Protein AF-A0A7X8V5C2-F1 (afdb_monomer_lite)

Sequence (411 aa):
MEGQLLPYLPAAKMAMEISTGMLELLPQLLFFEPGDYTWEDVYYYWPFMPGEPPEPVEPHQTGRWTITLEDGSQPFDKYYEGVNVVWTYVLDCSTDGENYKIAFKITNDYDLTLTYEGLVSFPIILWGEEDDEIIEIPEITYNITISMEDSVLAPSTFQINTEQREAGEGSILPFPVMDGYIEADFQFKKSNDFLKLNGEISLHYNGETDDFFTGTLETTDLKLNGDLRISYVANPYTGIFPSEVSLAGEIRIDDEHADLLEGKFSMEVGNAATYNAMGDYSADNWPNGKLTFRGEIWGDKSNSMAVEFSVEETAFFEGNINIAFAMYEDGKPRQLSVLLDYKGETVVNAEINSTWGPARIEMELTFANGFDNRPTDVNGIVEICGVEVGTISLTQYGLTVEYIDGTYETF

pLDDT: mean 72.91, std 14.26, range [34.25, 95.31]

Foldseek 3Di:
DCVPCVVPVVVVVVVVQVVVLCVQQVVQQQQDDADEEEPCRRNVLPLPDPDHRPDRRHGNQWHKYKYKYWQVPPDRVPDDVPDIKIKIKIWGWDDDPQKIKIWIWIAIPPARQWIKTWIKIWGPDPQDDDPDDDRADDWIWIWIWIFTDGQWWDGWIKIKTWIWHDQDPQQLDNGTWIWIWIWIWTATPVDRKIWIWTWIWTDRNGQPDKTKTFTWIDMPFKIKGWMWIWHWHQAPQRRIFTFKIKIWIWMDGHPVAPWIKGKMKMKGQPPRRYADPPDDQDQRHHRQIKIKMWIKTDHPPQWIKIWIWMWTDPGRQWIKIKIKIWIHHRNDTKIWMWIWTTDHFFWIWIWIAIPVFRKIKTKIFGAPGGDVGDGPWIWTFIAGVNHTQFIWTQDPQGIKTQGPVRDIDHD

Structure (mmCIF, N/CA/C/O backbone):
data_AF-A0A7X8V5C2-F1
#
_entry.id   AF-A0A7X8V5C2-F1
#
loop_
_atom_site.group_PDB
_atom_site.id
_atom_site.type_symbol
_atom_site.label_atom_id
_atom_site.label_alt_id
_atom_site.label_comp_id
_atom_site.label_asym_id
_atom_site.label_entity_id
_atom_site.label_seq_id
_atom_site.pdbx_PDB_ins_code
_atom_site.Cartn_x
_atom_site.Cartn_y
_atom_site.Cartn_z
_atom_site.occupancy
_atom_site.B_iso_or_equiv
_atom_site.auth_seq_id
_atom_site.auth_comp_id
_atom_site.auth_asym_id
_atom_site.auth_atom_id
_atom_site.pdbx_PDB_model_num
ATOM 1 N N . MET A 1 1 ? -16.136 -10.072 -2.142 1.00 42.38 1 MET A N 1
ATOM 2 C CA . MET A 1 1 ? -14.960 -9.206 -2.344 1.00 42.38 1 MET A CA 1
ATOM 3 C C . MET A 1 1 ? -13.755 -10.027 -2.785 1.00 42.38 1 MET A C 1
ATOM 5 O O . MET A 1 1 ? -13.432 -9.959 -3.961 1.00 42.38 1 MET A O 1
ATOM 9 N N . GLU A 1 2 ? -13.192 -10.899 -1.935 1.00 34.25 2 GLU A N 1
ATOM 10 C CA . GLU A 1 2 ? -12.115 -11.823 -2.343 1.00 34.25 2 GLU A CA 1
ATOM 11 C C . GLU A 1 2 ? -12.478 -12.628 -3.610 1.00 34.25 2 GLU A C 1
ATOM 13 O O . GLU A 1 2 ? -11.775 -12.569 -4.609 1.00 34.25 2 GLU A O 1
ATOM 18 N N . GLY A 1 3 ? -13.641 -13.283 -3.642 1.00 38.38 3 GLY A N 1
ATOM 19 C CA . GLY A 1 3 ? -14.012 -14.177 -4.750 1.00 38.38 3 GLY A CA 1
ATOM 20 C C . GLY A 1 3 ? -14.234 -13.554 -6.142 1.00 38.38 3 GLY A C 1
ATOM 21 O O . GLY A 1 3 ? -14.354 -14.318 -7.094 1.00 38.38 3 GLY A O 1
ATOM 22 N N . GLN A 1 4 ? -14.310 -12.223 -6.285 1.00 45.38 4 GLN A N 1
ATOM 23 C CA . GLN A 1 4 ? -14.553 -11.560 -7.584 1.00 45.38 4 GLN A CA 1
ATOM 24 C C . GLN A 1 4 ? -13.276 -10.976 -8.205 1.00 45.38 4 GLN A C 1
ATOM 26 O O . GLN A 1 4 ? -13.106 -11.065 -9.417 1.00 45.38 4 GLN A O 1
ATOM 31 N N . LEU A 1 5 ? -12.357 -10.446 -7.388 1.00 45.31 5 LEU A N 1
ATOM 32 C CA . LEU A 1 5 ? -11.094 -9.861 -7.858 1.00 45.31 5 LEU A CA 1
ATOM 33 C C . LEU A 1 5 ? -9.908 -10.836 -7.774 1.00 45.31 5 LEU A C 1
ATOM 35 O O . LEU A 1 5 ? -9.028 -10.771 -8.632 1.00 45.31 5 LEU A O 1
ATOM 39 N N . LEU A 1 6 ? -9.885 -11.779 -6.812 1.00 52.81 6 LEU A N 1
ATOM 40 C CA . LEU A 1 6 ? -8.778 -12.748 -6.677 1.00 52.81 6 LEU A CA 1
ATOM 41 C C . LEU A 1 6 ? -8.404 -13.478 -7.971 1.00 52.81 6 LEU A C 1
ATOM 43 O O . LEU A 1 6 ? -7.210 -13.683 -8.176 1.00 52.81 6 LEU A O 1
ATOM 47 N N . PRO A 1 7 ? -9.351 -13.890 -8.837 1.00 55.12 7 PRO A N 1
ATOM 48 C CA . PRO A 1 7 ? -8.991 -14.609 -10.055 1.00 55.12 7 PRO A CA 1
ATOM 49 C C . PRO A 1 7 ? -8.159 -13.779 -11.042 1.00 55.12 7 PRO A C 1
ATOM 51 O O . PRO A 1 7 ? -7.497 -14.354 -11.901 1.00 55.12 7 PRO A O 1
ATOM 54 N N . TYR A 1 8 ? -8.200 -12.448 -10.932 1.00 55.97 8 TYR A N 1
ATOM 55 C CA . TYR A 1 8 ? -7.653 -11.519 -11.921 1.00 55.97 8 TYR A CA 1
ATOM 56 C C . TYR A 1 8 ? -6.500 -10.652 -11.395 1.00 55.97 8 TYR A C 1
ATOM 58 O O . TYR A 1 8 ? -5.658 -10.211 -12.179 1.00 55.97 8 TYR A O 1
ATOM 66 N N . LEU A 1 9 ? -6.416 -10.454 -10.074 1.00 60.56 9 LEU A N 1
ATOM 67 C CA . LEU A 1 9 ? -5.318 -9.740 -9.408 1.00 60.56 9 LEU A CA 1
ATOM 68 C C . LEU A 1 9 ? -3.913 -10.256 -9.779 1.00 60.56 9 LEU A C 1
ATOM 70 O O . LEU A 1 9 ? -3.032 -9.417 -9.955 1.00 60.56 9 LEU A O 1
ATOM 74 N N . PRO A 1 10 ? -3.669 -11.571 -9.962 1.00 61.62 10 PRO A N 1
ATOM 75 C CA . PRO A 1 10 ? -2.356 -12.058 -10.381 1.00 61.62 10 PRO A CA 1
ATOM 76 C C . PRO A 1 10 ? -1.893 -11.495 -11.732 1.00 61.62 10 PRO A C 1
ATOM 78 O O . PRO A 1 10 ? -0.727 -11.145 -11.872 1.00 61.62 10 PRO A O 1
ATOM 81 N N . ALA A 1 11 ? -2.799 -11.344 -12.706 1.00 60.34 11 ALA A N 1
ATOM 82 C CA . ALA A 1 11 ? -2.457 -10.817 -14.028 1.00 60.34 11 ALA A CA 1
ATOM 83 C C . ALA A 1 11 ? -2.163 -9.306 -13.989 1.00 60.34 11 ALA A C 1
ATOM 85 O O . ALA A 1 11 ? -1.195 -8.851 -14.596 1.00 60.34 11 ALA A O 1
ATOM 86 N N . ALA A 1 12 ? -2.950 -8.535 -13.226 1.00 61.12 12 ALA A N 1
ATOM 87 C CA . ALA A 1 12 ? -2.701 -7.106 -13.013 1.00 61.12 12 ALA A CA 1
ATOM 88 C C . ALA A 1 12 ? -1.409 -6.854 -12.214 1.00 61.12 12 ALA A C 1
ATOM 90 O O . ALA A 1 12 ? -0.645 -5.948 -12.536 1.00 61.12 12 ALA A O 1
ATOM 91 N N . LYS A 1 13 ? -1.116 -7.694 -11.215 1.00 68.25 13 LYS A N 1
ATOM 92 C CA . LYS A 1 13 ? 0.145 -7.642 -10.466 1.00 68.25 13 LYS A CA 1
ATOM 93 C C . LYS A 1 13 ? 1.340 -7.941 -11.367 1.00 68.25 13 LYS A C 1
ATOM 95 O O . LYS A 1 13 ? 2.308 -7.193 -11.337 1.00 68.25 13 LYS A O 1
ATOM 100 N N . MET A 1 14 ? 1.244 -8.962 -12.218 1.00 65.62 14 MET A N 1
ATOM 101 C CA . MET A 1 14 ? 2.317 -9.297 -13.153 1.00 65.62 14 MET A CA 1
ATOM 102 C C . MET A 1 14 ? 2.569 -8.181 -14.169 1.00 65.62 14 MET A C 1
ATOM 104 O O . MET A 1 14 ? 3.717 -7.871 -14.467 1.00 65.62 14 MET A O 1
ATOM 108 N N . ALA A 1 15 ? 1.513 -7.522 -14.650 1.00 61.47 15 ALA A N 1
ATOM 109 C CA . ALA A 1 15 ? 1.641 -6.326 -15.474 1.00 61.47 15 ALA A CA 1
ATOM 110 C C . ALA A 1 15 ? 2.425 -5.210 -14.768 1.00 61.47 15 ALA A C 1
ATOM 112 O O . ALA A 1 15 ? 3.342 -4.644 -15.355 1.00 61.47 15 ALA A O 1
ATOM 113 N N . MET A 1 16 ? 2.096 -4.918 -13.506 1.00 64.69 16 MET A N 1
ATOM 114 C CA . MET A 1 16 ? 2.813 -3.917 -12.710 1.00 64.69 16 MET A CA 1
ATOM 115 C C . MET A 1 16 ? 4.272 -4.319 -12.464 1.00 64.69 16 MET A C 1
ATOM 117 O O . MET A 1 16 ? 5.156 -3.487 -12.614 1.00 64.69 16 MET A O 1
ATOM 121 N N . GLU A 1 17 ? 4.544 -5.586 -12.153 1.00 67.62 17 GLU A N 1
ATOM 122 C CA . GLU A 1 17 ? 5.906 -6.098 -11.939 1.00 67.62 17 GLU A CA 1
ATOM 123 C C . GLU A 1 17 ? 6.751 -6.051 -13.218 1.00 67.62 17 GLU A C 1
ATOM 125 O O . GLU A 1 17 ? 7.924 -5.693 -13.165 1.00 67.62 17 GLU A O 1
ATOM 130 N N . ILE A 1 18 ? 6.155 -6.332 -14.379 1.00 64.19 18 ILE A N 1
ATOM 131 C CA . ILE A 1 18 ? 6.808 -6.163 -15.681 1.00 64.19 18 ILE A CA 1
ATOM 132 C C . ILE A 1 18 ? 7.125 -4.685 -15.944 1.00 64.19 18 ILE A C 1
ATOM 134 O O . ILE A 1 18 ? 8.230 -4.377 -16.392 1.00 64.19 18 ILE A O 1
ATOM 138 N N . SER A 1 19 ? 6.201 -3.767 -15.640 1.00 61.56 19 SER A N 1
ATOM 139 C CA . SER A 1 19 ? 6.447 -2.322 -15.737 1.00 61.56 19 SER A CA 1
ATOM 140 C C . SER A 1 19 ? 7.600 -1.875 -14.839 1.00 61.56 19 SER A C 1
ATOM 142 O O . SER A 1 19 ? 8.457 -1.115 -15.285 1.00 61.56 19 SER A O 1
ATOM 144 N N . THR A 1 20 ? 7.646 -2.358 -13.596 1.00 63.06 20 THR A N 1
ATOM 145 C CA . THR A 1 20 ? 8.733 -2.066 -12.652 1.00 63.06 20 THR A CA 1
ATOM 146 C C . THR A 1 20 ? 10.059 -2.642 -13.136 1.00 63.06 20 THR A C 1
ATOM 148 O O . THR A 1 20 ? 11.056 -1.931 -13.152 1.00 63.06 20 THR A O 1
ATOM 151 N N . GLY A 1 21 ? 10.070 -3.879 -13.637 1.00 65.38 21 GLY A N 1
ATOM 152 C CA . GLY A 1 21 ? 11.269 -4.471 -14.230 1.00 65.38 21 GLY A CA 1
ATOM 153 C C . GLY A 1 21 ? 11.783 -3.671 -15.430 1.00 65.38 21 GLY A C 1
ATOM 154 O O . GLY A 1 21 ? 12.984 -3.480 -15.583 1.00 65.38 21 GLY A O 1
ATOM 155 N N . MET A 1 22 ? 10.884 -3.124 -16.254 1.00 68.38 22 MET A N 1
ATOM 156 C CA . MET A 1 22 ? 11.273 -2.193 -17.312 1.00 68.38 22 MET A CA 1
ATOM 157 C C . MET A 1 22 ? 11.898 -0.916 -16.733 1.00 68.38 22 MET A C 1
ATOM 159 O O . MET A 1 22 ? 12.963 -0.526 -17.201 1.00 68.38 22 MET A O 1
ATOM 163 N N . LEU A 1 23 ? 11.302 -0.299 -15.705 1.00 64.12 23 LEU A N 1
ATOM 164 C CA . LEU A 1 23 ? 11.875 0.877 -15.025 1.00 64.12 23 LEU A CA 1
ATOM 165 C C . LEU A 1 23 ? 13.290 0.617 -14.492 1.00 64.12 23 LEU A C 1
ATOM 167 O O . LEU A 1 23 ? 14.145 1.490 -14.602 1.00 64.12 23 LEU A O 1
ATOM 171 N N . GLU A 1 24 ? 13.549 -0.575 -13.960 1.00 63.97 24 GLU A N 1
ATOM 172 C CA . GLU A 1 24 ? 14.868 -0.960 -13.445 1.00 63.97 24 GLU A CA 1
ATOM 173 C C . GLU A 1 24 ? 15.897 -1.197 -14.562 1.00 63.97 24 GLU A C 1
ATOM 175 O O . GLU A 1 24 ? 17.054 -0.794 -14.437 1.00 63.97 24 GLU A O 1
ATOM 180 N N . LEU A 1 25 ? 15.484 -1.814 -15.675 1.00 67.44 25 LEU A N 1
ATOM 181 C CA . LEU A 1 25 ? 16.372 -2.152 -16.791 1.00 67.44 25 LEU A CA 1
ATOM 182 C C . LEU A 1 25 ? 16.748 -0.955 -17.672 1.00 67.44 25 LEU A C 1
ATOM 184 O O . LEU A 1 25 ? 17.867 -0.889 -18.184 1.00 67.44 25 LEU A O 1
ATOM 188 N N . LEU A 1 26 ? 15.812 -0.035 -17.919 1.00 66.88 26 LEU A N 1
ATOM 189 C CA . LEU A 1 26 ? 15.966 1.013 -18.939 1.00 66.88 26 LEU A CA 1
ATOM 190 C C . LEU A 1 26 ? 17.190 1.921 -18.723 1.00 66.88 26 LEU A C 1
ATOM 192 O O . LEU A 1 26 ? 17.891 2.168 -19.709 1.00 66.88 26 LEU A O 1
ATOM 196 N N . PRO A 1 27 ? 17.509 2.375 -17.494 1.00 59.59 27 PRO A N 1
ATOM 197 C CA . PRO A 1 27 ? 18.712 3.169 -17.251 1.00 59.59 27 PRO A CA 1
ATOM 198 C C . PRO A 1 27 ? 20.006 2.385 -17.509 1.00 59.59 27 PRO A C 1
ATOM 200 O O . PRO A 1 27 ? 20.995 2.966 -17.944 1.00 59.59 27 PRO A O 1
ATOM 203 N N . GLN A 1 28 ? 20.003 1.069 -17.271 1.00 65.94 28 GLN A N 1
ATOM 204 C CA . GLN A 1 28 ? 21.189 0.213 -17.380 1.00 65.94 28 GLN A CA 1
ATOM 205 C C . GLN A 1 28 ? 21.508 -0.133 -18.839 1.00 65.94 28 GLN A C 1
ATOM 207 O O . GLN A 1 28 ? 22.665 -0.120 -19.252 1.00 65.94 28 GLN A O 1
ATOM 212 N N . LEU A 1 29 ? 20.476 -0.393 -19.646 1.00 66.81 29 LEU A N 1
ATOM 213 C CA . LEU A 1 29 ? 20.620 -0.849 -21.032 1.00 66.81 29 LEU A CA 1
ATOM 214 C C . LEU A 1 29 ? 21.335 0.142 -21.947 1.00 66.81 29 LEU A C 1
ATOM 216 O O . LEU A 1 29 ? 21.992 -0.272 -22.900 1.00 66.81 29 LEU A O 1
ATOM 220 N N . LEU A 1 30 ? 21.245 1.437 -21.645 1.00 64.38 30 LEU A N 1
ATOM 221 C CA . LEU A 1 30 ? 21.934 2.481 -22.400 1.00 64.38 30 LEU A CA 1
ATOM 222 C C . LEU A 1 30 ? 23.457 2.358 -22.342 1.00 64.38 30 LEU A C 1
ATOM 224 O O . LEU A 1 30 ? 24.122 2.960 -23.173 1.00 64.38 30 LEU A O 1
ATOM 228 N N . PHE A 1 31 ? 24.017 1.589 -21.411 1.00 66.44 31 PHE A N 1
ATOM 229 C CA . PHE A 1 31 ? 25.464 1.419 -21.264 1.00 66.44 31 PHE A CA 1
ATOM 230 C C . PHE A 1 31 ? 25.989 0.107 -21.860 1.00 66.44 31 PHE A C 1
ATOM 232 O O . PHE A 1 31 ? 27.189 -0.150 -21.818 1.00 66.44 31 PHE A O 1
ATOM 239 N N . PHE A 1 32 ? 25.119 -0.701 -22.469 1.00 70.25 32 PHE A N 1
ATOM 240 C CA . PHE A 1 32 ? 25.499 -1.947 -23.130 1.00 70.25 32 PHE A CA 1
ATOM 241 C C . PHE A 1 32 ? 25.465 -1.833 -24.644 1.00 70.25 32 PHE A C 1
ATOM 243 O O . PHE A 1 32 ? 24.536 -1.260 -25.215 1.00 70.25 32 PHE A O 1
ATOM 250 N N . GLU A 1 33 ? 26.429 -2.467 -25.313 1.00 77.44 33 GLU A N 1
ATOM 251 C CA . GLU A 1 33 ? 26.333 -2.674 -26.755 1.00 77.44 33 GLU A CA 1
ATOM 252 C C . GLU A 1 33 ? 25.029 -3.423 -27.100 1.00 77.44 33 GLU A C 1
ATOM 254 O O . GLU A 1 33 ? 24.592 -4.296 -26.353 1.00 77.44 33 GLU A O 1
ATOM 259 N N . PRO A 1 34 ? 24.375 -3.118 -28.231 1.00 86.00 34 PRO A N 1
ATOM 260 C CA . PRO A 1 34 ? 23.237 -3.901 -28.698 1.00 86.00 34 PRO A CA 1
ATOM 261 C C . PRO A 1 34 ? 23.603 -5.382 -28.867 1.00 86.00 34 PRO A C 1
ATOM 263 O O . PRO A 1 34 ? 24.547 -5.714 -29.589 1.00 86.00 34 PRO A O 1
ATOM 266 N N . GLY A 1 35 ? 22.842 -6.280 -28.242 1.00 86.56 35 GLY A N 1
ATOM 267 C CA . GLY A 1 35 ? 23.181 -7.700 -28.206 1.00 86.56 35 GLY A CA 1
ATOM 268 C C . GLY A 1 35 ? 22.202 -8.559 -27.413 1.00 86.56 35 GLY A C 1
ATOM 269 O O . GLY A 1 35 ? 21.108 -8.123 -27.053 1.00 86.56 35 GLY A O 1
ATOM 270 N N . ASP A 1 36 ? 22.616 -9.799 -27.165 1.00 89.94 36 ASP A N 1
ATOM 271 C CA . ASP A 1 36 ? 21.854 -10.777 -26.395 1.00 89.94 36 ASP A CA 1
ATOM 272 C C . ASP A 1 36 ? 22.478 -10.918 -24.999 1.00 89.94 36 ASP A C 1
ATOM 274 O O . ASP A 1 36 ? 23.674 -11.193 -24.880 1.00 89.94 36 ASP A O 1
ATOM 278 N N . TYR A 1 37 ? 21.660 -10.739 -23.964 1.00 84.81 37 TYR A N 1
ATOM 279 C CA . TYR A 1 37 ? 22.061 -10.704 -22.560 1.00 84.81 37 TYR A CA 1
ATOM 280 C C . TYR A 1 37 ? 21.117 -11.545 -21.701 1.00 84.81 37 TYR A C 1
ATOM 282 O O . TYR A 1 37 ? 19.963 -11.795 -22.055 1.00 84.81 37 TYR A O 1
ATOM 290 N N . THR A 1 38 ? 21.588 -11.965 -20.537 1.00 83.88 38 THR A N 1
ATOM 291 C CA . THR A 1 38 ? 20.726 -12.441 -19.454 1.00 83.88 38 THR A CA 1
ATOM 292 C C . THR A 1 38 ? 20.341 -11.281 -18.538 1.00 83.88 38 THR A C 1
ATOM 294 O O . THR A 1 38 ? 20.990 -10.236 -18.537 1.00 83.88 38 THR A O 1
ATOM 297 N N . TRP A 1 39 ? 19.280 -11.443 -17.747 1.00 77.69 39 TRP A N 1
ATOM 298 C CA . TRP A 1 39 ? 18.903 -10.437 -16.752 1.00 77.69 39 TRP A CA 1
ATOM 299 C C . TRP A 1 39 ? 20.035 -10.154 -15.763 1.00 77.69 39 TRP A C 1
ATOM 301 O O . TRP A 1 39 ? 20.280 -8.999 -15.437 1.00 77.69 39 TRP A O 1
ATOM 311 N N . GLU A 1 40 ? 20.758 -11.189 -15.328 1.00 74.94 40 GLU A N 1
ATOM 312 C CA . GLU A 1 40 ? 21.910 -11.047 -14.433 1.00 74.94 40 GLU A CA 1
ATOM 313 C C . GLU A 1 40 ? 23.031 -10.215 -15.067 1.00 74.94 40 GLU A C 1
ATOM 315 O O . GLU A 1 40 ? 23.615 -9.376 -14.381 1.00 74.94 40 GLU A O 1
ATOM 320 N N . ASP A 1 41 ? 23.293 -10.390 -16.369 1.00 74.44 41 ASP A N 1
ATOM 321 C CA . ASP A 1 41 ? 24.310 -9.601 -17.077 1.00 74.44 41 ASP A CA 1
ATOM 322 C C . ASP A 1 41 ? 24.016 -8.099 -16.991 1.00 74.44 41 ASP A C 1
ATOM 324 O O . ASP A 1 41 ? 24.946 -7.310 -16.853 1.00 74.44 41 ASP A O 1
ATOM 328 N N . VAL A 1 42 ? 22.736 -7.714 -17.055 1.00 70.25 42 VAL A N 1
ATOM 329 C CA . VAL A 1 42 ? 22.291 -6.313 -17.032 1.00 70.25 42 VAL A CA 1
ATOM 330 C C . VAL A 1 42 ? 22.166 -5.805 -15.594 1.00 70.25 42 VAL A C 1
ATOM 332 O O . VAL A 1 42 ? 22.808 -4.819 -15.242 1.00 70.25 42 VAL A O 1
ATOM 335 N N . TYR A 1 43 ? 21.436 -6.526 -14.735 1.00 64.81 43 TYR A N 1
ATOM 336 C CA . TYR A 1 43 ? 21.130 -6.134 -13.354 1.00 64.81 43 TYR A CA 1
ATOM 337 C C . TYR A 1 43 ? 22.381 -5.921 -12.491 1.00 64.81 43 TYR A C 1
ATOM 339 O O . TYR A 1 43 ? 22.439 -4.987 -11.692 1.00 64.81 43 TYR A O 1
ATOM 347 N N . TYR A 1 44 ? 23.408 -6.763 -12.656 1.00 60.34 44 TYR A N 1
ATOM 348 C CA . TYR A 1 44 ? 24.663 -6.643 -11.904 1.00 60.34 44 TYR A CA 1
ATOM 349 C C . TYR A 1 44 ? 25.656 -5.637 -12.498 1.00 60.34 44 TYR A C 1
ATOM 351 O O . TYR A 1 44 ? 26.704 -5.397 -11.900 1.00 60.34 44 TYR A O 1
ATOM 359 N N . TYR A 1 45 ? 25.342 -5.009 -13.631 1.00 55.44 45 TYR A N 1
ATOM 360 C CA . TYR A 1 45 ? 26.195 -3.998 -14.264 1.00 55.44 45 TYR A CA 1
ATOM 361 C C . TYR A 1 45 ? 25.967 -2.585 -13.719 1.00 55.44 45 TYR A C 1
ATOM 363 O O . TYR A 1 45 ? 26.363 -1.588 -14.315 1.00 55.44 45 TYR A O 1
ATOM 371 N N . TRP A 1 46 ? 25.349 -2.469 -12.549 1.00 50.41 46 TRP A N 1
ATOM 372 C CA . TRP A 1 46 ? 25.162 -1.178 -11.911 1.00 50.41 46 TRP A CA 1
ATOM 373 C C . TRP A 1 46 ? 26.522 -0.500 -11.642 1.00 50.41 46 TRP A C 1
ATOM 375 O O . TRP A 1 46 ? 27.345 -1.076 -10.923 1.00 50.41 46 TRP A O 1
ATOM 385 N N . PRO A 1 47 ? 26.764 0.740 -12.114 1.00 46.47 47 PRO A N 1
ATOM 386 C CA . PRO A 1 47 ? 28.000 1.468 -11.815 1.00 46.47 47 PRO A CA 1
ATOM 387 C C . PRO A 1 47 ? 28.181 1.824 -10.325 1.00 46.47 47 PRO A C 1
ATOM 389 O O . PRO A 1 47 ? 29.183 2.435 -9.967 1.00 46.47 47 PRO A O 1
ATOM 392 N N . PHE A 1 48 ? 27.255 1.419 -9.441 1.00 49.50 48 PHE A N 1
ATOM 393 C CA . PHE A 1 48 ? 27.279 1.730 -8.007 1.00 49.50 48 PHE A CA 1
ATOM 394 C C . PHE A 1 48 ? 27.251 0.501 -7.076 1.00 49.50 48 PHE A C 1
ATOM 396 O O . PHE A 1 48 ? 26.913 0.629 -5.897 1.00 49.50 48 PHE A O 1
ATOM 403 N N . MET A 1 49 ? 27.606 -0.703 -7.547 1.00 44.28 49 MET A N 1
ATOM 404 C CA . MET A 1 49 ? 28.014 -1.752 -6.598 1.00 44.28 49 MET A CA 1
ATOM 405 C C . MET A 1 49 ? 29.333 -1.340 -5.915 1.00 44.28 49 MET A C 1
ATOM 407 O O . MET A 1 49 ? 30.193 -0.758 -6.572 1.00 44.28 49 MET A O 1
ATOM 411 N N . PRO A 1 50 ? 29.553 -1.652 -4.622 1.00 36.91 50 PRO A N 1
ATOM 412 C CA . PRO A 1 50 ? 30.841 -1.418 -3.975 1.00 36.91 50 PRO A CA 1
ATOM 413 C C . PRO A 1 50 ? 31.915 -2.313 -4.619 1.00 36.91 50 PRO A C 1
ATOM 415 O O . PRO A 1 50 ? 32.081 -3.482 -4.272 1.00 36.91 50 PRO A O 1
ATOM 418 N N . GLY A 1 51 ? 32.624 -1.743 -5.584 1.00 45.22 51 GLY A N 1
ATOM 419 C CA . GLY A 1 51 ? 33.630 -2.344 -6.454 1.00 45.22 51 GLY A CA 1
ATOM 420 C C . GLY A 1 51 ? 34.139 -1.268 -7.416 1.00 45.22 51 GLY A C 1
ATOM 421 O O . GLY A 1 51 ? 33.537 -0.202 -7.493 1.00 45.22 51 GLY A O 1
ATOM 422 N N . GLU A 1 52 ? 35.284 -1.487 -8.070 1.00 39.16 52 GLU A N 1
ATOM 423 C CA . GLU A 1 52 ? 35.856 -0.490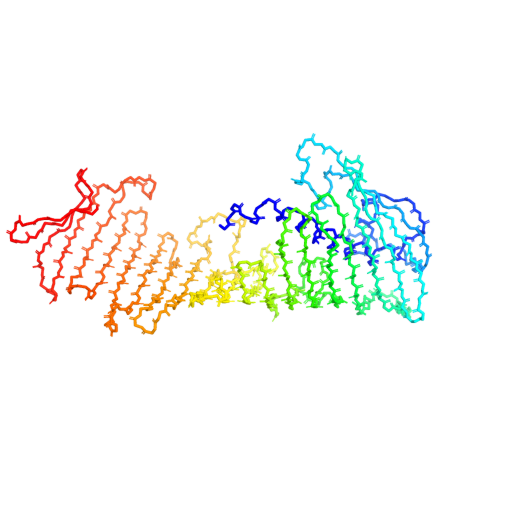 -8.991 1.00 39.16 52 GLU A CA 1
ATOM 424 C C . GLU A 1 52 ? 34.786 -0.004 -9.989 1.00 39.16 52 GLU A C 1
ATOM 426 O O . GLU A 1 52 ? 34.104 -0.853 -10.572 1.00 39.16 52 GLU A O 1
ATOM 431 N N . PRO A 1 53 ? 34.606 1.322 -10.161 1.00 43.00 53 PRO A N 1
ATOM 432 C CA . PRO A 1 53 ? 33.619 1.847 -11.092 1.00 43.00 53 PRO A CA 1
ATOM 433 C C . PRO A 1 53 ? 33.931 1.287 -12.484 1.00 43.00 53 PRO A C 1
ATOM 435 O O . PRO A 1 53 ? 35.104 1.297 -12.882 1.00 43.00 53 PRO A O 1
ATOM 438 N N . PRO A 1 54 ? 32.935 0.758 -13.216 1.00 47.88 54 PRO A N 1
ATOM 439 C CA . PRO A 1 54 ? 33.163 0.345 -14.592 1.00 47.88 54 PRO A CA 1
ATOM 440 C C . PRO A 1 54 ? 33.720 1.539 -15.376 1.00 47.88 54 PRO A C 1
ATOM 442 O O . PRO A 1 54 ? 33.323 2.681 -15.135 1.00 47.88 54 PRO A O 1
ATOM 445 N N . GLU A 1 55 ? 34.675 1.290 -16.282 1.00 49.03 55 GLU A N 1
ATOM 446 C CA . GLU A 1 55 ? 35.170 2.353 -17.162 1.00 49.03 55 GLU A CA 1
ATOM 447 C C . GLU A 1 55 ? 33.967 3.012 -17.858 1.00 49.03 55 GLU A C 1
ATOM 449 O O . GLU A 1 55 ? 33.085 2.284 -18.323 1.00 49.03 55 GLU A O 1
ATOM 454 N N . PRO A 1 56 ? 33.892 4.354 -17.915 1.00 47.41 56 PRO A N 1
ATOM 455 C CA . PRO A 1 56 ? 32.776 5.042 -18.544 1.00 47.41 56 PRO A CA 1
ATOM 456 C C . PRO A 1 56 ? 32.689 4.618 -20.012 1.00 47.41 56 PRO A C 1
ATOM 458 O O . PRO A 1 56 ? 33.535 4.970 -20.835 1.00 47.41 56 PRO A O 1
ATOM 461 N N . VAL A 1 57 ? 31.676 3.818 -20.333 1.00 53.28 57 VAL A N 1
ATOM 462 C CA . VAL A 1 57 ? 31.336 3.465 -21.711 1.00 53.28 57 VAL A CA 1
ATOM 463 C C . VAL A 1 57 ? 30.449 4.582 -22.250 1.00 53.28 57 VAL A C 1
ATOM 465 O O . VAL A 1 57 ? 29.502 4.995 -21.579 1.00 53.28 57 VAL A O 1
ATOM 468 N N . GLU A 1 58 ? 30.747 5.093 -23.451 1.00 57.75 58 GLU A N 1
ATOM 469 C CA . GLU A 1 58 ? 29.821 6.005 -24.130 1.00 57.75 58 GLU A CA 1
ATOM 470 C C . GLU A 1 58 ? 28.451 5.317 -24.242 1.00 57.75 58 GLU A C 1
ATOM 472 O O . GLU A 1 58 ? 28.387 4.195 -24.752 1.00 57.75 58 GLU A O 1
ATOM 477 N N . PRO A 1 59 ? 27.351 5.950 -23.796 1.00 60.56 59 PRO A N 1
ATOM 478 C CA . PRO A 1 59 ? 26.049 5.308 -23.831 1.00 60.56 59 PRO A CA 1
ATOM 479 C C . PRO A 1 59 ? 25.702 4.911 -25.270 1.00 60.56 59 PRO A C 1
ATOM 481 O O . PRO A 1 59 ? 25.747 5.729 -26.192 1.00 60.56 59 PRO A O 1
ATOM 484 N N . HIS A 1 60 ? 25.344 3.649 -25.478 1.00 61.44 60 HIS A N 1
ATOM 485 C CA . HIS A 1 60 ? 24.896 3.113 -26.751 1.00 61.44 60 HIS A CA 1
ATOM 486 C C . HIS A 1 60 ? 23.462 3.573 -27.019 1.00 61.44 60 HIS A C 1
ATOM 488 O O . HIS A 1 60 ? 22.469 3.007 -26.573 1.00 61.44 60 HIS A O 1
ATOM 494 N N . GLN A 1 61 ? 23.376 4.655 -27.782 1.00 66.25 61 GLN A N 1
ATOM 495 C CA . GLN A 1 61 ? 22.175 5.476 -27.920 1.00 66.25 61 GLN A CA 1
ATOM 496 C C . GLN A 1 61 ? 21.045 4.820 -28.736 1.00 66.25 61 GLN A C 1
ATOM 498 O O . GLN A 1 61 ? 19.888 5.212 -28.627 1.00 66.25 61 GLN A O 1
ATOM 503 N N . THR A 1 62 ? 21.346 3.829 -29.580 1.00 80.31 62 THR A N 1
ATOM 504 C CA . THR A 1 62 ? 20.351 3.167 -30.445 1.00 80.31 62 THR A CA 1
ATOM 505 C C . THR A 1 62 ? 20.755 1.732 -30.743 1.00 80.31 62 THR A C 1
ATOM 507 O O . THR A 1 62 ? 21.942 1.456 -30.919 1.00 80.31 62 THR A O 1
ATOM 510 N N . GLY A 1 63 ? 19.784 0.837 -30.904 1.00 86.00 63 GLY A N 1
ATOM 511 C CA . GLY A 1 63 ? 20.060 -0.563 -31.205 1.00 86.00 63 GLY A CA 1
ATOM 512 C C . GLY A 1 63 ? 18.947 -1.498 -30.762 1.00 86.00 63 GLY A C 1
ATOM 513 O O . GLY A 1 63 ? 17.840 -1.060 -30.460 1.00 86.00 63 GLY A O 1
ATOM 514 N N . ARG A 1 64 ? 19.251 -2.795 -30.754 1.00 89.75 64 ARG A N 1
ATOM 515 C CA . ARG A 1 64 ? 18.347 -3.852 -30.310 1.00 89.75 64 ARG A CA 1
ATOM 516 C C . ARG A 1 64 ? 19.012 -4.693 -29.228 1.00 89.75 64 ARG A C 1
ATOM 518 O O . ARG A 1 64 ? 20.124 -5.167 -29.448 1.00 89.75 64 ARG A O 1
ATOM 525 N N . TRP A 1 65 ? 18.299 -4.925 -28.133 1.00 89.69 65 TRP A N 1
ATOM 526 C CA . TRP A 1 65 ? 18.707 -5.825 -27.058 1.00 89.69 65 TRP A CA 1
ATOM 527 C C . TRP A 1 65 ? 17.691 -6.952 -26.912 1.00 89.69 65 TRP A C 1
ATOM 529 O O . TRP A 1 65 ? 16.480 -6.727 -26.998 1.00 89.69 65 TRP A O 1
ATOM 539 N N . THR A 1 66 ? 18.192 -8.158 -26.676 1.00 90.56 66 THR A N 1
ATOM 540 C CA . THR A 1 66 ? 17.387 -9.300 -26.243 1.00 90.56 66 THR A CA 1
ATOM 541 C C . THR A 1 66 ? 17.844 -9.682 -24.843 1.00 90.56 66 THR A C 1
ATOM 543 O O . THR A 1 66 ? 19.007 -10.031 -24.672 1.00 90.56 66 THR A O 1
ATOM 546 N N . ILE A 1 67 ? 16.959 -9.626 -23.850 1.00 86.19 67 ILE A N 1
ATOM 547 C CA . ILE A 1 67 ? 17.269 -10.010 -22.467 1.00 86.19 67 ILE A CA 1
ATOM 548 C C . ILE A 1 67 ? 16.433 -11.224 -22.094 1.00 86.19 67 ILE A C 1
ATOM 550 O O . ILE A 1 67 ? 15.211 -11.205 -22.250 1.00 86.19 67 ILE A O 1
ATOM 554 N N . THR A 1 68 ? 17.073 -12.272 -21.591 1.00 86.88 68 THR A N 1
ATOM 555 C CA . THR A 1 68 ? 16.379 -13.454 -21.068 1.00 86.88 68 THR A CA 1
ATOM 556 C C . THR A 1 68 ? 16.445 -13.510 -19.549 1.00 86.88 68 THR A C 1
ATOM 558 O O . THR A 1 68 ? 17.515 -13.339 -18.966 1.00 86.88 68 THR A O 1
ATOM 561 N N . LEU A 1 69 ? 15.311 -13.799 -18.922 1.00 80.25 69 LEU A N 1
ATOM 562 C CA . LEU A 1 69 ? 15.141 -13.922 -17.480 1.00 80.25 69 LEU A CA 1
ATOM 563 C C . LEU A 1 69 ? 14.518 -15.288 -17.170 1.00 80.25 69 LEU A C 1
ATOM 565 O O . LEU A 1 69 ? 13.403 -15.564 -17.609 1.00 80.25 69 LEU A O 1
ATOM 569 N N . GLU A 1 70 ? 15.239 -16.145 -16.450 1.00 75.81 70 GLU A N 1
ATOM 570 C CA . GLU A 1 70 ? 14.723 -17.447 -16.004 1.00 75.81 70 GLU A CA 1
ATOM 571 C C . GLU A 1 70 ? 13.966 -17.291 -14.670 1.00 75.81 70 GLU A C 1
ATOM 573 O O . GLU A 1 70 ? 14.459 -16.649 -13.739 1.00 75.81 70 GLU A O 1
ATOM 578 N N . ASP A 1 71 ? 12.769 -17.875 -14.569 1.00 64.00 71 ASP A N 1
ATOM 579 C CA . ASP A 1 71 ? 11.943 -17.905 -13.354 1.00 64.00 71 ASP A CA 1
ATOM 580 C C . ASP A 1 71 ? 12.723 -18.599 -12.220 1.00 64.00 71 ASP A C 1
ATOM 582 O O . ASP A 1 71 ? 13.208 -19.725 -12.375 1.00 64.00 71 ASP A O 1
ATOM 586 N N . GLY A 1 72 ? 12.923 -17.902 -11.099 1.00 54.88 72 GLY A N 1
ATOM 587 C CA . GLY A 1 72 ? 13.944 -18.212 -10.086 1.00 54.88 72 GLY A CA 1
ATOM 588 C C . GLY A 1 72 ? 14.942 -17.070 -9.846 1.00 54.88 72 GLY A C 1
ATOM 589 O O . GLY A 1 72 ? 15.646 -17.064 -8.832 1.00 54.88 72 GLY A O 1
ATOM 590 N N . SER A 1 73 ? 15.012 -16.110 -10.770 1.00 53.22 73 SER A N 1
ATOM 591 C CA . SER A 1 73 ? 15.670 -14.818 -10.581 1.00 53.22 73 SER A CA 1
ATOM 592 C C . SER A 1 73 ? 14.587 -13.742 -10.434 1.00 53.22 73 SER A C 1
ATOM 594 O O . SER A 1 73 ? 13.665 -13.649 -11.243 1.00 53.22 73 SER A O 1
ATOM 596 N N . GLN A 1 74 ? 14.631 -12.985 -9.331 1.00 50.69 74 GLN A N 1
ATOM 597 C CA . GLN A 1 74 ? 13.641 -11.948 -8.999 1.00 50.69 74 GLN A CA 1
ATOM 598 C C . GLN A 1 74 ? 13.377 -11.028 -10.211 1.00 50.69 74 GLN A C 1
ATOM 600 O O . GLN A 1 74 ? 14.344 -10.698 -10.900 1.00 50.69 74 GLN A O 1
ATOM 605 N N . PRO A 1 75 ? 12.126 -10.583 -10.480 1.00 49.38 75 PRO A N 1
ATOM 606 C CA . PRO A 1 75 ? 10.989 -10.495 -9.549 1.00 49.38 75 PRO A CA 1
ATOM 607 C C . PRO A 1 75 ? 9.816 -11.494 -9.748 1.00 49.38 75 PRO A C 1
ATOM 609 O O . PRO A 1 75 ? 8.799 -11.349 -9.068 1.00 49.38 75 PRO A O 1
ATOM 612 N N . PHE A 1 76 ? 9.899 -12.507 -10.626 1.00 53.03 76 PHE A N 1
ATOM 613 C CA . PHE A 1 76 ? 8.708 -13.281 -11.065 1.00 53.03 76 PHE A CA 1
ATOM 614 C C . PHE A 1 76 ? 8.419 -14.621 -10.352 1.00 53.03 76 PHE A C 1
ATOM 616 O O . PHE A 1 76 ? 7.389 -15.228 -10.652 1.00 53.03 76 PHE A O 1
ATOM 623 N N . ASP A 1 77 ? 9.225 -15.004 -9.351 1.00 49.50 77 ASP A N 1
ATOM 624 C CA . ASP A 1 77 ? 9.307 -16.320 -8.663 1.00 49.50 77 ASP A CA 1
ATOM 625 C C . ASP A 1 77 ? 8.004 -17.027 -8.211 1.00 49.50 77 ASP A C 1
ATOM 627 O O . ASP A 1 77 ? 8.053 -18.144 -7.690 1.00 49.50 77 ASP A O 1
ATOM 631 N N . LYS A 1 78 ? 6.825 -16.404 -8.301 1.00 51.94 78 LYS A N 1
ATOM 632 C CA . LYS A 1 78 ? 5.596 -16.886 -7.642 1.00 51.94 78 LYS A CA 1
ATOM 633 C C . LYS A 1 78 ? 4.453 -17.309 -8.558 1.00 51.94 78 LYS A C 1
ATOM 635 O O . LYS A 1 78 ? 3.479 -17.854 -8.043 1.00 51.94 78 LYS A O 1
ATOM 640 N N . TYR A 1 79 ? 4.506 -17.068 -9.868 1.00 55.75 79 TYR A N 1
ATOM 641 C CA . TYR A 1 79 ? 3.317 -17.290 -10.710 1.00 55.75 79 TYR A CA 1
ATOM 642 C C . TYR A 1 79 ? 3.215 -18.694 -11.297 1.00 55.75 79 TYR A C 1
ATOM 644 O O . TYR A 1 79 ? 2.102 -19.189 -11.486 1.00 55.75 79 TYR A O 1
ATOM 652 N N . TYR A 1 80 ? 4.346 -19.360 -11.526 1.00 58.25 80 TYR A N 1
ATOM 653 C CA . TYR A 1 80 ? 4.394 -20.696 -12.109 1.00 58.25 80 TYR A CA 1
ATOM 654 C C . TYR A 1 80 ? 5.074 -21.685 -11.157 1.00 58.25 80 TYR A C 1
ATOM 656 O O . TYR A 1 80 ? 6.120 -22.255 -11.454 1.00 58.25 80 TYR A O 1
ATOM 664 N N . GLU A 1 81 ? 4.466 -21.916 -9.986 1.00 58.62 81 GLU A N 1
ATOM 665 C CA . GLU A 1 81 ? 4.998 -22.871 -9.004 1.00 58.62 81 GLU A CA 1
ATOM 666 C C . GLU A 1 81 ? 5.313 -24.238 -9.645 1.00 58.62 81 GLU A C 1
ATOM 668 O O . GLU A 1 81 ? 4.434 -24.951 -10.135 1.00 58.62 81 GLU A O 1
ATOM 673 N N . GLY A 1 82 ? 6.592 -24.623 -9.610 1.00 62.56 82 GLY A N 1
ATOM 674 C CA . GLY A 1 82 ? 7.068 -25.914 -10.110 1.00 62.56 82 GLY A CA 1
ATOM 675 C C . GLY A 1 82 ? 7.328 -25.984 -11.619 1.00 62.56 82 GLY A C 1
ATOM 676 O O . GLY A 1 82 ? 7.601 -27.080 -12.117 1.00 62.56 82 GLY A O 1
ATOM 677 N N . VAL A 1 83 ? 7.282 -24.860 -12.339 1.00 65.50 83 VAL A N 1
ATOM 678 C CA . VAL A 1 83 ? 7.655 -24.757 -13.756 1.00 65.50 83 VAL A CA 1
ATOM 679 C C . VAL A 1 83 ? 8.722 -23.674 -13.905 1.00 65.50 83 VAL A C 1
ATOM 681 O O . VAL A 1 83 ? 8.541 -22.572 -13.416 1.00 65.50 83 VAL A O 1
ATOM 684 N N . ASN A 1 84 ? 9.834 -23.990 -14.572 1.00 70.50 84 ASN A N 1
ATOM 685 C CA . ASN A 1 84 ? 10.820 -22.972 -14.936 1.00 70.50 84 ASN A CA 1
ATOM 686 C C . ASN A 1 84 ? 10.328 -22.273 -16.211 1.00 70.50 84 ASN A C 1
ATOM 688 O O . ASN A 1 84 ? 10.160 -22.945 -17.232 1.00 70.50 84 ASN A O 1
ATOM 692 N N . VAL A 1 85 ? 10.040 -20.977 -16.116 1.00 75.06 85 VAL A N 1
ATOM 693 C CA . VAL A 1 85 ? 9.541 -20.142 -17.212 1.00 75.06 85 VAL A CA 1
ATOM 694 C C . VAL A 1 85 ? 10.634 -19.168 -17.627 1.00 75.06 85 VAL A C 1
ATOM 696 O O . VAL A 1 85 ? 11.208 -18.479 -16.796 1.00 75.06 85 VAL A O 1
ATOM 699 N N . VAL A 1 86 ? 10.922 -19.069 -18.919 1.00 83.00 86 VAL A N 1
ATOM 700 C CA . VAL A 1 86 ? 11.902 -18.108 -19.430 1.00 83.00 86 VAL A CA 1
ATOM 701 C C . VAL A 1 86 ? 11.175 -16.939 -20.069 1.00 83.00 86 VAL A C 1
ATOM 703 O O . VAL A 1 86 ? 10.512 -17.077 -21.099 1.00 83.00 86 VAL A O 1
ATOM 706 N N . TRP A 1 87 ? 11.333 -15.766 -19.471 1.00 82.56 87 TRP A N 1
ATOM 707 C CA . TRP A 1 87 ? 10.879 -14.495 -20.013 1.00 82.56 87 TRP A CA 1
ATOM 708 C C . TRP A 1 87 ? 11.916 -13.938 -20.984 1.00 82.56 87 TRP A C 1
ATOM 710 O O . TRP A 1 87 ? 13.111 -13.924 -20.709 1.00 82.56 87 TRP A O 1
ATOM 720 N N . THR A 1 88 ? 11.461 -13.470 -22.141 1.00 87.88 88 THR A N 1
ATOM 721 C CA . THR A 1 88 ? 12.294 -12.830 -23.163 1.00 87.88 88 THR A CA 1
ATOM 722 C C . THR A 1 88 ? 11.803 -11.412 -23.399 1.00 87.88 88 THR A C 1
ATOM 724 O O . THR A 1 88 ? 10.667 -11.220 -23.838 1.00 87.88 88 THR A O 1
ATOM 727 N N . TYR A 1 89 ? 12.680 -10.443 -23.159 1.00 87.00 89 TYR A N 1
ATOM 728 C CA . TYR A 1 89 ? 12.500 -9.021 -23.412 1.00 87.00 89 TYR A CA 1
ATOM 729 C C . TYR A 1 89 ? 13.225 -8.669 -24.705 1.00 87.00 89 TYR A C 1
ATOM 731 O O . TYR A 1 89 ? 14.432 -8.854 -24.824 1.00 87.00 89 TYR A O 1
ATOM 739 N N . VAL A 1 90 ? 12.497 -8.154 -25.682 1.00 89.62 90 VAL A N 1
ATOM 740 C CA . VAL A 1 90 ? 13.050 -7.618 -26.924 1.00 89.62 90 VAL A CA 1
ATOM 741 C C . VAL A 1 90 ? 12.861 -6.115 -26.893 1.00 89.62 90 VAL A C 1
ATOM 743 O O . VAL A 1 90 ? 11.726 -5.650 -26.825 1.00 89.62 90 VAL A O 1
ATOM 746 N N . LEU A 1 91 ? 13.958 -5.370 -26.951 1.00 87.81 91 LEU A N 1
ATOM 747 C CA . LEU A 1 91 ? 13.990 -3.919 -26.806 1.00 87.81 91 LEU A CA 1
ATOM 748 C C . LEU A 1 91 ? 14.614 -3.316 -28.060 1.00 87.81 91 LEU A C 1
ATOM 750 O O . LEU A 1 91 ? 15.756 -3.623 -28.387 1.00 87.81 91 LEU A O 1
ATOM 754 N N . ASP A 1 92 ? 13.885 -2.456 -28.759 1.00 89.56 92 ASP A N 1
ATOM 755 C CA . ASP A 1 92 ? 14.349 -1.734 -29.940 1.00 89.56 92 ASP A CA 1
ATOM 756 C C . ASP A 1 92 ? 14.416 -0.229 -29.594 1.00 89.56 92 ASP A C 1
ATOM 758 O O . ASP A 1 92 ? 13.385 0.444 -29.494 1.00 89.56 92 ASP A O 1
ATOM 762 N N . CYS A 1 93 ? 15.628 0.305 -29.392 1.00 86.19 93 CYS A N 1
ATOM 763 C CA . CYS A 1 93 ? 15.869 1.724 -29.112 1.00 86.19 93 CYS A CA 1
ATOM 764 C C . CYS A 1 93 ? 16.120 2.517 -30.396 1.00 86.19 93 CYS A C 1
ATOM 766 O O . CYS A 1 93 ? 16.957 2.168 -31.235 1.00 86.19 93 CYS A O 1
ATOM 768 N N . SER A 1 94 ? 15.427 3.642 -30.503 1.00 87.19 94 SER A N 1
ATOM 769 C CA . SER A 1 94 ? 15.538 4.623 -31.573 1.00 87.19 94 SER A CA 1
ATOM 770 C C . SER A 1 94 ? 15.475 6.038 -31.001 1.00 87.19 94 SER A C 1
ATOM 772 O O . SER A 1 94 ? 15.152 6.231 -29.832 1.00 87.19 94 SER A O 1
ATOM 774 N N . THR A 1 95 ? 15.762 7.039 -31.826 1.00 84.00 95 THR A N 1
ATOM 775 C CA . THR A 1 95 ? 15.578 8.450 -31.474 1.00 84.00 95 THR A CA 1
ATOM 776 C C . THR A 1 95 ? 14.405 9.047 -32.246 1.00 84.00 95 THR A C 1
ATOM 778 O O . THR A 1 95 ? 14.187 8.740 -33.420 1.00 84.00 95 THR A O 1
ATOM 781 N N . ASP A 1 96 ? 13.643 9.921 -31.591 1.00 80.06 96 ASP A N 1
ATOM 782 C CA . ASP A 1 96 ? 12.605 10.742 -32.212 1.00 80.06 96 ASP A CA 1
ATOM 783 C C . ASP A 1 96 ? 12.699 12.179 -31.691 1.00 80.06 96 ASP A C 1
ATOM 785 O O . ASP A 1 96 ? 12.294 12.497 -30.569 1.00 80.06 96 ASP A O 1
ATOM 789 N N . GLY A 1 97 ? 13.280 13.051 -32.517 1.00 82.62 97 GLY A N 1
ATOM 790 C CA . GLY A 1 97 ? 13.600 14.419 -32.129 1.00 82.62 97 GLY A CA 1
ATOM 791 C C . GLY A 1 97 ? 14.622 14.452 -30.993 1.00 82.62 97 GLY A C 1
ATOM 792 O O . GLY A 1 97 ? 15.737 13.963 -31.150 1.00 82.62 97 GLY A O 1
ATOM 793 N N . GLU A 1 98 ? 14.229 15.043 -29.867 1.00 78.94 98 GLU A N 1
ATOM 794 C CA . GLU A 1 98 ? 15.055 15.207 -28.663 1.00 78.94 98 GLU A CA 1
ATOM 795 C C . GLU A 1 98 ? 14.840 14.083 -27.635 1.00 78.94 98 GLU A C 1
ATOM 797 O O . GLU A 1 98 ? 15.265 14.225 -26.496 1.00 78.94 98 GLU A O 1
ATOM 802 N N . ASN A 1 99 ? 14.179 12.977 -28.002 1.00 77.31 99 ASN A N 1
ATOM 803 C CA . ASN A 1 99 ? 13.902 11.861 -27.092 1.00 77.31 99 ASN A CA 1
ATOM 804 C C . ASN A 1 99 ? 14.428 10.528 -27.634 1.00 77.31 99 ASN A C 1
ATOM 806 O O . ASN A 1 99 ? 14.344 10.252 -28.835 1.00 77.31 99 ASN A O 1
ATOM 810 N N . TYR A 1 100 ? 14.892 9.671 -26.729 1.00 79.12 100 TYR A N 1
ATOM 811 C CA . TYR A 1 100 ? 14.974 8.238 -26.962 1.00 79.12 100 TYR A CA 1
ATOM 812 C C . TYR A 1 100 ? 13.589 7.608 -26.900 1.00 79.12 100 TYR A C 1
ATOM 814 O O . TYR A 1 100 ? 12.708 8.039 -26.152 1.00 79.12 100 TYR A O 1
ATOM 822 N N . LYS A 1 101 ? 13.412 6.567 -27.706 1.00 83.94 101 LYS A N 1
ATOM 823 C CA . LYS A 1 101 ? 12.214 5.743 -27.788 1.00 83.94 101 LYS A CA 1
ATOM 824 C C . LYS A 1 101 ? 12.611 4.282 -27.790 1.00 83.94 101 LYS A C 1
ATOM 826 O O . LYS A 1 101 ? 13.204 3.813 -28.761 1.00 83.94 101 LYS A O 1
ATOM 831 N N . ILE A 1 102 ? 12.238 3.572 -26.734 1.00 83.56 102 ILE A N 1
ATOM 832 C CA . ILE A 1 102 ? 12.450 2.134 -26.604 1.00 83.56 102 ILE A CA 1
ATOM 833 C C . ILE A 1 102 ? 11.102 1.450 -26.780 1.00 83.56 102 ILE A C 1
ATOM 835 O O . ILE A 1 102 ? 10.250 1.489 -25.893 1.00 83.56 102 ILE A O 1
ATOM 839 N N . ALA A 1 103 ? 10.897 0.852 -27.950 1.00 88.06 103 ALA A N 1
ATOM 840 C CA . ALA A 1 103 ? 9.791 -0.068 -28.153 1.00 88.06 103 ALA A CA 1
ATOM 841 C C . ALA A 1 103 ? 10.191 -1.419 -27.563 1.00 88.06 103 ALA A C 1
ATOM 843 O O . ALA A 1 103 ? 11.283 -1.910 -27.847 1.00 88.06 103 ALA A O 1
ATOM 844 N N . PHE A 1 104 ? 9.331 -2.021 -26.750 1.00 85.38 104 PHE A N 1
ATOM 845 C CA . PHE A 1 104 ? 9.624 -3.312 -26.144 1.00 85.38 104 PHE A CA 1
ATOM 846 C C . PHE A 1 104 ? 8.523 -4.328 -26.409 1.00 85.38 104 PHE A C 1
ATOM 848 O O . PHE A 1 104 ? 7.350 -3.984 -26.568 1.00 85.38 104 PHE A O 1
ATOM 855 N N . LYS A 1 105 ? 8.926 -5.595 -26.436 1.00 87.44 105 LYS A N 1
ATOM 856 C CA . LYS A 1 105 ? 8.054 -6.759 -26.506 1.00 87.44 105 LYS A CA 1
ATOM 857 C C . LYS A 1 105 ? 8.554 -7.814 -25.532 1.00 87.44 105 LYS A C 1
ATOM 859 O O . LYS A 1 105 ? 9.710 -8.218 -25.611 1.00 87.44 105 LYS A O 1
ATOM 864 N N . ILE A 1 106 ? 7.678 -8.287 -24.658 1.00 83.50 106 ILE A N 1
ATOM 865 C CA . ILE A 1 106 ? 7.992 -9.285 -23.640 1.00 83.50 106 ILE A CA 1
ATOM 866 C C . ILE A 1 106 ? 7.100 -10.497 -23.861 1.00 83.50 106 ILE A C 1
ATOM 868 O O . ILE A 1 106 ? 5.888 -10.379 -24.052 1.00 83.50 106 ILE A O 1
ATOM 872 N N . THR A 1 107 ? 7.719 -11.668 -23.862 1.00 84.75 107 THR A N 1
ATOM 873 C CA . THR A 1 107 ? 7.069 -12.968 -24.069 1.00 84.75 107 THR A CA 1
ATOM 874 C C . THR A 1 107 ? 7.647 -13.979 -23.091 1.00 84.75 107 THR A C 1
ATOM 876 O O . THR A 1 107 ? 8.716 -13.736 -22.537 1.00 84.75 107 THR A O 1
ATOM 879 N N . ASN A 1 108 ? 6.982 -15.112 -22.895 1.00 81.62 108 ASN A N 1
ATOM 880 C CA . ASN A 1 108 ? 7.568 -16.243 -22.181 1.00 81.62 108 ASN A CA 1
ATOM 881 C C . ASN A 1 108 ? 7.389 -17.546 -22.964 1.00 81.62 108 ASN A C 1
ATOM 883 O O . ASN A 1 108 ? 6.598 -17.610 -23.906 1.00 81.62 108 ASN A O 1
ATOM 887 N N . ASP A 1 109 ? 8.144 -18.574 -22.590 1.00 83.19 109 ASP A N 1
ATOM 888 C CA . ASP A 1 109 ? 8.162 -19.879 -23.255 1.00 83.19 109 ASP A CA 1
ATOM 889 C C . ASP A 1 109 ? 7.067 -20.856 -22.783 1.00 83.19 109 ASP A C 1
ATOM 891 O O . ASP A 1 109 ? 6.891 -21.918 -23.390 1.00 83.19 109 ASP A O 1
ATOM 895 N N . TYR A 1 110 ? 6.300 -20.494 -21.751 1.00 76.94 110 TYR A N 1
ATOM 896 C CA . TYR A 1 110 ? 5.247 -21.322 -21.163 1.00 76.94 110 TYR A CA 1
ATOM 897 C C . TYR A 1 110 ? 3.854 -21.021 -21.743 1.00 76.94 110 TYR A C 1
ATOM 899 O O . TYR A 1 110 ? 3.187 -21.912 -22.274 1.00 76.94 110 TYR A O 1
ATOM 907 N N . ASP A 1 111 ? 3.423 -19.761 -21.694 1.00 72.00 111 ASP A N 1
ATOM 908 C CA . ASP A 1 111 ? 2.220 -19.238 -22.334 1.00 72.00 111 ASP A CA 1
ATOM 909 C C . ASP A 1 111 ? 2.595 -18.330 -23.510 1.00 72.00 111 ASP A C 1
ATOM 911 O O . ASP A 1 111 ? 2.706 -17.110 -23.399 1.00 72.00 111 ASP A O 1
ATOM 915 N N . LEU A 1 112 ? 2.725 -18.944 -24.686 1.00 72.38 112 LEU A N 1
ATOM 916 C CA . LEU A 1 112 ? 3.043 -18.247 -25.937 1.00 72.38 112 LEU A CA 1
ATOM 917 C C . LEU A 1 112 ? 1.941 -17.279 -26.405 1.00 72.38 112 LEU A C 1
ATOM 919 O O . LEU A 1 112 ? 2.136 -16.567 -27.391 1.00 72.38 112 LEU A O 1
ATOM 923 N N . THR A 1 113 ? 0.763 -17.291 -25.773 1.00 68.94 113 THR A N 1
ATOM 924 C CA . THR A 1 113 ? -0.313 -16.332 -26.066 1.00 68.94 113 THR A CA 1
ATOM 925 C C . THR A 1 113 ? -0.201 -15.060 -25.243 1.00 68.94 113 THR A C 1
ATOM 927 O O . THR A 1 113 ? -0.868 -14.076 -25.558 1.00 68.94 113 THR A O 1
ATOM 930 N N . LEU A 1 114 ? 0.660 -15.069 -24.228 1.00 71.12 114 LEU A N 1
ATOM 931 C CA . LEU A 1 114 ? 0.927 -13.936 -23.375 1.00 71.12 114 LEU A CA 1
ATOM 932 C C . LEU A 1 114 ? 2.023 -13.069 -23.988 1.00 71.12 114 LEU A C 1
ATOM 934 O O . LEU A 1 114 ? 3.167 -13.491 -24.163 1.00 71.12 114 LEU A O 1
ATOM 938 N N . THR A 1 115 ? 1.664 -11.849 -24.366 1.00 75.94 115 THR A N 1
ATOM 939 C CA . THR A 1 115 ? 2.600 -10.888 -24.944 1.00 75.94 115 THR A CA 1
ATOM 940 C C . THR A 1 115 ? 2.333 -9.506 -24.364 1.00 75.94 115 THR A C 1
ATOM 942 O O . THR A 1 115 ? 1.200 -9.029 -24.378 1.00 75.94 115 THR A O 1
ATOM 945 N N . TYR A 1 116 ? 3.393 -8.855 -23.894 1.00 77.38 116 TYR A N 1
ATOM 946 C CA . TYR A 1 116 ? 3.370 -7.464 -23.454 1.00 77.38 116 TYR A CA 1
ATOM 947 C C . TYR A 1 116 ? 4.119 -6.629 -24.475 1.00 77.38 116 TYR A C 1
ATOM 949 O O . TYR A 1 116 ? 5.238 -6.977 -24.845 1.00 77.38 116 TYR A O 1
ATOM 957 N N . GLU A 1 117 ? 3.526 -5.537 -24.936 1.00 82.44 117 GLU A N 1
ATOM 958 C CA . GLU A 1 117 ? 4.183 -4.614 -25.857 1.00 82.44 117 GLU A CA 1
ATOM 959 C C . GLU A 1 117 ? 4.025 -3.198 -25.335 1.00 82.44 117 GLU A C 1
ATOM 961 O O . GLU A 1 117 ? 3.008 -2.841 -24.742 1.00 82.44 117 GLU A O 1
ATOM 966 N N . GLY A 1 118 ? 5.027 -2.365 -25.555 1.00 79.56 118 GLY A N 1
ATOM 967 C CA . GLY A 1 118 ? 4.940 -0.997 -25.096 1.00 79.56 118 GLY A CA 1
ATOM 968 C C . GLY A 1 118 ? 6.015 -0.103 -25.657 1.00 79.56 118 GLY A C 1
ATOM 969 O O . GLY A 1 118 ? 6.857 -0.500 -26.466 1.00 79.56 118 GLY A O 1
ATOM 970 N N . LEU A 1 119 ? 5.936 1.143 -25.223 1.00 80.62 119 LEU A N 1
ATOM 971 C CA . LEU A 1 119 ? 6.860 2.195 -25.583 1.00 80.62 119 LEU A CA 1
ATOM 972 C C . LEU A 1 119 ? 7.306 2.896 -24.311 1.00 80.62 119 LEU A C 1
ATOM 974 O O . LEU A 1 119 ? 6.479 3.317 -23.503 1.00 80.62 119 LEU A O 1
ATOM 978 N N . VAL A 1 120 ? 8.612 3.069 -24.188 1.00 78.44 120 VAL A N 1
ATOM 979 C CA . VAL A 1 120 ? 9.223 3.989 -23.236 1.00 78.44 120 VAL A CA 1
ATOM 980 C C . VAL A 1 120 ? 9.772 5.165 -24.023 1.00 78.44 120 VAL A C 1
ATOM 982 O O . VAL A 1 120 ? 10.397 4.978 -25.068 1.00 78.44 120 VAL A O 1
ATOM 985 N N . SER A 1 121 ? 9.537 6.382 -23.546 1.00 75.69 121 SER A N 1
ATOM 986 C CA . SER A 1 121 ? 10.185 7.585 -24.072 1.00 75.69 121 SER A CA 1
ATOM 987 C C . SER A 1 121 ? 10.815 8.398 -22.948 1.00 75.69 121 SER A C 1
ATOM 989 O O . SER A 1 121 ? 10.200 8.554 -21.895 1.00 75.69 121 SER A O 1
ATOM 991 N N . PHE A 1 122 ? 12.016 8.918 -23.190 1.00 73.38 122 PHE A N 1
ATOM 992 C CA . PHE A 1 122 ? 12.752 9.795 -22.276 1.00 73.38 122 PHE A CA 1
ATOM 993 C C . PHE A 1 122 ? 13.661 10.741 -23.069 1.00 73.38 122 PHE A C 1
ATOM 995 O O . PHE A 1 122 ? 14.034 10.405 -24.199 1.00 73.38 122 PHE A O 1
ATOM 1002 N N . PRO A 1 123 ? 14.003 11.926 -22.536 1.00 70.50 123 PRO A N 1
ATOM 1003 C CA . PRO A 1 123 ? 14.838 12.891 -23.246 1.00 70.50 123 PRO A CA 1
ATOM 1004 C C . PRO A 1 123 ? 16.206 12.305 -23.604 1.00 70.50 123 PRO A C 1
ATOM 1006 O O . PRO A 1 123 ? 16.740 11.448 -22.905 1.00 70.50 123 PRO A O 1
ATOM 1009 N N . ILE A 1 124 ? 16.789 12.772 -24.709 1.00 67.81 124 ILE A N 1
ATOM 1010 C CA . ILE A 1 124 ? 18.183 12.490 -25.043 1.00 67.81 124 ILE A CA 1
ATOM 1011 C C . ILE A 1 124 ? 19.031 13.243 -24.036 1.00 67.81 124 ILE A C 1
ATOM 1013 O O . ILE A 1 124 ? 19.203 14.460 -24.104 1.00 67.81 124 ILE A O 1
ATOM 1017 N N . ILE A 1 125 ? 19.543 12.486 -23.085 1.00 62.25 125 ILE A N 1
ATOM 1018 C CA . ILE A 1 125 ? 20.410 13.011 -22.057 1.00 62.25 125 ILE A CA 1
ATOM 1019 C C . ILE A 1 125 ? 21.821 13.131 -22.623 1.00 62.25 125 ILE A C 1
ATOM 1021 O O . ILE A 1 125 ? 22.422 12.146 -23.058 1.00 62.25 125 ILE A O 1
ATOM 1025 N N . LEU A 1 126 ? 22.355 14.349 -22.580 1.00 52.78 126 LEU A N 1
ATOM 1026 C CA . LEU A 1 126 ? 23.793 14.577 -22.606 1.00 52.78 126 LEU A CA 1
ATOM 1027 C C . LEU A 1 126 ? 24.316 14.236 -21.205 1.00 52.78 126 LEU A C 1
ATOM 1029 O O . LEU A 1 126 ? 24.281 15.082 -20.316 1.00 52.78 126 LEU A O 1
ATOM 1033 N N . TRP A 1 127 ? 24.708 12.981 -20.986 1.00 52.22 127 TRP A N 1
ATOM 1034 C CA . TRP A 1 127 ? 25.465 12.603 -19.789 1.00 52.22 127 TRP A CA 1
ATOM 1035 C C . TRP A 1 127 ? 26.731 13.481 -19.756 1.00 52.22 127 TRP A C 1
ATOM 1037 O O . TRP A 1 127 ? 27.387 13.626 -20.790 1.00 52.22 127 TRP A O 1
ATOM 1047 N N . GLY A 1 128 ? 26.940 14.182 -18.636 1.00 43.31 128 GLY A N 1
ATOM 1048 C CA . GLY A 1 128 ? 27.646 15.468 -18.549 1.00 43.31 128 GLY A CA 1
ATOM 1049 C C . GLY A 1 128 ? 29.096 15.516 -19.043 1.00 43.31 128 GLY A C 1
ATOM 1050 O O . GLY A 1 128 ? 29.763 14.499 -19.207 1.00 43.31 128 GLY A O 1
ATOM 1051 N N . GLU A 1 129 ? 29.569 16.746 -19.275 1.00 40.00 129 GLU A N 1
ATOM 1052 C CA . GLU A 1 129 ? 30.988 17.052 -19.481 1.00 40.00 129 GLU A CA 1
ATOM 1053 C C . GLU A 1 129 ? 31.831 16.494 -18.322 1.00 40.00 129 GLU A C 1
ATOM 1055 O O . GLU A 1 129 ? 31.443 16.595 -17.160 1.00 40.00 129 GLU A O 1
ATOM 1060 N N . GLU A 1 130 ? 32.976 15.908 -18.679 1.00 44.47 130 GLU A N 1
ATOM 1061 C CA . GLU A 1 130 ? 33.994 15.358 -17.782 1.00 44.47 130 GLU A CA 1
ATOM 1062 C C . GLU A 1 130 ? 34.410 16.381 -16.706 1.00 44.47 130 GLU A C 1
ATOM 1064 O O . GLU A 1 130 ? 35.212 17.274 -16.977 1.00 44.47 130 GLU A O 1
ATOM 1069 N N . ASP A 1 131 ? 33.918 16.226 -15.477 1.00 42.69 131 ASP A N 1
ATOM 1070 C CA . ASP A 1 131 ? 34.668 16.615 -14.282 1.00 42.69 131 ASP A CA 1
ATOM 1071 C C . ASP A 1 131 ? 34.956 15.328 -13.485 1.00 42.69 131 ASP A C 1
ATOM 1073 O O . ASP A 1 131 ? 34.059 14.598 -13.063 1.00 42.69 131 ASP A O 1
ATOM 1077 N N . ASP A 1 132 ? 36.251 15.034 -13.363 1.00 45.97 132 ASP A N 1
ATOM 1078 C CA . ASP A 1 132 ? 36.910 13.728 -13.191 1.00 45.97 132 ASP A CA 1
ATOM 1079 C C . ASP A 1 132 ? 36.529 12.825 -11.990 1.00 45.97 132 ASP A C 1
ATOM 1081 O O . ASP A 1 132 ? 37.256 11.865 -11.732 1.00 45.97 132 ASP A O 1
ATOM 1085 N N . GLU A 1 133 ? 35.456 13.045 -11.222 1.00 47.34 133 GLU A N 1
ATOM 1086 C CA . GLU A 1 133 ? 35.232 12.227 -10.009 1.00 47.34 133 GLU A CA 1
ATOM 1087 C C . GLU A 1 133 ? 33.803 11.726 -9.740 1.00 47.34 133 GLU A C 1
ATOM 1089 O O . GLU A 1 133 ? 33.669 10.809 -8.928 1.00 47.34 133 GLU A O 1
ATOM 1094 N N . ILE A 1 134 ? 32.744 12.216 -10.402 1.00 44.41 134 ILE A N 1
ATOM 1095 C CA . ILE A 1 134 ? 31.367 11.733 -10.155 1.00 44.41 134 ILE A CA 1
ATOM 1096 C C . ILE A 1 134 ? 30.530 11.789 -11.445 1.00 44.41 134 ILE A C 1
ATOM 1098 O O . ILE A 1 134 ? 30.382 12.848 -12.046 1.00 44.41 134 ILE A O 1
ATOM 1102 N N . ILE A 1 135 ? 29.952 10.654 -11.861 1.00 46.19 135 ILE A N 1
ATOM 1103 C CA . ILE A 1 135 ? 28.905 10.623 -12.895 1.00 46.19 135 ILE A CA 1
ATOM 1104 C C . ILE A 1 135 ? 27.605 11.089 -12.229 1.00 46.19 135 ILE A C 1
ATOM 1106 O O . ILE A 1 135 ? 26.966 10.306 -11.529 1.00 46.19 135 ILE A O 1
ATOM 1110 N N . GLU A 1 136 ? 27.222 12.353 -12.419 1.00 44.69 136 GLU A N 1
ATOM 1111 C CA . GLU A 1 136 ? 25.899 12.830 -11.996 1.00 44.69 136 GLU A CA 1
ATOM 1112 C C . GLU A 1 136 ? 24.820 12.105 -12.812 1.00 44.69 136 GLU A C 1
ATOM 1114 O O . GLU A 1 136 ? 24.836 12.153 -14.048 1.00 44.69 136 GLU A O 1
ATOM 1119 N N . ILE A 1 137 ? 23.884 11.423 -12.135 1.00 50.91 137 ILE A N 1
ATOM 1120 C CA . ILE A 1 137 ? 22.698 10.876 -12.800 1.00 50.91 137 ILE A CA 1
ATOM 1121 C C . ILE A 1 137 ? 21.787 12.068 -13.125 1.00 50.91 137 ILE A C 1
ATOM 1123 O O . ILE A 1 137 ? 21.273 12.716 -12.211 1.00 50.91 137 ILE A O 1
ATOM 1127 N N . PRO A 1 138 ? 21.568 12.373 -14.407 1.00 51.97 138 PRO A N 1
ATOM 1128 C CA . PRO A 1 138 ? 20.679 13.441 -14.810 1.00 51.97 138 PRO A CA 1
ATOM 1129 C C . PRO A 1 138 ? 19.252 13.101 -14.407 1.00 51.97 138 PRO A C 1
ATOM 1131 O O . PRO A 1 138 ? 18.852 11.942 -14.396 1.00 51.97 138 PRO A O 1
ATOM 1134 N N . GLU A 1 139 ? 18.469 14.130 -14.122 1.00 58.56 139 GLU A N 1
ATOM 1135 C CA . GLU A 1 139 ? 17.029 14.012 -13.938 1.00 58.56 139 GLU A CA 1
ATOM 1136 C C . GLU A 1 139 ? 16.384 13.428 -15.203 1.00 58.56 139 GLU A C 1
ATOM 1138 O O . GLU A 1 139 ? 16.494 14.012 -16.287 1.00 58.56 139 GLU A O 1
ATOM 1143 N N . ILE A 1 140 ? 15.726 12.269 -15.083 1.00 60.44 140 ILE A N 1
ATOM 1144 C CA . ILE A 1 140 ? 15.124 11.587 -16.234 1.00 60.44 140 ILE A CA 1
ATOM 1145 C C . ILE A 1 140 ? 13.621 11.466 -16.047 1.00 60.44 140 ILE A C 1
ATOM 1147 O O . ILE A 1 140 ? 13.136 10.738 -15.182 1.00 60.44 140 ILE A O 1
ATOM 1151 N N . THR A 1 141 ? 12.871 12.160 -16.902 1.00 64.94 141 THR A N 1
ATOM 1152 C CA . THR A 1 141 ? 11.429 11.956 -17.031 1.00 64.94 141 THR A CA 1
ATOM 1153 C C . THR A 1 141 ? 11.158 10.840 -18.034 1.00 64.94 141 THR A C 1
ATOM 1155 O O . THR A 1 141 ? 11.483 10.970 -19.217 1.00 64.94 141 THR A O 1
ATOM 1158 N N . TYR A 1 142 ? 10.510 9.772 -17.582 1.00 67.50 142 TYR A N 1
ATOM 1159 C CA . TYR A 1 142 ? 10.074 8.665 -18.424 1.00 67.50 142 TYR A CA 1
ATOM 1160 C C . TYR A 1 142 ? 8.559 8.653 -18.549 1.00 67.50 142 TYR A C 1
ATOM 1162 O O . TYR A 1 142 ? 7.833 8.867 -17.579 1.00 67.50 142 TYR A O 1
ATOM 1170 N N . ASN A 1 143 ? 8.088 8.320 -19.746 1.00 68.75 143 ASN A N 1
ATOM 1171 C CA . ASN A 1 143 ? 6.733 7.838 -19.964 1.00 68.75 143 ASN A CA 1
ATOM 1172 C C . ASN A 1 143 ? 6.824 6.391 -20.434 1.00 68.75 143 ASN A C 1
ATOM 1174 O O . ASN A 1 143 ? 7.411 6.125 -21.486 1.00 68.75 143 ASN A O 1
ATOM 1178 N N . ILE A 1 144 ? 6.244 5.478 -19.661 1.00 68.69 144 ILE A N 1
ATOM 1179 C CA . ILE A 1 144 ? 6.054 4.090 -20.071 1.00 68.69 144 ILE A CA 1
ATOM 1180 C C . ILE A 1 144 ? 4.587 3.915 -20.386 1.00 68.69 144 ILE A C 1
ATOM 1182 O O . ILE A 1 144 ? 3.755 4.144 -19.520 1.00 68.69 144 ILE A O 1
ATOM 1186 N N . THR A 1 145 ? 4.281 3.472 -21.599 1.00 70.50 145 THR A N 1
ATOM 1187 C CA . THR A 1 145 ? 2.945 3.018 -21.980 1.00 70.50 145 THR A CA 1
ATOM 1188 C C . THR A 1 145 ? 3.023 1.549 -22.358 1.00 70.50 145 THR A C 1
ATOM 1190 O O . THR A 1 145 ? 3.732 1.187 -23.298 1.00 70.50 145 THR A O 1
ATOM 1193 N N . ILE A 1 146 ? 2.276 0.707 -21.650 1.00 70.50 146 ILE A N 1
ATOM 1194 C CA . ILE A 1 146 ? 2.198 -0.731 -21.908 1.00 70.50 146 ILE A CA 1
ATOM 1195 C C . ILE A 1 146 ? 0.805 -1.061 -22.413 1.00 70.50 146 ILE A C 1
ATOM 1197 O O . ILE A 1 146 ? -0.184 -0.708 -21.776 1.00 70.50 146 ILE A O 1
ATOM 1201 N N . SER A 1 147 ? 0.739 -1.746 -23.548 1.00 70.88 147 SER A N 1
ATOM 1202 C CA . SER A 1 147 ? -0.466 -2.387 -24.060 1.00 70.88 147 SER A CA 1
ATOM 1203 C C . SER A 1 147 ? -0.383 -3.886 -23.816 1.00 70.88 147 SER A C 1
ATOM 1205 O O . SER A 1 147 ? 0.623 -4.533 -24.112 1.00 70.88 147 SER A O 1
ATOM 1207 N N . MET A 1 148 ? -1.455 -4.438 -23.260 1.00 71.69 148 MET A N 1
ATOM 1208 C CA . MET A 1 148 ? -1.503 -5.840 -22.858 1.00 71.69 148 MET A CA 1
ATOM 1209 C C . MET A 1 148 ? -2.715 -6.511 -23.474 1.00 71.69 148 MET A C 1
ATOM 1211 O O . MET A 1 148 ? -3.833 -6.001 -23.379 1.00 71.69 148 MET A O 1
ATOM 1215 N N . GLU A 1 149 ? -2.481 -7.658 -24.101 1.00 66.50 149 GLU A N 1
ATOM 1216 C CA . GLU A 1 149 ? -3.534 -8.537 -24.582 1.00 66.50 149 GLU A CA 1
ATOM 1217 C C . GLU A 1 149 ? -3.086 -9.990 -24.420 1.00 66.50 149 GLU A C 1
ATOM 1219 O O . GLU A 1 149 ? -2.046 -10.394 -24.935 1.00 66.50 149 GLU A O 1
ATOM 1224 N N . ASP A 1 150 ? -3.901 -10.791 -23.740 1.00 66.69 150 ASP A N 1
ATOM 1225 C CA . ASP A 1 150 ? -3.685 -12.231 -23.619 1.00 66.69 150 ASP A CA 1
ATOM 1226 C C . ASP A 1 150 ? -5.028 -12.986 -23.661 1.00 66.69 150 ASP A C 1
ATOM 1228 O O . ASP A 1 150 ? -6.018 -12.521 -24.243 1.00 66.69 150 ASP A O 1
ATOM 1232 N N . SER A 1 151 ? -5.081 -14.197 -23.103 1.00 64.56 151 SER A N 1
ATOM 1233 C CA . SER A 1 151 ? -6.314 -14.990 -23.023 1.00 64.56 151 SER A CA 1
ATOM 1234 C C . SER A 1 151 ? -7.305 -14.531 -21.931 1.00 64.56 151 SER A C 1
ATOM 1236 O O . SER A 1 151 ? -8.456 -14.994 -21.912 1.00 64.56 151 SER A O 1
ATOM 1238 N N . VAL A 1 152 ? -6.887 -13.621 -21.049 1.00 65.75 152 VAL A N 1
ATOM 1239 C CA . VAL A 1 152 ? -7.571 -13.138 -19.840 1.00 65.75 152 VAL A CA 1
ATOM 1240 C C . VAL A 1 152 ? -7.924 -11.648 -19.945 1.00 65.75 152 VAL A C 1
ATOM 1242 O O . VAL A 1 152 ? -9.081 -11.288 -19.715 1.00 65.75 152 VAL A O 1
ATOM 1245 N N . LEU A 1 153 ? -6.976 -10.799 -20.332 1.00 70.19 153 LEU A N 1
ATOM 1246 C CA . LEU A 1 153 ? -7.088 -9.354 -20.501 1.00 70.19 153 LEU A CA 1
ATOM 1247 C C . LEU A 1 153 ? -7.499 -8.986 -21.933 1.00 70.19 153 LEU A C 1
ATOM 1249 O O . LEU A 1 153 ? -6.976 -9.501 -22.926 1.00 70.19 153 LEU A O 1
ATOM 1253 N N . ALA A 1 154 ? -8.473 -8.083 -22.035 1.00 73.00 154 ALA A N 1
ATOM 1254 C CA . ALA A 1 154 ? -8.762 -7.327 -23.250 1.00 73.00 154 ALA A CA 1
ATOM 1255 C C . ALA A 1 154 ? -7.697 -6.224 -23.404 1.00 73.00 154 ALA A C 1
ATOM 1257 O O . ALA A 1 154 ? -6.913 -6.043 -22.469 1.00 73.00 154 ALA A O 1
ATOM 1258 N N . PRO A 1 155 ? -7.638 -5.495 -24.538 1.00 75.06 155 PRO A N 1
ATOM 1259 C CA . PRO A 1 155 ? -6.688 -4.397 -24.696 1.00 75.06 155 PRO A CA 1
ATOM 1260 C C . PRO A 1 155 ? -6.711 -3.469 -23.476 1.00 75.06 155 PRO A C 1
ATOM 1262 O O . PRO A 1 155 ? -7.705 -2.790 -23.227 1.00 75.06 155 PRO A O 1
ATOM 1265 N N . SER A 1 156 ? -5.631 -3.517 -22.702 1.00 74.62 156 SER A N 1
ATOM 1266 C CA . SER A 1 156 ? -5.474 -2.833 -21.416 1.00 74.62 156 SER A CA 1
ATOM 1267 C C . SER A 1 156 ? -4.250 -1.938 -21.466 1.00 74.62 156 SER A C 1
ATOM 1269 O O . SER A 1 156 ? -3.296 -2.242 -22.189 1.00 74.62 156 SER A O 1
A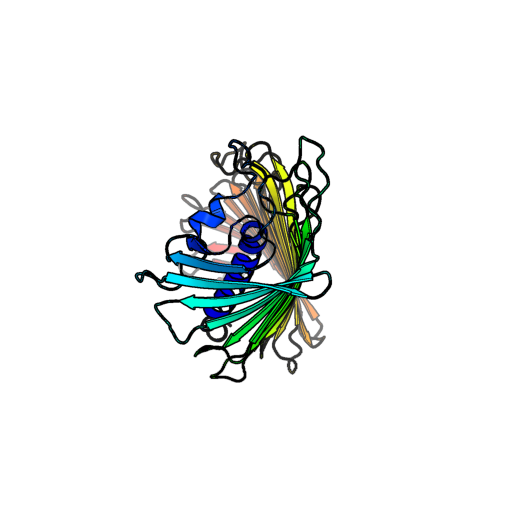TOM 1271 N N . THR A 1 157 ? -4.264 -0.856 -20.694 1.00 75.56 157 THR A N 1
ATOM 1272 C CA . THR A 1 157 ? -3.185 0.132 -20.681 1.00 75.56 157 THR A CA 1
ATOM 1273 C C . THR A 1 157 ? -2.640 0.343 -19.283 1.00 75.56 157 THR A C 1
ATOM 1275 O O . THR A 1 157 ? -3.399 0.489 -18.330 1.00 75.56 157 THR A O 1
ATOM 1278 N N . PHE A 1 158 ? -1.320 0.420 -19.173 1.00 76.25 158 PHE A N 1
ATOM 1279 C CA . PHE A 1 158 ? -0.636 0.934 -17.993 1.00 76.25 158 PHE A CA 1
ATOM 1280 C C . PHE A 1 158 ? 0.275 2.068 -18.433 1.00 76.25 158 PHE A C 1
ATOM 1282 O O . PHE A 1 158 ? 1.088 1.888 -19.343 1.00 76.25 158 PHE A O 1
ATOM 1289 N N . GLN A 1 159 ? 0.122 3.218 -17.796 1.00 76.00 159 GLN A N 1
ATOM 1290 C CA . GLN A 1 159 ? 0.956 4.379 -17.988 1.00 76.00 159 GLN A CA 1
ATOM 1291 C C . GLN A 1 159 ? 1.563 4.810 -16.660 1.00 76.00 159 GLN A C 1
ATOM 1293 O O . GLN A 1 159 ? 0.861 5.002 -15.669 1.00 76.00 159 GLN A O 1
ATOM 1298 N N . ILE A 1 160 ? 2.874 5.014 -16.664 1.00 75.62 160 ILE A N 1
ATOM 1299 C CA . ILE A 1 160 ? 3.561 5.718 -15.588 1.00 75.62 160 ILE A CA 1
ATOM 1300 C C . ILE A 1 160 ? 4.365 6.858 -16.196 1.00 75.62 160 ILE A C 1
ATOM 1302 O O . ILE A 1 160 ? 5.151 6.661 -17.126 1.00 75.62 160 ILE A O 1
ATOM 1306 N N . ASN A 1 161 ? 4.114 8.062 -15.691 1.00 74.06 161 ASN A N 1
ATOM 1307 C CA . ASN A 1 161 ? 4.947 9.225 -15.942 1.00 74.06 161 ASN A CA 1
ATOM 1308 C C . ASN A 1 161 ? 5.726 9.465 -14.667 1.00 74.06 161 ASN A C 1
ATOM 1310 O O . ASN A 1 161 ? 5.128 9.835 -13.660 1.00 74.06 161 ASN A O 1
ATOM 1314 N N . THR A 1 162 ? 7.022 9.216 -14.702 1.00 70.81 162 THR A N 1
ATOM 1315 C CA . THR A 1 162 ? 7.848 9.335 -13.511 1.00 70.81 162 THR A CA 1
ATOM 1316 C C . THR A 1 162 ? 9.093 10.124 -13.805 1.00 70.81 162 THR A C 1
ATOM 1318 O O . THR A 1 162 ? 9.628 10.111 -14.912 1.00 70.81 162 THR A O 1
ATOM 1321 N N . GLU A 1 163 ? 9.550 10.790 -12.771 1.00 69.62 163 GLU A N 1
ATOM 1322 C CA . GLU A 1 163 ? 10.819 11.454 -12.695 1.00 69.62 163 GLU A CA 1
ATOM 1323 C C . GLU A 1 163 ? 11.743 10.632 -11.803 1.00 69.62 163 GLU A C 1
ATOM 1325 O O . GLU A 1 163 ? 11.351 10.225 -10.708 1.00 69.62 163 GLU A O 1
ATOM 1330 N N . GLN A 1 164 ? 12.941 10.353 -12.304 1.00 67.19 164 GLN A N 1
ATOM 1331 C CA . GLN A 1 164 ? 13.985 9.656 -11.574 1.00 67.19 164 GLN A CA 1
ATOM 1332 C C . GLN A 1 164 ? 15.125 10.634 -11.293 1.00 67.19 164 GLN A C 1
ATOM 1334 O O . GLN A 1 164 ? 15.627 11.278 -12.219 1.00 67.19 164 GLN A O 1
ATOM 1339 N N . ARG A 1 165 ? 15.547 10.722 -10.031 1.00 63.53 165 ARG A N 1
ATOM 1340 C CA . ARG A 1 165 ? 16.664 11.571 -9.589 1.00 63.53 165 ARG A CA 1
ATOM 1341 C C . ARG A 1 165 ? 17.654 10.776 -8.745 1.00 63.53 165 ARG A C 1
ATOM 1343 O O . ARG A 1 165 ? 17.316 9.714 -8.211 1.00 63.53 165 ARG A O 1
ATOM 1350 N N . GLU A 1 166 ? 18.876 11.296 -8.627 1.00 59.69 166 GLU A N 1
ATOM 1351 C CA . GLU A 1 166 ? 19.859 10.764 -7.685 1.00 59.69 166 GLU A CA 1
ATOM 1352 C C . GLU A 1 166 ? 19.274 10.770 -6.268 1.00 59.69 166 GLU A C 1
ATOM 1354 O O . GLU A 1 166 ? 18.607 11.719 -5.844 1.00 59.69 166 GLU A O 1
ATOM 1359 N N . ALA A 1 167 ? 19.509 9.684 -5.539 1.00 59.34 167 ALA A N 1
ATOM 1360 C CA . ALA A 1 167 ? 19.139 9.623 -4.142 1.00 59.34 167 ALA A CA 1
ATOM 1361 C C . ALA A 1 167 ? 20.042 10.579 -3.346 1.00 59.34 167 ALA A C 1
ATOM 1363 O O . ALA A 1 167 ? 21.263 10.454 -3.389 1.00 59.34 167 ALA A O 1
ATOM 1364 N N . GLY A 1 168 ? 19.454 11.547 -2.639 1.00 54.94 168 GLY A N 1
ATOM 1365 C CA . GLY A 1 168 ? 20.221 12.511 -1.841 1.00 54.94 168 GLY A CA 1
ATOM 1366 C C . GLY A 1 168 ? 21.074 11.851 -0.744 1.00 54.94 168 GLY A C 1
ATOM 1367 O O . GLY A 1 168 ? 20.850 10.694 -0.373 1.00 54.94 168 GLY A O 1
ATOM 1368 N N . GLU A 1 169 ? 22.040 12.602 -0.190 1.00 50.00 169 GLU A N 1
ATOM 1369 C CA . GLU A 1 169 ? 22.834 12.163 0.971 1.00 50.00 169 GLU A CA 1
ATOM 1370 C C . GLU A 1 169 ? 21.907 11.635 2.084 1.00 50.00 169 GLU A C 1
ATOM 1372 O O . GLU A 1 169 ? 21.096 12.377 2.632 1.00 50.00 169 GLU A O 1
ATOM 1377 N N . GLY A 1 170 ? 22.030 10.348 2.432 1.00 49.22 170 GLY A N 1
ATOM 1378 C CA . GLY A 1 170 ? 21.235 9.716 3.494 1.00 49.22 170 GLY A CA 1
ATOM 1379 C C . GLY A 1 170 ? 20.188 8.696 3.035 1.00 49.22 170 GLY A C 1
ATOM 1380 O O . GLY A 1 170 ? 19.602 8.038 3.897 1.00 49.22 170 GLY A O 1
ATOM 1381 N N . SER A 1 171 ? 19.986 8.495 1.728 1.00 51.47 171 SER A N 1
ATOM 1382 C CA . SER A 1 171 ? 19.266 7.308 1.244 1.00 51.47 171 SER A CA 1
ATOM 1383 C C . SER A 1 171 ? 20.053 6.036 1.575 1.00 51.47 171 SER A C 1
ATOM 1385 O O . SER A 1 171 ? 21.257 5.947 1.331 1.00 51.47 171 SER A O 1
ATOM 1387 N N . ILE A 1 172 ? 19.379 5.046 2.161 1.00 50.16 172 ILE A N 1
ATOM 1388 C CA . ILE A 1 172 ? 19.987 3.751 2.517 1.00 50.16 172 ILE A CA 1
ATOM 1389 C C . ILE A 1 172 ? 19.770 2.678 1.451 1.00 50.16 172 ILE A C 1
ATOM 1391 O O . ILE A 1 172 ? 20.373 1.606 1.525 1.00 50.16 172 ILE A O 1
ATOM 1395 N N . LEU A 1 173 ? 18.867 2.932 0.503 1.00 50.78 173 LEU A N 1
ATOM 1396 C CA . LEU A 1 173 ? 18.564 2.009 -0.571 1.00 50.78 173 LEU A CA 1
ATOM 1397 C C . LEU A 1 173 ? 19.253 2.508 -1.843 1.00 50.78 173 LEU A C 1
ATOM 1399 O O . LEU A 1 173 ? 19.184 3.699 -2.140 1.00 50.78 173 LEU A O 1
ATOM 1403 N N . PRO A 1 174 ? 19.866 1.617 -2.640 1.00 51.53 174 PRO A N 1
ATOM 1404 C CA . PRO A 1 174 ? 20.465 1.980 -3.924 1.00 51.53 174 PRO A CA 1
ATOM 1405 C C . PRO A 1 174 ? 19.406 2.319 -4.989 1.00 51.53 174 PRO A C 1
ATOM 1407 O O . PRO A 1 174 ? 19.724 2.378 -6.175 1.00 51.53 174 PRO A O 1
ATOM 1410 N N . PHE A 1 175 ? 18.143 2.488 -4.585 1.00 53.03 175 PHE A N 1
ATOM 1411 C CA . PHE A 1 175 ? 17.052 2.812 -5.481 1.00 53.03 175 PHE A CA 1
ATOM 1412 C C . PHE A 1 175 ? 16.994 4.324 -5.704 1.00 53.03 175 PHE A C 1
ATOM 1414 O O . PHE A 1 175 ? 17.181 5.100 -4.764 1.00 53.03 175 PHE A O 1
ATOM 1421 N N . PRO A 1 176 ? 16.731 4.753 -6.943 1.00 58.53 176 PRO A N 1
ATOM 1422 C CA . PRO A 1 176 ? 16.509 6.155 -7.238 1.00 58.53 176 PRO A CA 1
ATOM 1423 C C . PRO A 1 176 ? 15.243 6.675 -6.550 1.00 58.53 176 PRO A C 1
ATOM 1425 O O . PRO A 1 176 ? 14.287 5.925 -6.335 1.00 58.53 176 PRO A O 1
ATOM 1428 N N . VAL A 1 177 ? 15.220 7.979 -6.275 1.00 70.69 177 VAL A N 1
ATOM 1429 C CA . VAL A 1 177 ? 13.991 8.674 -5.876 1.00 70.69 177 VAL A CA 1
ATOM 1430 C C . VAL A 1 177 ? 13.035 8.679 -7.065 1.00 70.69 177 VAL A C 1
ATOM 1432 O O . VAL A 1 177 ? 13.461 8.910 -8.202 1.00 70.69 177 VAL A O 1
ATOM 1435 N N . MET A 1 178 ? 11.760 8.409 -6.801 1.00 73.44 178 MET A N 1
ATOM 1436 C CA . MET A 1 178 ? 10.718 8.308 -7.813 1.00 73.44 178 MET A CA 1
ATOM 1437 C C . MET A 1 178 ? 9.546 9.214 -7.452 1.00 73.44 178 MET A C 1
ATOM 1439 O O . MET A 1 178 ? 8.870 8.972 -6.458 1.00 73.44 178 MET A O 1
ATOM 1443 N N . ASP A 1 179 ? 9.265 10.203 -8.292 1.00 81.44 179 ASP A N 1
ATOM 1444 C CA . ASP A 1 179 ? 8.045 11.007 -8.219 1.00 81.44 179 ASP A CA 1
ATOM 1445 C C . ASP A 1 179 ? 7.267 10.834 -9.515 1.00 81.44 179 ASP A C 1
ATOM 1447 O O . ASP A 1 179 ? 7.822 10.976 -10.607 1.00 81.44 179 ASP A O 1
ATOM 1451 N N . GLY A 1 180 ? 5.979 10.526 -9.436 1.00 82.94 180 GLY A N 1
ATOM 1452 C CA . GLY A 1 180 ? 5.241 10.242 -10.649 1.00 82.94 180 GLY A CA 1
ATOM 1453 C C . GLY A 1 180 ? 3.741 10.142 -10.513 1.00 82.94 180 GLY A C 1
ATOM 1454 O O . GLY A 1 180 ? 3.144 10.251 -9.447 1.00 82.94 180 GLY A O 1
ATOM 1455 N N . TYR A 1 181 ? 3.131 9.909 -11.664 1.00 85.75 181 TYR A N 1
ATOM 1456 C CA . TYR A 1 181 ? 1.710 9.683 -11.813 1.00 85.75 181 TYR A CA 1
ATOM 1457 C C . TYR A 1 181 ? 1.474 8.371 -12.546 1.00 85.75 181 TYR A C 1
ATOM 1459 O O . TYR A 1 181 ? 2.045 8.127 -13.615 1.00 85.75 181 TYR A O 1
ATOM 1467 N N . ILE A 1 182 ? 0.614 7.544 -11.965 1.00 83.75 182 ILE A N 1
ATOM 1468 C CA . ILE A 1 182 ? 0.231 6.234 -12.469 1.00 83.75 182 ILE A CA 1
ATOM 1469 C C . ILE A 1 182 ? -1.208 6.313 -12.966 1.00 83.75 182 ILE A C 1
ATOM 1471 O O . ILE A 1 182 ? -2.110 6.740 -12.246 1.00 83.75 182 ILE A O 1
ATOM 1475 N N . GLU A 1 183 ? -1.427 5.833 -14.183 1.00 87.44 183 GLU A N 1
ATOM 1476 C CA . GLU A 1 183 ? -2.744 5.603 -14.759 1.00 87.44 183 GLU A CA 1
ATOM 1477 C C . GLU A 1 183 ? -2.786 4.193 -15.344 1.00 87.44 183 GLU A C 1
ATOM 1479 O O . GLU A 1 183 ? -2.012 3.848 -16.231 1.00 87.44 183 GLU A O 1
ATOM 1484 N N . ALA A 1 184 ? -3.692 3.357 -14.858 1.00 82.75 184 ALA A N 1
ATOM 1485 C CA . ALA A 1 184 ? -3.890 2.011 -15.364 1.00 82.75 184 ALA A CA 1
ATOM 1486 C C . ALA A 1 184 ? -5.374 1.754 -15.624 1.00 82.75 184 ALA A C 1
ATOM 1488 O O . ALA A 1 184 ? -6.218 2.110 -14.803 1.00 82.75 184 ALA A O 1
ATOM 1489 N N . ASP A 1 185 ? -5.674 1.104 -16.744 1.00 86.50 185 ASP A N 1
ATOM 1490 C CA . ASP A 1 185 ? -7.002 0.619 -17.120 1.00 86.50 185 ASP A CA 1
ATOM 1491 C C . ASP A 1 185 ? -6.864 -0.826 -17.610 1.00 86.50 185 ASP A C 1
ATOM 1493 O O . ASP A 1 185 ? -6.366 -1.095 -18.709 1.00 86.50 185 ASP A O 1
ATOM 1497 N N . PHE A 1 186 ? -7.263 -1.759 -16.751 1.00 82.00 186 PHE A N 1
ATOM 1498 C CA . PHE A 1 186 ? -7.277 -3.187 -17.022 1.00 82.00 186 PHE A CA 1
ATOM 1499 C C . PHE A 1 186 ? -8.701 -3.645 -17.321 1.00 82.00 186 PHE A C 1
ATOM 1501 O O . PHE A 1 186 ? -9.596 -3.515 -16.484 1.00 82.00 186 PHE A O 1
ATOM 1508 N N . GLN A 1 187 ? -8.895 -4.243 -18.494 1.00 81.44 187 GLN A N 1
ATOM 1509 C CA . GLN A 1 187 ? -10.173 -4.785 -18.951 1.00 81.44 187 GLN A CA 1
ATOM 1510 C C . GLN A 1 187 ? -10.076 -6.298 -19.134 1.00 81.44 187 GLN A C 1
ATOM 1512 O O . GLN A 1 187 ? -9.064 -6.810 -19.611 1.00 81.44 187 GLN A O 1
ATOM 1517 N N . PHE A 1 188 ? -11.141 -7.036 -18.818 1.00 77.94 188 PHE A N 1
ATOM 1518 C CA . PHE A 1 188 ? -11.137 -8.503 -18.877 1.00 77.94 188 PHE A CA 1
ATOM 1519 C C . PHE A 1 188 ? -11.910 -9.035 -20.097 1.00 77.94 188 PHE A C 1
ATOM 1521 O O . PHE A 1 188 ? -13.005 -8.583 -20.401 1.00 77.94 188 PHE A O 1
ATOM 1528 N N . LYS A 1 189 ? -11.382 -10.038 -20.819 1.00 75.06 189 LYS A N 1
ATOM 1529 C CA . LYS A 1 189 ? -12.016 -10.580 -22.049 1.00 75.06 189 LYS A CA 1
ATOM 1530 C C . LYS A 1 189 ? -13.311 -11.350 -21.805 1.00 75.06 189 LYS A C 1
ATOM 1532 O O . LYS A 1 189 ? -14.144 -11.458 -22.704 1.00 75.06 189 LYS A O 1
ATOM 1537 N N . LYS A 1 190 ? -13.435 -11.990 -20.640 1.00 74.31 190 LYS A N 1
ATOM 1538 C CA . LYS A 1 190 ? -14.529 -12.931 -20.328 1.00 74.31 190 LYS A CA 1
ATOM 1539 C C . LYS A 1 190 ? -15.644 -12.311 -19.482 1.00 74.31 190 LYS A C 1
ATOM 1541 O O . LYS A 1 190 ? -16.618 -13.007 -19.193 1.00 74.31 190 LYS A O 1
ATOM 1546 N N . SER A 1 191 ? -15.528 -11.037 -19.119 1.00 74.50 191 SER A N 1
ATOM 1547 C CA . SER A 1 191 ? -16.541 -10.283 -18.380 1.00 74.50 191 SER A CA 1
ATOM 1548 C C . SER A 1 191 ? -16.550 -8.817 -18.821 1.00 74.50 191 SER A C 1
ATOM 1550 O O . SER A 1 191 ? -15.716 -8.403 -19.615 1.00 74.50 191 SER A O 1
ATOM 1552 N N . ASN A 1 192 ? -17.516 -8.036 -18.338 1.00 75.44 192 ASN A N 1
ATOM 1553 C CA . ASN A 1 192 ? -17.502 -6.577 -18.501 1.00 75.44 192 ASN A CA 1
ATOM 1554 C C . ASN A 1 192 ? -16.746 -5.896 -17.347 1.00 75.44 192 ASN A C 1
ATOM 1556 O O . ASN A 1 192 ? -16.949 -4.706 -17.110 1.00 75.44 192 ASN A O 1
ATOM 1560 N N . ASP A 1 193 ? -15.945 -6.656 -16.596 1.00 79.56 193 ASP A N 1
ATOM 1561 C CA . ASP A 1 193 ? -15.271 -6.134 -15.417 1.00 79.56 193 ASP A CA 1
ATOM 1562 C C . ASP A 1 193 ? -14.048 -5.307 -15.801 1.00 79.56 193 ASP A C 1
ATOM 1564 O O . ASP A 1 193 ? -13.444 -5.507 -16.863 1.00 79.56 193 ASP A O 1
ATOM 1568 N N . PHE A 1 194 ? -13.661 -4.410 -14.899 1.00 83.56 194 PHE A N 1
ATOM 1569 C CA . PHE A 1 194 ? -12.443 -3.626 -15.032 1.00 83.56 194 PHE A CA 1
ATOM 1570 C C . PHE A 1 194 ? -11.758 -3.390 -13.683 1.00 83.56 194 PHE A C 1
ATOM 1572 O O . PHE A 1 194 ? -12.374 -3.500 -12.620 1.00 83.56 194 PHE A O 1
ATOM 1579 N N . LEU A 1 195 ? -10.478 -3.032 -13.754 1.00 83.94 195 LEU A N 1
ATOM 1580 C CA . LEU A 1 195 ? -9.695 -2.462 -12.664 1.00 83.94 195 LEU A CA 1
ATOM 1581 C C . LEU A 1 195 ? -8.988 -1.213 -13.191 1.00 83.94 195 LEU A C 1
ATOM 1583 O O . LEU A 1 195 ? -8.214 -1.292 -14.140 1.00 83.94 195 LEU A O 1
ATOM 1587 N N . LYS A 1 196 ? -9.228 -0.073 -12.554 1.00 87.25 196 LYS A N 1
ATOM 1588 C CA . LYS A 1 196 ? -8.567 1.194 -12.846 1.00 87.25 196 LYS A CA 1
ATOM 1589 C C . LYS A 1 196 ? -7.787 1.666 -11.635 1.00 87.25 196 LYS A C 1
ATOM 1591 O O . LYS A 1 196 ? -8.298 1.634 -10.518 1.00 87.25 196 LYS A O 1
ATOM 1596 N N . LEU A 1 197 ? -6.571 2.128 -11.874 1.00 87.00 197 LEU A N 1
ATOM 1597 C CA . LEU A 1 197 ? -5.726 2.779 -10.882 1.00 87.00 197 LEU A CA 1
ATOM 1598 C C . LEU A 1 197 ? -5.365 4.157 -11.415 1.00 87.00 197 LEU A C 1
ATOM 1600 O O . LEU A 1 197 ? -4.972 4.292 -12.569 1.00 87.00 197 LEU A O 1
ATOM 1604 N N . ASN A 1 198 ? -5.506 5.177 -10.588 1.00 91.12 198 ASN A N 1
ATOM 1605 C CA . ASN A 1 198 ? -5.168 6.535 -10.966 1.00 91.12 198 ASN A CA 1
ATOM 1606 C C . ASN A 1 198 ? -4.624 7.258 -9.741 1.00 91.12 198 ASN A C 1
ATOM 1608 O O . ASN A 1 198 ? -5.351 7.389 -8.761 1.00 91.12 198 ASN A O 1
ATOM 1612 N N . GLY A 1 199 ? -3.373 7.699 -9.757 1.00 92.00 199 GLY A N 1
ATOM 1613 C CA . GLY A 1 199 ? -2.813 8.337 -8.574 1.00 92.00 199 GLY A CA 1
ATOM 1614 C C . GLY A 1 199 ? -1.407 8.872 -8.739 1.00 92.00 199 GLY A C 1
ATOM 1615 O O . GLY A 1 199 ? -0.694 8.541 -9.683 1.00 92.00 199 GLY A O 1
ATOM 1616 N N . GLU A 1 200 ? -1.030 9.707 -7.786 1.00 91.62 200 GLU A N 1
ATOM 1617 C CA . GLU A 1 200 ? 0.318 10.215 -7.596 1.00 91.62 200 GLU A CA 1
ATOM 1618 C C . GLU A 1 200 ? 1.088 9.277 -6.666 1.00 91.62 200 GLU A C 1
ATOM 1620 O O . GLU A 1 200 ? 0.536 8.760 -5.692 1.00 91.62 200 GLU A O 1
ATOM 1625 N N . ILE A 1 201 ? 2.356 9.049 -6.985 1.00 87.56 201 ILE A N 1
ATOM 1626 C CA . ILE A 1 201 ? 3.284 8.252 -6.195 1.00 87.56 201 ILE A CA 1
ATOM 1627 C C . ILE A 1 201 ? 4.560 9.055 -5.959 1.00 87.56 201 ILE A C 1
ATOM 1629 O O . ILE A 1 201 ? 5.051 9.727 -6.864 1.00 87.56 201 ILE A O 1
ATOM 1633 N N . SER A 1 202 ? 5.096 8.962 -4.751 1.00 87.19 202 SER A N 1
ATOM 1634 C CA . SER A 1 202 ? 6.363 9.568 -4.364 1.00 87.19 202 SER A CA 1
ATOM 1635 C C . SER A 1 202 ? 7.102 8.599 -3.450 1.00 87.19 202 SER A C 1
ATOM 1637 O O . SER A 1 202 ? 6.565 8.184 -2.422 1.00 87.19 202 SER A O 1
ATOM 1639 N N . LEU A 1 203 ? 8.296 8.179 -3.857 1.00 83.50 203 LEU A N 1
ATOM 1640 C CA . LEU A 1 203 ? 9.140 7.207 -3.166 1.00 83.50 203 LEU A CA 1
ATOM 1641 C C . LEU A 1 203 ? 10.550 7.784 -3.060 1.00 83.50 203 LEU A C 1
ATOM 1643 O O . LEU A 1 203 ? 11.318 7.779 -4.021 1.00 83.50 203 LEU A O 1
ATOM 1647 N N . HIS A 1 204 ? 10.868 8.324 -1.895 1.00 77.06 204 HIS A N 1
ATOM 1648 C CA . HIS A 1 204 ? 12.114 9.017 -1.598 1.00 77.06 204 HIS A CA 1
ATOM 1649 C C . HIS A 1 204 ? 13.033 8.184 -0.713 1.00 77.06 204 HIS A C 1
ATOM 1651 O O . HIS A 1 204 ? 14.250 8.354 -0.785 1.00 77.06 204 HIS A O 1
ATOM 1657 N N . TYR A 1 205 ? 12.471 7.291 0.110 1.00 75.25 205 TYR A N 1
ATOM 1658 C CA . TYR A 1 205 ? 13.213 6.421 1.029 1.00 75.25 205 TYR A CA 1
ATOM 1659 C C . TYR A 1 205 ? 14.263 7.177 1.854 1.00 75.25 205 TYR A C 1
ATOM 1661 O O . TYR A 1 205 ? 15.343 6.660 2.150 1.00 75.25 205 TYR A O 1
ATOM 1669 N N . ASN A 1 206 ? 13.966 8.425 2.202 1.00 68.44 206 ASN A N 1
ATOM 1670 C CA . ASN A 1 206 ? 14.836 9.274 2.991 1.00 68.44 206 ASN A CA 1
ATOM 1671 C C . ASN A 1 206 ? 14.112 9.616 4.304 1.00 68.44 206 ASN A C 1
ATOM 1673 O O . ASN A 1 206 ? 12.888 9.611 4.394 1.00 68.44 206 ASN A O 1
ATOM 1677 N N . GLY A 1 207 ? 14.860 9.865 5.375 1.00 68.56 207 GLY A N 1
ATOM 1678 C CA . GLY A 1 207 ? 14.272 10.234 6.670 1.00 68.56 207 GLY A CA 1
ATOM 1679 C C . GLY A 1 207 ? 13.704 11.658 6.719 1.00 68.56 207 GLY A C 1
ATOM 1680 O O . GLY A 1 207 ? 13.480 12.166 7.817 1.00 68.56 207 GLY A O 1
ATOM 1681 N N . GLU A 1 208 ? 13.566 12.334 5.575 1.00 74.75 208 GLU A N 1
ATOM 1682 C CA . GLU A 1 208 ? 13.258 13.766 5.472 1.00 74.75 208 GLU A CA 1
ATOM 1683 C C . GLU A 1 208 ? 11.884 14.033 4.848 1.00 74.75 208 GLU A C 1
ATOM 1685 O O . GLU A 1 208 ? 11.178 14.955 5.264 1.00 74.75 208 GLU A O 1
ATOM 1690 N N . THR A 1 209 ? 11.503 13.220 3.869 1.00 81.56 209 THR A N 1
ATOM 1691 C CA . THR A 1 209 ? 10.242 13.271 3.136 1.00 81.56 209 THR A CA 1
ATOM 1692 C C . THR A 1 209 ? 9.569 11.916 3.197 1.00 81.56 209 THR A C 1
ATOM 1694 O O . THR A 1 209 ? 10.218 10.879 3.102 1.00 81.56 209 THR A O 1
ATOM 1697 N N . ASP A 1 210 ? 8.254 11.943 3.353 1.00 85.81 210 ASP A N 1
ATOM 1698 C CA . ASP A 1 210 ? 7.480 10.721 3.465 1.00 85.81 210 ASP A CA 1
ATOM 1699 C C . ASP A 1 210 ? 7.180 10.151 2.089 1.00 85.81 210 ASP A C 1
ATOM 1701 O O . ASP A 1 210 ? 6.816 10.889 1.173 1.00 85.81 210 ASP A O 1
ATOM 1705 N N . ASP A 1 211 ? 7.261 8.830 1.988 1.00 88.25 211 ASP A N 1
ATOM 1706 C CA . ASP A 1 211 ? 6.796 8.123 0.808 1.00 88.25 211 ASP A CA 1
ATOM 1707 C C . ASP A 1 211 ? 5.271 8.122 0.823 1.00 88.25 211 ASP A C 1
ATOM 1709 O O . ASP A 1 211 ? 4.647 7.899 1.869 1.00 88.25 211 ASP A O 1
ATOM 1713 N N . PHE A 1 212 ? 4.643 8.343 -0.324 1.00 91.12 212 PHE A N 1
ATOM 1714 C CA . PHE A 1 212 ? 3.193 8.325 -0.405 1.00 91.12 212 PHE A CA 1
ATOM 1715 C C . PHE A 1 212 ? 2.660 7.798 -1.732 1.00 91.12 212 PHE A C 1
ATOM 1717 O O . PHE A 1 212 ? 3.311 7.823 -2.775 1.00 91.12 212 PHE A O 1
ATOM 1724 N N . PHE A 1 213 ? 1.415 7.342 -1.666 1.00 89.62 213 PHE A N 1
ATOM 1725 C CA . PHE A 1 213 ? 0.550 7.131 -2.810 1.00 89.62 213 PHE A CA 1
ATOM 1726 C C . PHE A 1 213 ? -0.796 7.793 -2.522 1.00 89.62 213 PHE A C 1
ATOM 1728 O O . PHE A 1 213 ? -1.445 7.456 -1.534 1.00 89.62 213 PHE A O 1
ATOM 1735 N N . THR A 1 214 ? -1.232 8.690 -3.397 1.00 93.62 214 THR A N 1
ATOM 1736 C CA . THR A 1 214 ? -2.544 9.340 -3.317 1.00 93.62 214 THR A CA 1
ATOM 1737 C C . THR A 1 214 ? -3.305 9.066 -4.594 1.00 93.62 214 THR A C 1
ATOM 1739 O O . THR A 1 214 ? -2.855 9.423 -5.682 1.00 93.62 214 THR A O 1
ATOM 1742 N N . GLY A 1 215 ? -4.486 8.466 -4.492 1.00 92.69 215 GLY A N 1
ATOM 1743 C CA . GLY A 1 215 ? -5.238 8.173 -5.697 1.00 92.69 215 GLY A CA 1
ATOM 1744 C C . GLY A 1 215 ? -6.547 7.441 -5.506 1.00 92.69 215 GLY A C 1
ATOM 1745 O O . GLY A 1 215 ? -7.129 7.362 -4.424 1.00 92.69 215 GLY A O 1
ATOM 1746 N N . THR A 1 216 ? -7.000 6.902 -6.625 1.00 90.19 216 THR A N 1
ATOM 1747 C CA . THR A 1 216 ? -8.238 6.170 -6.795 1.00 90.19 216 THR A CA 1
ATOM 1748 C C . THR A 1 216 ? -7.933 4.774 -7.318 1.00 90.19 216 THR A C 1
ATOM 1750 O O . THR A 1 216 ? -7.213 4.609 -8.305 1.00 90.19 216 THR A O 1
ATOM 1753 N N . LEU A 1 217 ? -8.552 3.772 -6.701 1.00 85.62 217 LEU A N 1
ATOM 1754 C CA . LEU A 1 217 ? -8.710 2.442 -7.272 1.00 85.62 217 LEU A CA 1
ATOM 1755 C C . LEU A 1 217 ? -10.193 2.225 -7.552 1.00 85.62 217 LEU A C 1
ATOM 1757 O O . LEU A 1 217 ? -11.026 2.325 -6.655 1.00 85.62 217 LEU A O 1
ATOM 1761 N N . GLU A 1 218 ? -10.533 1.926 -8.796 1.00 86.19 218 GLU A N 1
ATOM 1762 C CA . GLU A 1 218 ? -11.911 1.730 -9.230 1.00 86.19 218 GLU A CA 1
ATOM 1763 C C . GLU A 1 218 ? -12.067 0.366 -9.896 1.00 86.19 218 GLU A C 1
ATOM 1765 O O . GLU A 1 218 ? -11.236 -0.069 -10.687 1.00 86.19 218 GLU A O 1
ATOM 1770 N N . THR A 1 219 ? -13.155 -0.314 -9.578 1.00 81.50 219 THR A N 1
ATOM 1771 C CA . THR A 1 219 ? -13.598 -1.547 -10.231 1.00 81.50 219 THR A CA 1
ATOM 1772 C C . THR A 1 219 ? -15.068 -1.395 -10.598 1.00 81.50 219 THR A C 1
ATOM 1774 O O . THR A 1 219 ? -15.688 -0.391 -10.248 1.00 81.50 219 THR A O 1
ATOM 1777 N N . THR A 1 220 ? -15.655 -2.403 -11.243 1.00 79.94 220 THR A N 1
ATOM 1778 C CA . THR A 1 220 ? -17.086 -2.408 -11.591 1.00 79.94 220 THR A CA 1
ATOM 1779 C C . THR A 1 220 ? -18.011 -2.089 -10.413 1.00 79.94 220 THR A C 1
ATOM 1781 O O . THR A 1 220 ? -19.005 -1.397 -10.599 1.00 79.94 220 THR A O 1
ATOM 1784 N N . ASP A 1 221 ? -17.679 -2.576 -9.214 1.00 74.38 221 ASP A N 1
ATOM 1785 C CA . ASP A 1 221 ? -18.581 -2.558 -8.053 1.00 74.38 221 ASP A CA 1
ATOM 1786 C C . ASP A 1 221 ? -18.087 -1.648 -6.911 1.00 74.38 221 ASP A C 1
ATOM 1788 O O . ASP A 1 221 ? -18.757 -1.496 -5.887 1.00 74.38 221 ASP A O 1
ATOM 1792 N N . LEU A 1 222 ? -16.881 -1.088 -7.035 1.00 76.25 222 LEU A N 1
ATOM 1793 C CA . LEU A 1 222 ? -16.163 -0.476 -5.918 1.00 76.25 222 LEU A CA 1
ATOM 1794 C C . LEU A 1 222 ? -15.315 0.696 -6.385 1.00 76.25 222 LEU A C 1
ATOM 1796 O O . LEU A 1 222 ? -14.518 0.550 -7.312 1.00 76.25 222 LEU A O 1
ATOM 1800 N N . LYS A 1 223 ? -15.397 1.806 -5.653 1.00 83.12 223 LYS A N 1
ATOM 1801 C CA . LYS A 1 223 ? -14.460 2.920 -5.770 1.00 83.12 223 LYS A CA 1
ATOM 1802 C C . LYS A 1 223 ? -13.801 3.192 -4.426 1.00 83.12 223 LYS A C 1
ATOM 1804 O O . LYS A 1 223 ? -14.477 3.472 -3.438 1.00 83.12 223 LYS A O 1
ATOM 1809 N N . LEU A 1 224 ? -12.480 3.103 -4.411 1.00 82.88 224 LEU A N 1
ATOM 1810 C CA . LEU A 1 224 ? -11.617 3.468 -3.299 1.00 82.88 224 LEU A CA 1
ATOM 1811 C C . LEU A 1 224 ? -10.920 4.774 -3.656 1.00 82.88 224 LEU A C 1
ATOM 1813 O O . LEU A 1 224 ? -10.330 4.861 -4.729 1.00 82.88 224 LEU A O 1
ATOM 1817 N N . ASN A 1 225 ? -10.946 5.758 -2.767 1.00 88.19 225 ASN A N 1
ATOM 1818 C CA . ASN A 1 225 ? -10.086 6.936 -2.862 1.00 88.19 225 ASN A CA 1
ATOM 1819 C C . ASN A 1 225 ? -9.288 7.043 -1.575 1.00 88.19 225 ASN A C 1
ATOM 1821 O O . ASN A 1 225 ? -9.858 6.852 -0.503 1.00 88.19 225 ASN A O 1
ATOM 1825 N N . GLY A 1 226 ? -8.004 7.361 -1.649 1.00 90.06 226 GLY A N 1
ATOM 1826 C CA . GLY A 1 226 ? -7.235 7.518 -0.429 1.00 90.06 226 GLY A CA 1
ATOM 1827 C C . GLY A 1 226 ? -5.774 7.864 -0.614 1.00 90.06 226 GLY A C 1
ATOM 1828 O O . GLY A 1 226 ? -5.250 7.915 -1.725 1.00 90.06 226 GLY A O 1
ATOM 1829 N N . ASP A 1 227 ? -5.155 8.055 0.541 1.00 92.69 227 ASP A N 1
ATOM 1830 C CA . ASP A 1 227 ? -3.768 8.405 0.754 1.00 92.69 227 ASP A CA 1
ATOM 1831 C C . ASP A 1 227 ? -3.124 7.306 1.596 1.00 92.69 227 ASP A C 1
ATOM 1833 O O . ASP A 1 227 ? -3.549 7.039 2.722 1.00 92.69 227 ASP A O 1
ATOM 1837 N N . LEU A 1 228 ? -2.092 6.676 1.055 1.00 90.50 228 LEU A N 1
ATOM 1838 C CA . LEU A 1 228 ? -1.130 5.874 1.792 1.00 90.50 228 LEU A CA 1
ATOM 1839 C C . LEU A 1 228 ? 0.112 6.731 2.007 1.00 90.50 228 LEU A C 1
ATOM 1841 O O . LEU A 1 228 ? 0.621 7.317 1.059 1.00 90.50 228 LEU A O 1
ATOM 1845 N N . ARG A 1 229 ? 0.622 6.776 3.232 1.00 93.31 229 ARG A N 1
ATOM 1846 C CA . ARG A 1 229 ? 1.834 7.515 3.584 1.00 93.31 229 ARG A CA 1
ATOM 1847 C C . ARG A 1 229 ? 2.697 6.697 4.530 1.00 93.31 229 ARG A C 1
ATOM 1849 O O . ARG A 1 229 ? 2.168 6.095 5.465 1.00 93.31 229 ARG A O 1
ATOM 1856 N N . ILE A 1 230 ? 4.004 6.711 4.305 1.00 91.00 230 ILE A N 1
ATOM 1857 C CA . ILE A 1 230 ? 5.013 6.050 5.127 1.00 91.00 230 ILE A CA 1
ATOM 1858 C C . ILE A 1 230 ? 6.053 7.090 5.534 1.00 91.00 230 ILE A C 1
ATOM 1860 O O . ILE A 1 230 ? 6.657 7.740 4.685 1.00 91.00 230 ILE A O 1
ATOM 1864 N N . SER A 1 231 ? 6.262 7.228 6.837 1.00 91.50 231 SER A N 1
ATOM 1865 C CA . SER A 1 231 ? 7.280 8.102 7.412 1.00 91.50 231 SER A CA 1
ATOM 1866 C C . SER A 1 231 ? 8.459 7.288 7.924 1.00 91.50 231 SER A C 1
ATOM 1868 O O . SER A 1 231 ? 8.293 6.163 8.405 1.00 91.50 231 SER A O 1
ATOM 1870 N N . TYR A 1 232 ? 9.651 7.881 7.880 1.00 89.81 232 TYR A N 1
ATOM 1871 C CA . TYR A 1 232 ? 10.890 7.246 8.321 1.00 89.81 232 TYR A CA 1
ATOM 1872 C C . TYR A 1 232 ? 11.628 8.102 9.347 1.00 89.81 232 TYR A C 1
ATOM 1874 O O . TYR A 1 232 ? 11.474 9.319 9.415 1.00 89.81 232 TYR A O 1
ATOM 1882 N N . VAL A 1 233 ? 12.473 7.458 10.147 1.00 90.06 233 VAL A N 1
ATOM 1883 C CA . VAL A 1 233 ? 13.411 8.124 11.058 1.00 90.06 233 VAL A CA 1
ATOM 1884 C C . VAL A 1 233 ? 14.789 7.490 10.957 1.00 90.06 233 VAL A C 1
ATOM 1886 O O . VAL A 1 233 ? 14.910 6.305 10.656 1.00 90.06 233 VAL A O 1
ATOM 1889 N N . ALA A 1 234 ? 15.836 8.257 11.257 1.00 87.81 234 ALA A N 1
ATOM 1890 C CA . ALA A 1 234 ? 17.184 7.710 11.364 1.00 87.81 234 ALA A CA 1
ATOM 1891 C C . ALA A 1 234 ? 17.256 6.642 12.471 1.00 87.81 234 ALA A C 1
ATOM 1893 O O . ALA A 1 234 ? 16.764 6.851 13.582 1.00 87.81 234 ALA A O 1
ATOM 1894 N N . ASN A 1 235 ? 17.901 5.516 12.173 1.00 88.62 235 ASN A N 1
ATOM 1895 C CA . ASN A 1 235 ? 18.049 4.382 13.079 1.00 88.62 235 ASN A CA 1
ATOM 1896 C C . ASN A 1 235 ? 19.478 3.810 12.985 1.00 88.62 235 ASN A C 1
ATOM 1898 O O . ASN A 1 235 ? 19.964 3.551 11.887 1.00 88.62 235 ASN A O 1
ATOM 1902 N N . PRO A 1 236 ? 20.177 3.570 14.107 1.00 88.00 236 PRO A N 1
ATOM 1903 C CA . PRO A 1 236 ? 21.577 3.138 14.089 1.00 88.00 236 PRO A CA 1
ATOM 1904 C C . PRO A 1 236 ? 21.805 1.702 13.583 1.00 88.00 236 PRO A C 1
ATOM 1906 O O . PRO A 1 236 ? 22.946 1.347 13.294 1.00 88.00 236 PRO A O 1
ATOM 1909 N N . TYR A 1 237 ? 20.764 0.870 13.499 1.00 84.69 237 TYR A N 1
ATOM 1910 C CA . TYR A 1 237 ? 20.853 -0.530 13.074 1.00 84.69 237 TYR A CA 1
ATOM 1911 C C . TYR A 1 237 ? 20.558 -0.720 11.584 1.00 84.69 237 TYR A C 1
ATOM 1913 O O . TYR A 1 237 ? 21.141 -1.607 10.964 1.00 84.69 237 TYR A O 1
ATOM 1921 N N . THR A 1 238 ? 19.674 0.103 11.012 1.00 79.94 238 THR A N 1
ATOM 1922 C CA . THR A 1 238 ? 19.234 0.007 9.606 1.00 79.94 238 THR A CA 1
ATOM 1923 C C . THR A 1 238 ? 19.564 1.246 8.769 1.00 79.94 238 THR A C 1
ATOM 1925 O O . THR A 1 238 ? 19.360 1.233 7.562 1.00 79.94 238 THR A O 1
ATOM 1928 N N . GLY A 1 239 ? 20.075 2.318 9.380 1.00 81.50 239 GLY A N 1
ATOM 1929 C CA . GLY A 1 239 ? 20.273 3.633 8.763 1.00 81.50 239 GLY A CA 1
ATOM 1930 C C . GLY A 1 239 ? 19.009 4.496 8.846 1.00 81.50 239 GLY A C 1
ATOM 1931 O O . GLY A 1 239 ? 19.019 5.522 9.525 1.00 81.50 239 GLY A O 1
ATOM 1932 N N . ILE A 1 240 ? 17.900 4.034 8.263 1.00 83.00 240 ILE A N 1
ATOM 1933 C CA . ILE A 1 240 ? 16.548 4.580 8.481 1.00 83.00 240 ILE A CA 1
ATOM 1934 C C . ILE A 1 240 ? 15.572 3.450 8.816 1.00 83.00 240 ILE A C 1
ATOM 1936 O O . ILE A 1 240 ? 15.802 2.291 8.464 1.00 83.00 240 ILE A O 1
ATOM 1940 N N . PHE A 1 241 ? 14.488 3.774 9.509 1.00 86.00 241 PHE A N 1
ATOM 1941 C CA . PHE A 1 241 ? 13.472 2.818 9.930 1.00 86.00 241 PHE A CA 1
ATOM 1942 C C . PHE A 1 241 ? 12.067 3.424 9.784 1.00 86.00 241 PHE A C 1
ATOM 1944 O O . PHE A 1 241 ? 11.895 4.588 10.161 1.00 86.00 241 PHE A O 1
ATOM 1951 N N . PRO A 1 242 ? 11.067 2.679 9.267 1.00 88.88 242 PRO A N 1
ATOM 1952 C CA . PRO A 1 242 ? 9.687 3.155 9.198 1.00 88.88 242 PRO A CA 1
ATOM 1953 C C . PRO A 1 242 ? 9.147 3.478 10.595 1.00 88.88 242 PRO A C 1
ATOM 1955 O O . PRO A 1 242 ? 9.173 2.632 11.490 1.00 88.88 242 PRO A O 1
ATOM 1958 N N . SER A 1 243 ? 8.669 4.701 10.792 1.00 92.00 243 SER A N 1
ATOM 1959 C CA . SER A 1 243 ? 8.128 5.177 12.068 1.00 92.00 243 SER A CA 1
ATOM 1960 C C . SER A 1 243 ? 6.607 5.211 12.089 1.00 92.00 243 SER A C 1
ATOM 1962 O O . SER A 1 243 ? 6.017 4.946 13.134 1.00 92.00 243 SER A O 1
ATOM 1964 N N . GLU A 1 244 ? 5.971 5.494 10.954 1.00 94.06 244 GLU A N 1
ATOM 1965 C CA . GLU A 1 244 ? 4.516 5.510 10.815 1.00 94.06 244 GLU A CA 1
ATOM 1966 C C . GLU A 1 244 ? 4.111 5.033 9.417 1.00 94.06 244 GLU A C 1
ATOM 1968 O O . GLU A 1 244 ? 4.732 5.393 8.420 1.00 94.06 244 GLU A O 1
ATOM 1973 N N . VAL A 1 245 ? 3.045 4.240 9.343 1.00 91.75 245 VAL A N 1
ATOM 1974 C CA . VAL A 1 245 ? 2.297 3.954 8.117 1.00 91.75 245 VAL A CA 1
ATOM 1975 C C . VAL A 1 245 ? 0.871 4.419 8.347 1.00 91.75 245 VAL A C 1
ATOM 1977 O O . VAL A 1 245 ? 0.204 3.929 9.256 1.00 91.75 245 VAL A O 1
ATOM 1980 N N . SER A 1 246 ? 0.375 5.324 7.514 1.00 91.88 246 SER A N 1
ATOM 1981 C CA . SER A 1 246 ? -1.004 5.795 7.584 1.00 91.88 246 SER A CA 1
ATOM 1982 C C . SER A 1 246 ? -1.723 5.577 6.261 1.00 91.88 246 SER A C 1
ATOM 1984 O O . SER A 1 246 ? -1.165 5.788 5.191 1.00 91.88 246 SER A O 1
ATOM 1986 N N . LEU A 1 247 ? -2.969 5.126 6.351 1.00 88.56 247 LEU A N 1
ATOM 1987 C CA . LEU A 1 247 ? -3.888 4.961 5.237 1.00 88.56 247 LEU A CA 1
ATOM 1988 C C . LEU A 1 247 ? -5.151 5.745 5.576 1.00 88.56 247 LEU A C 1
ATOM 1990 O O . LEU A 1 247 ? -5.815 5.448 6.565 1.00 88.56 247 LEU A O 1
ATOM 1994 N N . ALA A 1 248 ? -5.506 6.738 4.780 1.00 89.19 248 ALA A N 1
ATOM 1995 C CA . ALA A 1 248 ? -6.761 7.462 4.916 1.00 89.19 248 ALA A CA 1
ATOM 1996 C C . ALA A 1 248 ? -7.537 7.355 3.613 1.00 89.19 248 ALA A C 1
ATOM 1998 O O . ALA A 1 248 ? -6.946 7.431 2.545 1.00 89.19 248 ALA A O 1
ATOM 1999 N N . GLY A 1 249 ? -8.849 7.178 3.676 1.00 86.25 249 GLY A N 1
ATOM 2000 C CA . GLY A 1 249 ? -9.620 7.076 2.452 1.00 86.25 249 GLY A CA 1
ATOM 2001 C C . GLY A 1 249 ? -11.106 6.864 2.646 1.00 86.25 249 GLY A C 1
ATOM 2002 O O . GLY A 1 249 ? -11.619 6.763 3.759 1.00 86.25 249 GLY A O 1
ATOM 2003 N N . GLU A 1 250 ? -11.783 6.784 1.514 1.00 85.00 250 GLU A N 1
ATOM 2004 C CA . GLU A 1 250 ? -13.190 6.452 1.397 1.00 85.00 250 GLU A CA 1
ATOM 2005 C C . GLU A 1 250 ? -13.379 5.218 0.516 1.00 85.00 250 GLU A C 1
ATOM 2007 O O . GLU A 1 250 ? -12.693 5.016 -0.489 1.00 85.00 250 GLU A O 1
ATOM 2012 N N . ILE A 1 251 ? -14.347 4.399 0.905 1.00 79.00 251 ILE A N 1
ATOM 2013 C CA . ILE A 1 251 ? -14.815 3.220 0.197 1.00 79.00 251 ILE A CA 1
ATOM 2014 C C . ILE A 1 251 ? -16.272 3.475 -0.169 1.00 79.00 251 ILE A C 1
ATOM 2016 O O . ILE A 1 251 ? -17.108 3.709 0.706 1.00 79.00 251 ILE A O 1
ATOM 2020 N N . ARG A 1 252 ? -16.577 3.400 -1.462 1.00 75.38 252 ARG A N 1
ATOM 2021 C CA . ARG A 1 252 ? -17.943 3.454 -1.989 1.00 75.38 252 ARG A CA 1
ATOM 2022 C C . ARG A 1 252 ? -18.269 2.139 -2.668 1.00 75.38 252 ARG A C 1
ATOM 2024 O O . ARG A 1 252 ? -17.567 1.741 -3.600 1.00 75.38 252 ARG A O 1
ATOM 2031 N N . ILE A 1 253 ? -19.303 1.468 -2.172 1.00 69.12 253 ILE A N 1
ATOM 2032 C CA . ILE A 1 253 ? -19.788 0.193 -2.698 1.00 69.12 253 ILE A CA 1
ATOM 2033 C C . ILE A 1 253 ? -21.083 0.496 -3.450 1.00 69.12 253 ILE A C 1
ATOM 2035 O O . ILE A 1 253 ? -22.090 0.763 -2.803 1.00 69.12 253 ILE A O 1
ATOM 2039 N N . ASP A 1 254 ? -21.032 0.426 -4.784 1.00 63.59 254 ASP A N 1
ATOM 2040 C CA . ASP A 1 254 ? -22.136 0.737 -5.710 1.00 63.59 254 ASP A CA 1
ATOM 2041 C C . ASP A 1 254 ? -22.574 2.226 -5.738 1.00 63.59 254 ASP A C 1
ATOM 2043 O O . ASP A 1 254 ? -22.813 2.861 -4.716 1.00 63.59 254 ASP A O 1
ATOM 2047 N N . ASP A 1 255 ? -22.709 2.803 -6.938 1.00 56.50 255 ASP A N 1
ATOM 2048 C CA . ASP A 1 255 ? -23.195 4.181 -7.128 1.00 56.50 255 ASP A CA 1
ATOM 2049 C C . ASP A 1 255 ? -24.685 4.332 -6.741 1.00 56.50 255 ASP A C 1
ATOM 2051 O O . ASP A 1 255 ? -25.161 5.449 -6.505 1.00 56.50 255 ASP A O 1
ATOM 2055 N N . GLU A 1 256 ? -25.446 3.228 -6.687 1.00 53.88 256 GLU A N 1
ATOM 2056 C CA . GLU A 1 256 ? -26.884 3.237 -6.385 1.00 53.88 256 GLU A CA 1
ATOM 2057 C C . GLU A 1 256 ? -27.217 3.203 -4.881 1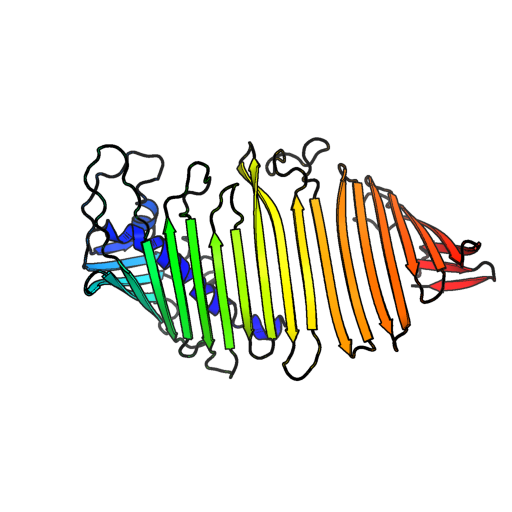.00 53.88 256 GLU A C 1
ATOM 2059 O O . GLU A 1 256 ? -28.316 3.621 -4.494 1.00 53.88 256 GLU A O 1
ATOM 2064 N N . HIS A 1 257 ? -26.291 2.761 -4.022 1.00 52.41 257 HIS A N 1
ATOM 2065 C CA . HIS A 1 257 ? -26.506 2.605 -2.581 1.00 52.41 257 HIS A CA 1
ATOM 2066 C C . HIS A 1 257 ? -25.577 3.546 -1.802 1.00 52.41 257 HIS A C 1
ATOM 2068 O O . HIS A 1 257 ? -24.372 3.575 -1.998 1.00 52.41 257 HIS A O 1
ATOM 2074 N N . ALA A 1 258 ? -26.151 4.364 -0.914 1.00 54.62 258 ALA A N 1
ATOM 2075 C CA . ALA A 1 258 ? -25.462 5.454 -0.212 1.00 54.62 258 ALA A CA 1
ATOM 2076 C C . ALA A 1 258 ? -24.471 4.995 0.880 1.00 54.62 258 ALA A C 1
ATOM 2078 O O . ALA A 1 258 ? -24.177 5.773 1.786 1.00 54.62 258 ALA A O 1
ATOM 2079 N N . ASP A 1 259 ? -23.985 3.755 0.814 1.00 62.91 259 ASP A N 1
ATOM 2080 C CA . ASP A 1 259 ? -23.122 3.159 1.824 1.00 62.91 259 ASP A CA 1
ATOM 2081 C C . ASP A 1 259 ? -21.683 3.639 1.601 1.00 62.91 259 ASP A C 1
ATOM 2083 O O . ASP A 1 259 ? -20.896 3.077 0.834 1.00 62.91 259 ASP A O 1
ATOM 2087 N N . LEU A 1 260 ? -21.363 4.741 2.271 1.00 69.69 260 LEU A N 1
ATOM 2088 C CA . LEU A 1 260 ? -20.036 5.334 2.300 1.00 69.69 260 LEU A CA 1
ATOM 2089 C C . LEU A 1 260 ? -19.331 4.892 3.582 1.00 69.69 260 LEU A C 1
ATOM 2091 O O . LEU A 1 260 ? -19.809 5.176 4.683 1.00 69.69 260 LEU A O 1
ATOM 2095 N N . LEU A 1 261 ? -18.191 4.218 3.429 1.00 75.06 261 LEU A N 1
ATOM 2096 C CA . LEU A 1 261 ? -17.266 3.947 4.522 1.00 75.06 261 LEU A CA 1
ATOM 2097 C C . LEU A 1 261 ? -16.060 4.874 4.374 1.00 75.06 261 LEU A C 1
ATOM 2099 O O . LEU A 1 261 ? -15.204 4.655 3.522 1.00 75.06 261 LEU A O 1
ATOM 2103 N N . GLU A 1 262 ? -15.984 5.901 5.209 1.00 82.25 262 GLU A N 1
ATOM 2104 C CA . GLU A 1 262 ? -14.782 6.727 5.339 1.00 82.25 262 GLU A CA 1
ATOM 2105 C C . GLU A 1 262 ? -13.943 6.200 6.492 1.00 82.25 262 GLU A C 1
ATOM 2107 O O . GLU A 1 262 ? -14.488 5.753 7.500 1.00 82.25 262 GLU A O 1
ATOM 2112 N N . GLY A 1 263 ? -12.621 6.245 6.380 1.00 84.75 263 GLY A N 1
ATOM 2113 C CA . GLY A 1 263 ? -11.781 5.825 7.483 1.00 84.75 263 GLY A CA 1
ATOM 2114 C C . GLY A 1 263 ? -10.328 6.237 7.384 1.00 84.75 263 GLY A C 1
ATOM 2115 O O . GLY A 1 263 ? -9.800 6.589 6.333 1.00 84.75 263 GLY A O 1
ATOM 2116 N N . LYS A 1 264 ? -9.674 6.177 8.539 1.00 89.06 264 LYS A N 1
ATOM 2117 C CA . LYS A 1 264 ? -8.241 6.328 8.705 1.00 89.06 264 LYS A CA 1
ATOM 2118 C C . LYS A 1 264 ? -7.709 5.156 9.513 1.00 89.06 264 LYS A C 1
ATOM 2120 O O . LYS A 1 264 ? -8.145 4.909 10.634 1.00 89.06 264 LYS A O 1
ATOM 2125 N N . PHE A 1 265 ? -6.724 4.484 8.955 1.00 88.38 265 PHE A N 1
ATOM 2126 C CA . PHE A 1 265 ? -5.849 3.544 9.620 1.00 88.38 265 PHE A CA 1
ATOM 2127 C C . PHE A 1 265 ? -4.474 4.199 9.824 1.00 88.38 265 PHE A C 1
ATOM 2129 O O . PHE A 1 265 ? -3.991 4.926 8.959 1.00 88.38 265 PHE A O 1
ATOM 2136 N N . SER A 1 266 ? -3.840 3.977 10.968 1.00 93.38 266 SER A N 1
ATOM 2137 C CA . SER A 1 266 ? -2.435 4.315 11.194 1.00 93.38 266 SER A CA 1
ATOM 2138 C C . SER A 1 266 ? -1.775 3.250 12.064 1.00 93.38 266 SER A C 1
ATOM 2140 O O . SER A 1 266 ? -2.409 2.686 12.959 1.00 93.38 266 SER A O 1
ATOM 2142 N N . MET A 1 267 ? -0.512 2.973 11.778 1.00 92.7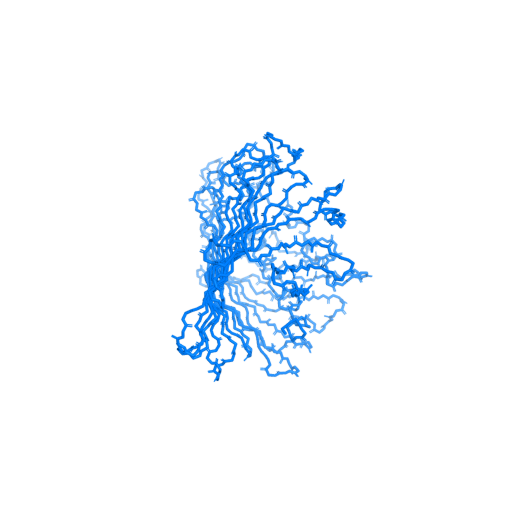5 267 MET A N 1
ATOM 2143 C CA . MET A 1 267 ? 0.374 2.111 12.538 1.00 92.75 267 MET A CA 1
ATOM 2144 C C . MET A 1 267 ? 1.668 2.876 12.815 1.00 92.75 267 MET A C 1
ATOM 2146 O O . MET A 1 267 ? 2.348 3.288 11.884 1.00 92.75 267 MET A O 1
ATOM 2150 N N . GLU A 1 268 ? 2.023 3.030 14.083 1.00 95.31 268 GLU A N 1
ATOM 2151 C CA . GLU A 1 268 ? 3.184 3.776 14.559 1.00 95.31 268 GLU A CA 1
ATOM 2152 C C . GLU A 1 268 ? 4.135 2.840 15.321 1.00 95.31 268 GLU A C 1
ATOM 2154 O O . GLU A 1 268 ? 3.702 1.975 16.089 1.00 95.31 268 GLU A O 1
ATOM 2159 N N . VAL A 1 269 ? 5.441 3.044 15.148 1.00 93.62 269 VAL A N 1
ATOM 2160 C CA . VAL A 1 269 ? 6.508 2.442 15.958 1.00 93.62 269 VAL A CA 1
ATOM 2161 C C . VAL A 1 269 ? 7.078 3.543 16.849 1.00 93.62 269 VAL A C 1
ATOM 2163 O O . VAL A 1 269 ? 7.937 4.328 16.436 1.00 93.62 269 VAL A O 1
ATOM 2166 N N . GLY A 1 270 ? 6.586 3.632 18.085 1.00 91.62 270 GLY A N 1
ATOM 2167 C CA . GLY A 1 270 ? 6.829 4.774 18.964 1.00 91.62 270 GLY A CA 1
ATOM 2168 C C . GLY A 1 270 ? 8.298 5.010 19.331 1.00 91.62 270 GLY A C 1
ATOM 2169 O O . GLY A 1 270 ? 8.661 6.134 19.673 1.00 91.62 270 GLY A O 1
ATOM 2170 N N . ASN A 1 271 ? 9.165 3.994 19.256 1.00 92.31 271 ASN A N 1
ATOM 2171 C CA . ASN A 1 271 ? 10.610 4.142 19.474 1.00 92.31 271 ASN A CA 1
ATOM 2172 C C . ASN A 1 271 ? 11.464 3.764 18.247 1.00 92.31 271 ASN A C 1
ATOM 2174 O O . ASN A 1 271 ? 12.619 3.354 18.394 1.00 92.31 271 ASN A O 1
ATOM 2178 N N . ALA A 1 272 ? 10.926 3.960 17.039 1.00 92.25 272 ALA A N 1
ATOM 2179 C CA . ALA A 1 272 ? 11.566 3.643 15.759 1.00 92.25 272 ALA A CA 1
ATOM 2180 C C . ALA A 1 272 ? 13.029 4.107 15.630 1.00 92.25 272 ALA A C 1
ATOM 2182 O O . ALA A 1 272 ? 13.832 3.416 15.014 1.00 92.25 272 ALA A O 1
ATOM 2183 N N . ALA A 1 273 ? 13.413 5.233 16.239 1.00 92.56 273 ALA A N 1
ATOM 2184 C CA . ALA A 1 273 ? 14.781 5.761 16.167 1.00 92.56 273 ALA A CA 1
ATOM 2185 C C . ALA A 1 273 ? 15.826 4.924 16.935 1.00 92.56 273 ALA A C 1
ATOM 2187 O O . ALA A 1 273 ? 17.027 5.035 16.690 1.00 92.56 273 ALA A O 1
ATOM 2188 N N . THR A 1 274 ? 15.388 4.107 17.894 1.00 93.50 274 THR A N 1
ATOM 2189 C CA . THR A 1 274 ? 16.264 3.298 18.759 1.00 93.50 274 THR A CA 1
ATOM 2190 C C . THR A 1 274 ? 15.966 1.807 18.700 1.00 93.50 274 THR A C 1
ATOM 2192 O O . THR A 1 274 ? 16.759 1.017 19.206 1.00 93.50 274 THR A O 1
ATOM 2195 N N . TYR A 1 275 ? 14.832 1.419 18.120 1.00 92.75 275 TYR A N 1
ATOM 2196 C CA . TYR A 1 275 ? 14.399 0.032 18.043 1.00 92.75 275 TYR A CA 1
ATOM 2197 C C . TYR A 1 275 ? 15.335 -0.809 17.168 1.00 92.75 275 TYR A C 1
ATOM 2199 O O . TYR A 1 275 ? 15.703 -0.409 16.063 1.00 92.75 275 TYR A O 1
ATOM 2207 N N . ASN A 1 276 ? 15.709 -1.990 17.655 1.00 92.44 276 ASN A N 1
ATOM 2208 C CA . ASN A 1 276 ? 16.493 -2.968 16.916 1.00 92.44 276 ASN A CA 1
ATOM 2209 C C . ASN A 1 276 ? 15.610 -4.160 16.533 1.00 92.44 276 ASN A C 1
ATOM 2211 O O . ASN A 1 276 ? 15.438 -5.089 17.325 1.00 92.44 276 ASN A O 1
ATOM 2215 N N . ALA A 1 277 ? 15.115 -4.166 15.294 1.00 87.00 277 ALA A N 1
ATOM 2216 C CA . ALA A 1 277 ? 14.305 -5.262 14.757 1.00 87.00 277 ALA A CA 1
ATOM 2217 C C . ALA A 1 277 ? 15.057 -6.608 14.668 1.00 87.00 277 ALA A C 1
ATOM 2219 O O . ALA A 1 277 ? 14.425 -7.657 14.585 1.00 87.00 277 ALA A O 1
ATOM 2220 N N . MET A 1 278 ? 16.395 -6.589 14.696 1.00 87.88 278 MET A N 1
ATOM 2221 C CA . MET A 1 278 ? 17.242 -7.791 14.707 1.00 87.88 278 MET A CA 1
ATOM 2222 C C . MET A 1 278 ? 17.630 -8.233 16.128 1.00 87.88 278 MET A C 1
ATOM 2224 O O . MET A 1 278 ? 18.315 -9.242 16.293 1.00 87.88 278 MET A O 1
ATOM 2228 N N . GLY A 1 279 ? 17.261 -7.455 17.149 1.00 88.44 279 GLY A N 1
ATOM 2229 C CA . GLY A 1 279 ? 17.517 -7.756 18.553 1.00 88.44 279 GLY A CA 1
ATOM 2230 C C . GLY A 1 279 ? 16.372 -8.526 19.205 1.00 88.44 279 GLY A C 1
ATOM 2231 O O . GLY A 1 279 ? 15.260 -8.585 18.684 1.00 88.44 279 GLY A O 1
ATOM 2232 N N . ASP A 1 280 ? 16.634 -9.076 20.389 1.00 91.00 280 ASP A N 1
ATOM 2233 C CA . ASP A 1 280 ? 15.600 -9.745 21.175 1.00 91.00 280 ASP A CA 1
ATOM 2234 C C . ASP A 1 280 ? 14.545 -8.738 21.651 1.00 91.00 280 ASP A C 1
ATOM 2236 O O . ASP A 1 280 ? 14.874 -7.637 22.110 1.00 91.00 280 ASP A O 1
ATOM 2240 N N . TYR A 1 281 ? 13.276 -9.139 21.583 1.00 88.62 281 TYR A N 1
ATOM 2241 C CA . TYR A 1 281 ? 12.176 -8.384 22.172 1.00 88.62 281 TYR A CA 1
ATOM 2242 C C . TYR A 1 281 ? 12.330 -8.365 23.701 1.00 88.62 281 TYR A C 1
ATOM 2244 O O . TYR A 1 281 ? 12.323 -9.411 24.354 1.00 88.62 281 TYR A O 1
ATOM 2252 N N . SER A 1 282 ? 12.537 -7.179 24.275 1.00 90.19 282 SER A N 1
ATOM 2253 C CA . SER A 1 282 ? 12.876 -7.009 25.694 1.00 90.19 282 SER A CA 1
ATOM 2254 C C . SER A 1 282 ? 12.438 -5.651 26.240 1.00 90.19 282 SER A C 1
ATOM 2256 O O . SER A 1 282 ? 12.106 -4.745 25.481 1.00 90.19 282 SER A O 1
ATOM 2258 N N . ALA A 1 283 ? 12.526 -5.485 27.563 1.00 88.94 283 ALA A N 1
ATOM 2259 C CA . ALA A 1 283 ? 12.255 -4.225 28.256 1.00 88.94 283 ALA A CA 1
ATOM 2260 C C . ALA A 1 283 ? 13.209 -3.071 27.910 1.00 88.94 283 ALA A C 1
ATOM 2262 O O . ALA A 1 283 ? 13.005 -1.977 28.418 1.00 88.94 283 ALA A O 1
ATOM 2263 N N . ASP A 1 284 ? 14.232 -3.308 27.084 1.00 90.12 284 ASP A N 1
ATOM 2264 C CA . ASP A 1 284 ? 15.107 -2.275 26.517 1.00 90.12 284 ASP A CA 1
ATOM 2265 C C . ASP A 1 284 ? 15.002 -2.215 24.973 1.00 90.12 284 ASP A C 1
ATOM 2267 O O . ASP A 1 284 ? 15.608 -1.350 24.344 1.00 90.12 284 ASP A O 1
ATOM 2271 N N . ASN A 1 285 ? 14.248 -3.131 24.345 1.00 91.12 285 ASN A N 1
ATOM 2272 C CA . ASN A 1 285 ? 14.116 -3.270 22.893 1.00 91.12 285 ASN A CA 1
ATOM 2273 C C . ASN A 1 285 ? 12.724 -3.809 22.494 1.00 91.12 285 ASN A C 1
ATOM 2275 O O . ASN A 1 285 ? 12.569 -4.980 22.149 1.00 91.12 285 ASN A O 1
ATOM 2279 N N . TRP A 1 286 ? 11.705 -2.952 22.541 1.00 91.19 286 TRP A N 1
ATOM 2280 C CA . TRP A 1 286 ? 10.332 -3.220 22.086 1.00 91.19 286 TRP A CA 1
ATOM 2281 C C . TRP A 1 286 ? 9.856 -2.049 21.218 1.00 91.19 286 TRP A C 1
ATOM 2283 O O . TRP A 1 286 ? 10.352 -0.956 21.444 1.00 91.19 286 TRP A O 1
ATOM 2293 N N . PRO A 1 287 ? 8.950 -2.221 20.244 1.00 88.88 287 PRO A N 1
ATOM 2294 C CA . PRO A 1 287 ? 8.639 -1.194 19.243 1.00 88.88 287 PRO A CA 1
ATOM 2295 C C . PRO A 1 287 ? 7.798 -0.019 19.770 1.00 88.88 287 PRO A C 1
ATOM 2297 O O . PRO A 1 287 ? 7.668 0.993 19.078 1.00 88.88 287 PRO A O 1
ATOM 2300 N N . ASN A 1 288 ? 7.205 -0.148 20.967 1.00 92.19 288 ASN A N 1
ATOM 2301 C CA . ASN A 1 288 ? 6.224 0.805 21.496 1.00 92.19 288 ASN A CA 1
ATOM 2302 C C . ASN A 1 288 ? 5.107 1.041 20.463 1.00 92.19 288 ASN A C 1
ATOM 2304 O O . ASN A 1 288 ? 4.857 2.167 20.026 1.00 92.19 288 ASN A O 1
ATOM 2308 N N . GLY A 1 289 ? 4.566 -0.069 19.956 1.00 92.06 289 GLY A N 1
ATOM 2309 C CA . GLY A 1 289 ? 3.712 -0.076 18.777 1.00 92.06 289 GLY A CA 1
ATOM 2310 C C . GLY A 1 289 ? 2.318 0.465 19.070 1.00 92.06 289 GLY A C 1
ATOM 2311 O O . GLY A 1 289 ? 1.701 0.106 20.074 1.00 92.06 289 GLY A O 1
ATOM 2312 N N . LYS A 1 290 ? 1.783 1.272 18.155 1.00 94.25 290 LYS A N 1
ATOM 2313 C CA . LYS A 1 290 ? 0.402 1.748 18.209 1.00 94.25 290 LYS A CA 1
ATOM 2314 C C . LYS A 1 290 ? -0.293 1.526 16.880 1.00 94.25 290 LYS A C 1
ATOM 2316 O O . LYS A 1 290 ? 0.211 1.907 15.836 1.00 94.25 290 LYS A O 1
ATOM 2321 N N . LEU A 1 291 ? -1.481 0.946 16.918 1.00 92.56 291 LEU A N 1
ATOM 2322 C CA . LEU A 1 291 ? -2.348 0.750 15.767 1.00 92.56 291 LEU A CA 1
ATOM 2323 C C . LEU A 1 291 ? -3.673 1.441 16.049 1.00 92.56 291 LEU A C 1
ATOM 2325 O O . LEU A 1 291 ? -4.271 1.233 17.098 1.00 92.56 291 LEU A O 1
ATOM 2329 N N . THR A 1 292 ? -4.136 2.271 15.124 1.00 90.12 292 THR A N 1
ATOM 2330 C CA . THR A 1 292 ? -5.406 2.989 15.232 1.00 90.12 292 THR A CA 1
ATOM 2331 C C . THR A 1 292 ? -6.196 2.822 13.947 1.00 90.12 292 THR A C 1
ATOM 2333 O O . THR A 1 292 ? -5.682 3.035 12.857 1.00 90.12 292 THR A O 1
ATOM 2336 N N . PHE A 1 293 ? -7.470 2.492 14.077 1.00 88.06 293 PHE A N 1
ATOM 2337 C CA . PHE A 1 293 ? -8.458 2.531 13.017 1.00 88.06 293 PHE A CA 1
ATOM 2338 C C . PHE A 1 293 ? -9.618 3.410 13.468 1.00 88.06 293 PHE A C 1
ATOM 2340 O O . PHE A 1 293 ? -10.134 3.273 14.574 1.00 88.06 293 PHE A O 1
ATOM 2347 N N . ARG A 1 294 ? -10.049 4.316 12.605 1.00 87.25 294 ARG A N 1
ATOM 2348 C CA . ARG A 1 294 ? -11.267 5.099 12.776 1.00 87.25 294 ARG A CA 1
ATOM 2349 C C . ARG A 1 294 ? -12.032 5.043 11.478 1.00 87.25 294 ARG A C 1
ATOM 2351 O O . ARG A 1 294 ? -11.425 5.205 10.428 1.00 87.25 294 ARG A O 1
ATOM 2358 N N . GLY A 1 295 ? -13.334 4.849 11.539 1.00 85.06 295 GLY A N 1
ATOM 2359 C CA . GLY A 1 295 ? -14.156 4.895 10.346 1.00 85.06 295 GLY A CA 1
ATOM 2360 C C . GLY A 1 295 ? -15.598 5.237 10.637 1.00 85.06 295 GLY A C 1
ATOM 2361 O O . GLY A 1 295 ? -16.070 5.101 11.762 1.00 85.06 295 GLY A O 1
ATOM 2362 N N . GLU A 1 296 ? -16.294 5.694 9.613 1.00 83.62 296 GLU A N 1
ATOM 2363 C CA . GLU A 1 296 ? -17.691 6.081 9.665 1.00 83.62 296 GLU A CA 1
ATOM 2364 C C . GLU A 1 296 ? -18.432 5.377 8.537 1.00 83.62 296 GLU A C 1
ATOM 2366 O O . GLU A 1 296 ? -18.068 5.497 7.371 1.00 83.62 296 GLU A O 1
ATOM 2371 N N . ILE A 1 297 ? -19.464 4.623 8.905 1.00 75.88 297 ILE A N 1
ATOM 2372 C CA . ILE A 1 297 ? -20.425 4.012 7.997 1.00 75.88 297 ILE A CA 1
ATOM 2373 C C . ILE A 1 297 ? -21.639 4.932 7.970 1.00 75.88 297 ILE A C 1
ATOM 2375 O O . ILE A 1 297 ? -22.365 5.076 8.965 1.00 75.88 297 ILE A O 1
ATOM 2379 N N . TRP A 1 298 ? -21.857 5.556 6.823 1.00 70.06 298 TRP A N 1
ATOM 2380 C CA . TRP A 1 298 ? -23.002 6.416 6.588 1.00 70.06 298 TRP A CA 1
ATOM 2381 C C . TRP A 1 298 ? -24.088 5.624 5.861 1.00 70.06 298 TRP A C 1
ATOM 2383 O O . TRP A 1 298 ? -23.898 5.235 4.718 1.00 70.06 298 TRP A O 1
ATOM 2393 N N . GLY A 1 299 ? -25.218 5.385 6.534 1.00 63.56 299 GLY A N 1
ATOM 2394 C CA . GLY A 1 299 ? -26.469 4.992 5.884 1.00 63.56 299 GLY A CA 1
ATOM 2395 C C . GLY A 1 299 ? -27.294 6.234 5.523 1.00 63.56 299 GLY A C 1
ATOM 2396 O O . GLY A 1 299 ? -26.787 7.218 4.982 1.00 63.56 299 GLY A O 1
ATOM 2397 N N . ASP A 1 300 ? -28.580 6.255 5.884 1.00 61.59 300 ASP A N 1
ATOM 2398 C CA . ASP A 1 300 ? -29.356 7.500 5.887 1.00 61.59 300 ASP A CA 1
ATOM 2399 C C . ASP A 1 300 ? -28.997 8.368 7.115 1.00 61.59 300 ASP A C 1
ATOM 2401 O O . ASP A 1 300 ? -28.467 7.878 8.106 1.00 61.59 300 ASP A O 1
ATOM 2405 N N . LYS A 1 301 ? -29.306 9.677 7.108 1.00 57.59 301 LYS A N 1
ATOM 2406 C CA . LYS A 1 301 ? -28.981 10.596 8.235 1.00 57.59 301 LYS A CA 1
ATOM 2407 C C . LYS A 1 301 ? -29.508 10.137 9.607 1.00 57.59 301 LYS A C 1
ATOM 2409 O O . LYS A 1 301 ? -29.122 10.703 10.628 1.00 57.59 301 LYS A O 1
ATOM 2414 N N . SER A 1 302 ? -30.440 9.191 9.613 1.00 63.19 302 SER A N 1
ATOM 2415 C CA . SER A 1 302 ? -31.086 8.619 10.790 1.00 63.19 302 SER A CA 1
ATOM 2416 C C . SER A 1 302 ? -30.294 7.451 11.386 1.00 63.19 302 SER A C 1
ATOM 2418 O O . SER A 1 302 ? -30.458 7.191 12.581 1.00 63.19 302 SER A O 1
ATOM 2420 N N . ASN A 1 303 ? -29.460 6.788 10.571 1.00 68.31 303 ASN A N 1
ATOM 2421 C CA . ASN A 1 303 ? -28.701 5.586 10.896 1.00 68.31 303 ASN A CA 1
ATOM 2422 C C . ASN A 1 303 ? -27.254 5.688 10.378 1.00 68.31 303 ASN A C 1
ATOM 2424 O O . ASN A 1 303 ? -26.949 5.329 9.242 1.00 68.31 303 ASN A O 1
ATOM 2428 N N . SER A 1 304 ? -26.352 6.175 11.229 1.00 76.38 304 SER A N 1
ATOM 2429 C CA . SER A 1 304 ? -24.908 6.178 10.973 1.00 76.38 304 SER A CA 1
ATOM 2430 C C . SER A 1 304 ? -24.158 5.508 12.117 1.00 76.38 304 SER A C 1
ATOM 2432 O O . SER A 1 304 ? -24.657 5.436 13.243 1.00 76.38 304 SER A O 1
ATOM 2434 N N . MET A 1 305 ? -22.961 5.006 11.835 1.00 81.12 305 MET A N 1
ATOM 2435 C CA . MET A 1 305 ? -22.090 4.381 12.823 1.00 81.12 305 MET A CA 1
ATOM 2436 C C . MET A 1 305 ? -20.664 4.883 12.637 1.00 81.12 305 MET A C 1
ATOM 2438 O O . MET A 1 305 ? -20.067 4.652 11.598 1.00 81.12 305 MET A O 1
ATOM 2442 N N . ALA A 1 306 ? -20.101 5.514 13.658 1.00 84.75 306 ALA A N 1
ATOM 2443 C CA . ALA A 1 306 ? -18.670 5.730 13.776 1.00 84.75 306 ALA A CA 1
ATOM 2444 C C . ALA A 1 306 ? -18.058 4.610 14.623 1.00 84.75 306 ALA A C 1
ATOM 2446 O O . ALA A 1 306 ? -18.616 4.218 15.652 1.00 84.75 306 ALA A O 1
ATOM 2447 N N . VAL A 1 307 ? -16.911 4.109 14.189 1.00 84.50 307 VAL A N 1
ATOM 2448 C CA . VAL A 1 307 ? -16.122 3.075 14.848 1.00 84.50 307 VAL A CA 1
ATOM 2449 C C . VAL A 1 307 ? -14.725 3.624 15.085 1.00 84.50 307 VAL A C 1
ATOM 2451 O O . VAL A 1 307 ? -14.108 4.192 14.189 1.00 84.50 307 VAL A O 1
ATOM 2454 N N . GLU A 1 308 ? -14.208 3.424 16.284 1.00 89.50 308 GLU A N 1
ATOM 2455 C CA . GLU A 1 308 ? -12.813 3.646 16.628 1.00 89.50 308 GLU A CA 1
ATOM 2456 C C . GLU A 1 308 ? -12.262 2.374 17.266 1.00 89.50 308 GLU A C 1
ATOM 2458 O O . GLU A 1 308 ? -12.881 1.770 18.137 1.00 89.50 308 GLU A O 1
ATOM 2463 N N . PHE A 1 309 ? -11.089 1.963 16.818 1.00 88.12 309 PHE A N 1
ATOM 2464 C CA . PHE A 1 309 ? -10.318 0.866 17.364 1.00 88.12 309 PHE A CA 1
ATOM 2465 C C . PHE A 1 309 ? -8.888 1.353 17.550 1.00 88.12 309 PHE A C 1
ATOM 2467 O O . PHE A 1 309 ? -8.310 1.932 16.634 1.00 88.12 309 PHE A O 1
ATOM 2474 N N . SER A 1 310 ? -8.293 1.120 18.709 1.00 91.69 310 SER A N 1
ATOM 2475 C CA . SER A 1 310 ? -6.873 1.377 18.903 1.00 91.69 310 SER A CA 1
ATOM 2476 C C . SER A 1 310 ? -6.243 0.341 19.812 1.00 91.69 310 SER A C 1
ATOM 2478 O O . SER A 1 310 ? -6.812 0.001 20.845 1.00 91.69 310 SER A O 1
ATOM 2480 N N . VAL A 1 311 ? -5.050 -0.108 19.451 1.00 88.62 311 VAL A N 1
ATOM 2481 C CA . VAL A 1 311 ? -4.175 -0.942 20.273 1.00 88.62 311 VAL A CA 1
ATOM 2482 C C . VAL A 1 311 ? -2.884 -0.171 20.469 1.00 88.62 311 VAL A C 1
ATOM 2484 O O . VAL A 1 311 ? -2.302 0.298 19.497 1.00 88.62 311 VAL A O 1
ATOM 2487 N N . GLU A 1 312 ? -2.441 -0.024 21.705 1.00 93.25 312 GLU A N 1
ATOM 2488 C CA . GLU A 1 312 ? -1.215 0.688 22.048 1.00 93.25 312 GLU A CA 1
ATOM 2489 C C . GLU A 1 312 ? -0.439 -0.135 23.066 1.00 93.25 312 GLU A C 1
ATOM 2491 O O . GLU A 1 312 ? -0.949 -0.443 24.142 1.00 93.25 312 GLU A O 1
ATOM 2496 N N . GLU A 1 313 ? 0.789 -0.499 22.730 1.00 89.00 313 GLU A N 1
ATOM 2497 C CA . GLU A 1 313 ? 1.750 -1.020 23.691 1.00 89.00 313 GLU A CA 1
ATOM 2498 C C . GLU A 1 313 ? 2.271 0.155 24.523 1.00 89.00 313 GLU A C 1
ATOM 2500 O O . GLU A 1 313 ? 2.813 1.108 23.977 1.00 89.00 313 GLU A O 1
ATOM 2505 N N . THR A 1 314 ? 2.077 0.123 25.839 1.00 86.81 314 THR A N 1
ATOM 2506 C CA . THR A 1 314 ? 2.436 1.234 26.740 1.00 86.81 314 THR A CA 1
ATOM 2507 C C . THR A 1 314 ? 3.738 0.981 27.494 1.00 86.81 314 THR A C 1
ATOM 2509 O O . THR A 1 314 ? 4.409 1.926 27.914 1.00 86.81 314 THR A O 1
ATOM 2512 N N . ALA A 1 315 ? 4.107 -0.291 27.650 1.00 86.88 315 ALA A N 1
ATOM 2513 C CA . ALA A 1 315 ? 5.394 -0.758 28.147 1.00 86.88 315 ALA A CA 1
ATOM 2514 C C . ALA A 1 315 ? 5.649 -2.190 27.645 1.00 86.88 315 ALA A C 1
ATOM 2516 O O . ALA A 1 315 ? 4.796 -2.805 27.010 1.00 86.88 315 ALA A O 1
ATOM 2517 N N . PHE A 1 316 ? 6.826 -2.740 27.941 1.00 85.06 316 PHE A N 1
ATOM 2518 C CA . PHE A 1 316 ? 7.151 -4.129 27.617 1.00 85.06 316 PHE A CA 1
ATOM 2519 C C . PHE A 1 316 ? 6.127 -5.101 28.222 1.00 85.06 316 PHE A C 1
ATOM 2521 O O . PHE A 1 316 ? 6.024 -5.202 29.444 1.00 85.06 316 PHE A O 1
ATOM 2528 N N . PHE A 1 317 ? 5.393 -5.815 27.360 1.00 82.44 317 PHE A N 1
ATOM 2529 C CA . PHE A 1 317 ? 4.242 -6.645 27.734 1.00 82.44 317 PHE A CA 1
ATOM 2530 C C . PHE A 1 317 ? 3.142 -5.900 28.514 1.00 82.44 317 PHE A C 1
ATOM 2532 O O . PHE A 1 317 ? 2.480 -6.498 29.360 1.00 82.44 317 PHE A O 1
ATOM 2539 N N . GLU A 1 318 ? 2.899 -4.625 28.232 1.00 86.06 318 GLU A N 1
ATOM 2540 C CA . GLU A 1 318 ? 1.750 -3.881 28.760 1.00 86.06 318 GLU A CA 1
ATOM 2541 C C . GLU A 1 318 ? 1.102 -3.072 27.638 1.00 86.06 318 GLU A C 1
ATOM 2543 O O . GLU A 1 318 ? 1.775 -2.625 26.707 1.00 86.06 318 GLU A O 1
ATOM 2548 N N . GLY A 1 319 ? -0.212 -2.878 27.699 1.00 86.38 319 GLY A N 1
ATOM 2549 C CA . GLY A 1 319 ? -0.893 -2.142 26.645 1.00 86.38 319 GLY A CA 1
ATOM 2550 C C . GLY A 1 319 ? -2.369 -1.892 26.885 1.00 86.38 319 GLY A C 1
ATOM 2551 O O . GLY A 1 319 ? -2.990 -2.466 27.777 1.00 86.38 319 GLY A O 1
ATOM 2552 N N . ASN A 1 320 ? -2.921 -1.036 26.035 1.00 87.62 320 ASN A N 1
ATOM 2553 C CA . ASN A 1 320 ? -4.320 -0.652 26.027 1.00 87.62 320 ASN A CA 1
ATOM 2554 C C . ASN A 1 320 ? -4.972 -1.054 24.707 1.00 87.62 320 ASN A C 1
ATOM 2556 O O . ASN A 1 320 ? -4.415 -0.833 23.632 1.00 87.62 320 ASN A O 1
ATOM 2560 N N . ILE A 1 321 ? -6.192 -1.574 24.785 1.00 85.00 321 ILE A N 1
ATOM 2561 C CA . ILE A 1 321 ? -7.069 -1.777 23.635 1.00 85.00 321 ILE A CA 1
ATOM 2562 C C . ILE A 1 321 ? -8.328 -0.960 23.877 1.00 85.00 321 ILE A C 1
ATOM 2564 O O . ILE A 1 321 ? -8.989 -1.118 24.896 1.00 85.00 321 ILE A O 1
ATOM 2568 N N . ASN A 1 322 ? -8.683 -0.101 22.937 1.00 86.44 322 ASN A N 1
ATOM 2569 C CA . ASN A 1 322 ? -9.920 0.659 22.968 1.00 86.44 322 ASN A CA 1
ATOM 2570 C C . ASN A 1 322 ? -10.740 0.314 21.731 1.00 86.44 322 ASN A C 1
ATOM 2572 O O . ASN A 1 322 ? -10.236 0.363 20.612 1.00 86.44 322 ASN A O 1
ATOM 2576 N N . ILE A 1 323 ? -12.007 -0.019 21.937 1.00 83.50 323 ILE A N 1
ATOM 2577 C CA . ILE A 1 323 ? -12.987 -0.230 20.879 1.00 83.50 323 ILE A CA 1
ATOM 2578 C C . ILE A 1 323 ? -14.180 0.649 21.212 1.00 83.50 323 ILE A C 1
ATOM 2580 O O . ILE A 1 323 ? -14.796 0.467 22.255 1.00 83.50 323 ILE A O 1
ATOM 2584 N N . ALA A 1 324 ? -14.525 1.594 20.351 1.00 84.44 324 ALA A N 1
ATOM 2585 C CA . ALA A 1 324 ? -15.645 2.493 20.549 1.00 84.44 324 ALA A CA 1
ATOM 2586 C C . ALA A 1 324 ? -16.548 2.515 19.316 1.00 84.44 324 ALA A C 1
ATOM 2588 O O . ALA A 1 324 ? -16.092 2.596 18.181 1.00 84.44 324 ALA A O 1
ATOM 2589 N N . PHE A 1 325 ? -17.848 2.481 19.564 1.00 82.75 325 PHE A N 1
ATOM 2590 C CA . PHE A 1 325 ? -18.904 2.612 18.578 1.00 82.75 325 PHE A CA 1
ATOM 2591 C C . PHE A 1 325 ? -19.776 3.789 18.992 1.00 82.75 325 PHE A C 1
ATOM 2593 O O . PHE A 1 325 ? -20.282 3.829 20.116 1.00 82.75 325 PHE A O 1
ATOM 2600 N N . ALA A 1 326 ? -19.983 4.735 18.086 1.00 82.56 326 ALA A N 1
ATOM 2601 C CA . ALA A 1 326 ? -20.988 5.774 18.221 1.00 82.56 326 ALA A CA 1
ATOM 2602 C C . ALA A 1 326 ? -22.003 5.596 17.097 1.00 82.56 326 ALA A C 1
ATOM 2604 O O . ALA A 1 326 ? -21.674 5.705 15.924 1.00 82.56 326 ALA A O 1
ATOM 2605 N N . MET A 1 327 ? -23.242 5.295 17.455 1.00 81.12 327 MET A N 1
ATOM 2606 C CA . MET A 1 327 ? -24.300 4.980 16.506 1.00 81.12 327 MET A CA 1
ATOM 2607 C C . MET A 1 327 ? -25.437 5.982 16.627 1.00 81.12 327 MET A C 1
ATOM 2609 O O . MET A 1 327 ? -25.769 6.433 17.721 1.00 81.12 327 MET A O 1
ATOM 2613 N N . TYR A 1 328 ? -26.087 6.276 15.516 1.00 74.75 328 TYR A N 1
ATOM 2614 C CA . TYR A 1 328 ? -27.415 6.865 15.501 1.00 74.75 328 TYR A CA 1
ATOM 2615 C C . TYR A 1 328 ? -28.398 5.771 15.108 1.00 74.75 328 TYR A C 1
ATOM 2617 O O . TYR A 1 328 ? -28.186 5.073 14.126 1.00 74.75 328 TYR A O 1
ATOM 2625 N N . GLU A 1 329 ? -29.445 5.591 15.904 1.00 70.75 329 GLU A N 1
ATOM 2626 C CA . GLU A 1 329 ? -30.530 4.649 15.624 1.00 70.75 329 GLU A CA 1
ATOM 2627 C C . GLU A 1 329 ? -31.841 5.421 15.759 1.00 70.75 329 GLU A C 1
ATOM 2629 O O . GLU A 1 329 ? -32.143 5.954 16.835 1.00 70.75 329 GLU A O 1
ATOM 2634 N N . ASP A 1 330 ? -32.584 5.565 14.660 1.00 74.38 330 ASP A N 1
ATOM 2635 C CA . ASP A 1 330 ? -33.783 6.415 14.590 1.00 74.38 330 ASP A CA 1
ATOM 2636 C C . ASP A 1 330 ? -33.533 7.846 15.125 1.00 74.38 330 ASP A C 1
ATOM 2638 O O . ASP A 1 330 ? -34.354 8.434 15.841 1.00 74.38 330 ASP A O 1
ATOM 2642 N N . GLY A 1 331 ? -32.354 8.410 14.833 1.00 68.88 331 GLY A N 1
ATOM 2643 C CA . GLY A 1 331 ? -31.939 9.742 15.291 1.00 68.88 331 GLY A CA 1
ATOM 2644 C C . GLY A 1 331 ? -31.588 9.848 16.782 1.00 68.88 331 GLY A C 1
ATOM 2645 O O . GLY A 1 331 ? -31.362 10.957 17.276 1.00 68.88 331 GLY A O 1
ATOM 2646 N N . LYS A 1 332 ? -31.525 8.734 17.522 1.00 73.88 332 LYS A N 1
ATOM 2647 C CA . LYS A 1 332 ? -31.062 8.704 18.918 1.00 73.88 332 LYS A CA 1
ATOM 2648 C C . LYS A 1 332 ? -29.585 8.304 18.976 1.00 73.88 332 LYS A C 1
ATOM 2650 O O . LYS A 1 332 ? -29.247 7.245 18.451 1.00 73.88 332 LYS A O 1
ATOM 2655 N N . PRO A 1 333 ? -28.719 9.089 19.643 1.00 74.62 333 PRO A N 1
ATOM 2656 C CA . PRO A 1 333 ? -27.320 8.725 19.801 1.00 74.62 333 PRO A CA 1
ATOM 2657 C C . PRO A 1 333 ? -27.179 7.545 20.768 1.00 74.62 333 PRO A C 1
ATOM 2659 O O . PRO A 1 333 ? -27.761 7.532 21.858 1.00 74.62 333 PRO A O 1
ATOM 2662 N N . ARG A 1 334 ? -26.378 6.567 20.366 1.00 76.19 334 ARG A N 1
ATOM 2663 C CA . ARG A 1 334 ? -25.996 5.372 21.107 1.00 76.19 334 ARG A CA 1
ATOM 2664 C C . ARG A 1 334 ? -24.480 5.265 21.128 1.00 76.19 334 ARG A C 1
ATOM 2666 O O . ARG A 1 334 ? -23.814 5.686 20.188 1.00 76.19 334 ARG A O 1
ATOM 2673 N N . GLN A 1 335 ? -23.939 4.743 22.217 1.00 78.62 335 GLN A N 1
ATOM 2674 C CA . GLN A 1 335 ? -22.507 4.560 22.393 1.00 78.62 335 GLN A CA 1
ATOM 2675 C C . GLN A 1 335 ? -22.253 3.215 23.057 1.00 78.62 335 GLN A C 1
ATOM 2677 O O . GLN A 1 335 ? -22.985 2.825 23.972 1.00 78.62 335 GLN A O 1
ATOM 2682 N N . LEU A 1 336 ? -21.214 2.542 22.585 1.00 73.69 336 LEU A N 1
ATOM 2683 C CA . LEU A 1 336 ? -20.611 1.379 23.210 1.00 73.69 336 LEU A CA 1
ATOM 2684 C C . LEU A 1 336 ? -19.108 1.595 23.199 1.00 73.69 336 LEU A C 1
ATOM 2686 O O . LEU A 1 336 ? -18.552 1.830 22.133 1.00 73.69 336 LEU A O 1
ATOM 2690 N N . SER A 1 337 ? -18.448 1.501 24.343 1.00 74.75 337 SER A N 1
ATOM 2691 C CA . SER A 1 337 ? -16.995 1.406 24.379 1.00 74.75 337 SER A CA 1
ATOM 2692 C C . SER A 1 337 ? -16.541 0.233 25.228 1.00 74.75 337 SER A C 1
ATOM 2694 O O . SER A 1 337 ? -17.167 -0.101 26.232 1.00 74.75 337 SER A O 1
ATOM 2696 N N . VAL A 1 338 ? -15.463 -0.399 24.786 1.00 74.62 338 VAL A N 1
ATOM 2697 C CA . VAL A 1 338 ? -14.745 -1.460 25.476 1.00 74.62 338 VAL A CA 1
ATOM 2698 C C . VAL A 1 338 ? -13.306 -0.994 25.606 1.00 74.62 338 VAL A C 1
ATOM 2700 O O . VAL A 1 338 ? -12.628 -0.787 24.601 1.00 74.62 338 VAL A O 1
ATOM 2703 N N . LEU A 1 339 ? -12.853 -0.823 26.839 1.00 74.50 339 LEU A N 1
ATOM 2704 C CA . LEU A 1 339 ? -11.465 -0.531 27.158 1.00 74.50 339 LEU A CA 1
ATOM 2705 C C . LEU A 1 339 ? -10.859 -1.764 27.819 1.00 74.50 339 LEU A C 1
ATOM 2707 O O . LEU A 1 339 ? -11.401 -2.246 28.808 1.00 74.50 339 LEU A O 1
ATOM 2711 N N . LEU A 1 340 ? -9.752 -2.261 27.283 1.00 76.50 340 LEU A N 1
ATOM 2712 C CA . LEU A 1 340 ? -8.948 -3.317 27.880 1.00 76.50 340 LEU A CA 1
ATOM 2713 C C . LEU A 1 340 ? -7.602 -2.718 28.295 1.00 76.50 340 LEU A C 1
ATOM 2715 O O . LEU A 1 340 ? -6.898 -2.176 27.448 1.00 76.50 340 LEU A O 1
ATOM 2719 N N . ASP A 1 341 ? -7.251 -2.826 29.571 1.00 74.69 341 ASP A N 1
ATOM 2720 C CA . ASP A 1 341 ? -5.937 -2.464 30.122 1.00 74.69 341 ASP A CA 1
ATOM 2721 C C . ASP A 1 341 ? -5.236 -3.756 30.552 1.00 74.69 341 ASP A C 1
ATOM 2723 O O . ASP A 1 341 ? -5.730 -4.489 31.417 1.00 74.69 341 ASP A O 1
ATOM 2727 N N . TYR A 1 342 ? -4.111 -4.060 29.917 1.00 75.12 342 TYR A N 1
ATOM 2728 C CA . TYR A 1 342 ? -3.321 -5.260 30.154 1.00 75.12 342 TYR A CA 1
ATOM 2729 C C . TYR A 1 342 ? -1.998 -4.895 30.834 1.00 75.12 342 TYR A C 1
ATOM 2731 O O . TYR A 1 342 ? -1.213 -4.105 30.307 1.00 75.12 342 TYR A O 1
ATOM 2739 N N . LYS A 1 343 ? -1.747 -5.506 32.000 1.00 76.25 343 LYS A N 1
ATOM 2740 C CA . LYS A 1 343 ? -0.582 -5.238 32.863 1.00 76.25 343 LYS A CA 1
ATOM 2741 C C . LYS A 1 343 ? 0.236 -6.506 33.095 1.00 76.25 343 LYS A C 1
ATOM 2743 O O . LYS A 1 343 ? 0.130 -7.130 34.153 1.00 76.25 343 LYS A O 1
ATOM 2748 N N . GLY A 1 344 ? 1.050 -6.882 32.111 1.00 67.62 344 GLY A N 1
ATOM 2749 C CA . GLY A 1 344 ? 1.866 -8.099 32.148 1.00 67.62 344 GLY A CA 1
ATOM 2750 C C . GLY A 1 344 ? 1.050 -9.380 31.948 1.00 67.62 344 GLY A C 1
ATOM 2751 O O . GLY A 1 344 ? -0.171 -9.347 31.964 1.00 67.62 344 GLY A O 1
ATOM 2752 N N . GLU A 1 345 ? 1.725 -10.527 31.800 1.00 59.62 345 GLU A N 1
ATOM 2753 C CA . GLU A 1 345 ? 1.226 -11.789 31.193 1.00 59.62 345 GLU A CA 1
ATOM 2754 C C . GLU A 1 345 ? -0.103 -12.385 31.699 1.00 59.62 345 GLU A C 1
ATOM 2756 O O . GLU A 1 345 ? -0.614 -13.332 31.096 1.00 59.62 345 GLU A O 1
ATOM 2761 N N . THR A 1 346 ? -0.666 -11.900 32.803 1.00 59.97 346 THR A N 1
ATOM 2762 C CA . THR A 1 346 ? -1.735 -12.602 33.518 1.00 59.97 346 THR A CA 1
ATOM 2763 C C . THR A 1 346 ? -2.968 -11.775 33.842 1.00 59.97 346 THR A C 1
ATOM 2765 O O . THR A 1 346 ? -3.959 -12.395 34.219 1.00 59.97 346 THR A O 1
ATOM 2768 N N . VAL A 1 347 ? -2.966 -10.445 33.689 1.00 58.19 347 VAL A N 1
ATOM 2769 C CA . VAL A 1 347 ? -4.097 -9.593 34.107 1.00 58.19 347 VAL A CA 1
ATOM 2770 C C . VAL A 1 347 ? -4.567 -8.690 32.969 1.00 58.19 347 VAL A C 1
ATOM 2772 O O . VAL A 1 347 ? -3.811 -7.847 32.485 1.00 58.19 347 VAL A O 1
ATOM 2775 N N . VAL A 1 348 ? -5.841 -8.829 32.589 1.00 62.84 348 VAL A N 1
ATOM 2776 C CA . VAL A 1 348 ? -6.548 -7.909 31.683 1.00 62.84 348 VAL A CA 1
ATOM 2777 C C . VAL A 1 348 ? -7.762 -7.339 32.412 1.00 62.84 348 VAL A C 1
ATOM 2779 O O . VAL A 1 348 ? -8.656 -8.086 32.806 1.00 62.84 348 VAL A O 1
ATOM 2782 N N . ASN A 1 349 ? -7.817 -6.021 32.569 1.00 62.16 349 ASN A N 1
ATOM 2783 C CA . ASN A 1 349 ?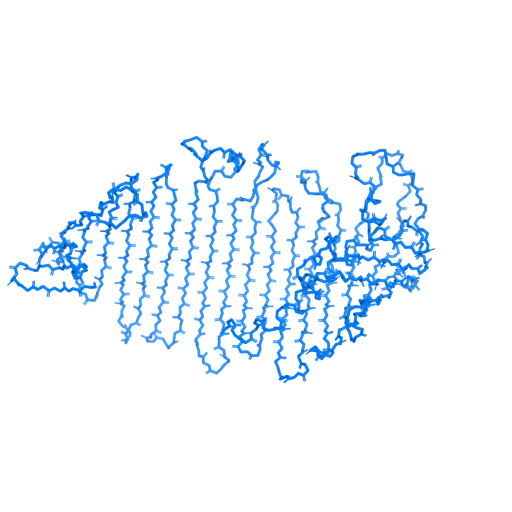 -9.005 -5.320 33.051 1.00 62.16 349 ASN A CA 1
ATOM 2784 C C . ASN A 1 349 ? -9.850 -4.914 31.849 1.00 62.16 349 ASN A C 1
ATOM 2786 O O . ASN A 1 349 ? -9.321 -4.259 30.956 1.00 62.16 349 ASN A O 1
ATOM 2790 N N . ALA A 1 350 ? -11.134 -5.264 31.825 1.00 64.00 350 ALA A N 1
ATOM 2791 C CA . ALA A 1 350 ? -12.064 -4.791 30.808 1.00 64.00 350 ALA A CA 1
ATOM 2792 C C . ALA A 1 350 ? -13.130 -3.882 31.423 1.00 64.00 350 ALA A C 1
ATOM 2794 O O . ALA A 1 350 ? -13.768 -4.234 32.417 1.00 64.00 350 ALA A O 1
ATOM 2795 N N . GLU A 1 351 ? -13.343 -2.729 30.798 1.00 62.62 351 GLU A N 1
ATOM 2796 C CA . GLU A 1 351 ? -14.440 -1.819 31.097 1.00 62.62 351 GLU A CA 1
ATOM 2797 C C . GLU A 1 351 ? -15.356 -1.708 29.876 1.00 62.62 351 GLU A C 1
ATOM 2799 O O . GLU A 1 351 ? -14.915 -1.303 28.800 1.00 62.62 351 GLU A O 1
ATOM 2804 N N . ILE A 1 352 ? -16.638 -2.046 30.046 1.00 64.56 352 ILE A N 1
ATOM 2805 C CA . ILE A 1 352 ? -17.667 -1.897 29.008 1.00 64.56 352 ILE A CA 1
ATOM 2806 C C . ILE A 1 352 ? -18.628 -0.783 29.420 1.00 64.56 352 ILE A C 1
ATOM 2808 O O . ILE A 1 352 ? -19.279 -0.879 30.461 1.00 64.56 352 ILE A O 1
ATOM 2812 N N . ASN A 1 353 ? -18.756 0.246 28.583 1.00 65.94 353 ASN A N 1
ATOM 2813 C CA . ASN A 1 353 ? -19.690 1.356 28.762 1.00 65.94 353 ASN A CA 1
ATOM 2814 C C . ASN A 1 353 ? -20.740 1.346 27.647 1.00 65.94 353 ASN A C 1
ATOM 2816 O O . ASN A 1 353 ? -20.384 1.328 26.472 1.00 65.94 353 ASN A O 1
ATOM 2820 N N . SER A 1 354 ? -22.032 1.401 27.989 1.00 65.88 354 SER A N 1
ATOM 2821 C CA . SER A 1 354 ? -23.125 1.430 27.006 1.00 65.88 354 SER A CA 1
ATOM 2822 C C . SER A 1 354 ? -24.212 2.454 27.341 1.00 65.88 354 SER A C 1
ATOM 2824 O O . SER A 1 354 ? -24.509 2.720 28.504 1.00 65.88 354 SER A O 1
ATOM 2826 N N . THR A 1 355 ? -24.859 3.010 26.312 1.00 64.25 355 THR A N 1
ATOM 2827 C CA . THR A 1 355 ? -26.057 3.860 26.456 1.00 64.25 355 THR A CA 1
ATOM 2828 C C . THR A 1 355 ? -27.367 3.165 26.058 1.00 64.25 355 THR A C 1
ATOM 2830 O O . THR A 1 355 ? -28.431 3.794 26.098 1.00 64.25 355 THR A O 1
ATOM 2833 N N . TRP A 1 356 ? -27.344 1.871 25.702 1.00 56.81 356 TRP A N 1
ATOM 2834 C CA . TRP A 1 356 ? -28.569 1.060 25.531 1.00 56.81 356 TRP A CA 1
ATOM 2835 C C . TRP A 1 356 ? -29.249 0.719 26.865 1.00 56.81 356 TRP A C 1
ATOM 2837 O O . TRP A 1 356 ? -30.456 0.489 26.906 1.00 56.81 356 TRP A O 1
ATOM 2847 N N . GLY A 1 357 ? -28.497 0.830 27.953 1.00 54.44 357 GLY A N 1
ATOM 2848 C CA . GLY A 1 357 ? -28.905 0.886 29.352 1.00 54.44 357 GLY A CA 1
ATOM 2849 C C . GLY A 1 357 ? -27.658 1.300 30.141 1.00 54.44 357 GLY A C 1
ATOM 2850 O O . GLY A 1 357 ? -26.569 0.955 29.693 1.00 54.44 357 GLY A O 1
ATOM 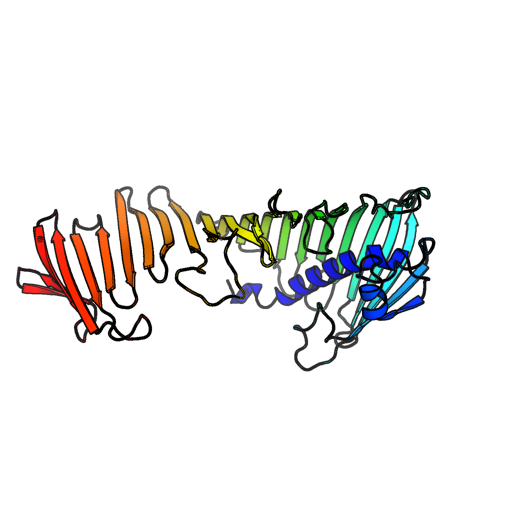2851 N N . PRO A 1 358 ? -27.748 2.070 31.241 1.00 49.44 358 PRO A N 1
ATOM 2852 C CA . PRO A 1 358 ? -26.575 2.672 31.879 1.00 49.44 358 PRO A CA 1
ATOM 2853 C C . PRO A 1 358 ? -25.793 1.660 32.726 1.00 49.44 358 PRO A C 1
ATOM 2855 O O . PRO A 1 358 ? -25.514 1.940 33.886 1.00 49.44 358 PRO A O 1
ATOM 2858 N N . ALA A 1 359 ? -25.498 0.489 32.161 1.00 54.34 359 ALA A N 1
ATOM 2859 C CA . ALA A 1 359 ? -24.716 -0.565 32.770 1.00 54.34 359 ALA A CA 1
ATOM 2860 C C . ALA A 1 359 ? -23.229 -0.367 32.432 1.00 54.34 359 ALA A C 1
ATOM 2862 O O . ALA A 1 359 ? -22.862 -0.278 31.259 1.00 54.34 359 ALA A O 1
ATOM 2863 N N . ARG A 1 360 ? -22.395 -0.292 33.465 1.00 55.03 360 ARG A N 1
ATOM 2864 C CA . ARG A 1 360 ? -20.938 -0.379 33.420 1.00 55.03 360 ARG A CA 1
ATOM 2865 C C . ARG A 1 360 ? -20.557 -1.775 33.891 1.00 55.03 360 ARG A C 1
ATOM 2867 O O . ARG A 1 360 ? -21.021 -2.200 34.946 1.00 55.03 360 ARG A O 1
ATOM 2874 N N . ILE A 1 361 ? -19.761 -2.494 33.110 1.00 62.66 361 ILE A N 1
ATOM 2875 C CA . ILE A 1 361 ? -19.207 -3.791 33.518 1.00 62.66 361 ILE A CA 1
ATOM 2876 C C . ILE A 1 361 ? -17.720 -3.574 33.763 1.00 62.66 361 ILE A C 1
ATOM 2878 O O . ILE A 1 361 ? -17.005 -3.216 32.830 1.00 62.66 361 ILE A O 1
ATOM 2882 N N . GLU A 1 362 ? -17.280 -3.768 35.003 1.00 57.06 362 GLU A N 1
ATOM 2883 C CA . GLU A 1 362 ? -15.863 -3.830 35.367 1.00 57.06 362 GLU A CA 1
ATOM 2884 C C . GLU A 1 362 ? -15.503 -5.294 35.606 1.00 57.06 362 GLU A C 1
ATOM 2886 O O . GLU A 1 362 ? -16.104 -5.945 36.462 1.00 57.06 362 GLU A O 1
ATOM 2891 N N . MET A 1 363 ? -14.537 -5.828 34.863 1.00 62.16 363 MET A N 1
ATOM 2892 C CA . MET A 1 363 ? -14.124 -7.226 34.992 1.00 62.16 363 MET A CA 1
ATOM 2893 C C . MET A 1 363 ? -12.608 -7.382 34.940 1.00 62.16 363 MET A C 1
ATOM 2895 O O . MET A 1 363 ? -11.931 -6.726 34.151 1.00 62.16 363 MET A O 1
ATOM 2899 N N . GLU A 1 364 ? -12.097 -8.299 35.755 1.00 57.31 364 GLU A N 1
ATOM 2900 C CA . GLU A 1 364 ? -10.712 -8.755 35.722 1.00 57.31 364 GLU A CA 1
ATOM 2901 C C . GLU A 1 364 ? -10.672 -10.154 35.091 1.00 57.31 364 GLU A C 1
ATOM 2903 O O . GLU A 1 364 ? -11.385 -11.070 35.513 1.00 57.31 364 GLU A O 1
ATOM 2908 N N . LEU A 1 365 ? -9.864 -10.310 34.044 1.00 58.47 365 LEU A N 1
ATOM 2909 C CA . LEU A 1 365 ? -9.598 -11.575 33.367 1.00 58.47 365 LEU A CA 1
ATOM 2910 C C . LEU A 1 365 ? -8.202 -12.060 33.755 1.00 58.47 365 LEU A C 1
ATOM 2912 O O . LEU A 1 365 ? -7.206 -11.404 33.438 1.00 58.47 365 LEU A O 1
ATOM 2916 N N . THR A 1 366 ? -8.126 -13.235 34.383 1.00 57.62 366 THR A N 1
ATOM 2917 C CA . THR A 1 366 ? -6.854 -13.885 34.710 1.00 57.62 366 THR A CA 1
ATOM 2918 C C . THR A 1 366 ? -6.601 -15.097 33.819 1.00 57.62 366 THR A C 1
ATOM 2920 O O . THR A 1 366 ? -7.388 -16.052 33.784 1.00 57.62 366 THR A O 1
ATOM 2923 N N . PHE A 1 367 ? -5.458 -15.098 33.137 1.00 53.25 367 PHE A N 1
ATOM 2924 C CA . PHE A 1 367 ? -5.017 -16.199 32.280 1.00 53.25 367 PHE A CA 1
ATOM 2925 C C . PHE A 1 367 ? -4.001 -17.079 33.013 1.00 53.25 367 PHE A C 1
ATOM 2927 O O . PHE A 1 367 ? -3.005 -16.580 33.531 1.00 53.25 367 PHE A O 1
ATOM 2934 N N . ALA A 1 368 ? -4.221 -18.399 33.048 1.00 45.25 368 ALA A N 1
ATOM 2935 C CA . ALA A 1 368 ? -3.357 -19.295 33.825 1.00 45.25 368 ALA A CA 1
ATOM 2936 C C . ALA A 1 368 ? -1.908 -19.381 33.329 1.00 45.25 368 ALA A C 1
ATOM 2938 O O . ALA A 1 368 ? -1.061 -19.748 34.133 1.00 45.25 368 ALA A O 1
ATOM 2939 N N . ASN A 1 369 ? -1.628 -19.084 32.052 1.00 50.72 369 ASN A N 1
ATOM 2940 C CA . ASN A 1 369 ? -0.277 -19.032 31.471 1.00 50.72 369 ASN A CA 1
ATOM 2941 C C . ASN A 1 369 ? -0.306 -18.229 30.145 1.00 50.72 369 ASN A C 1
ATOM 2943 O O . ASN A 1 369 ? -0.118 -18.814 29.077 1.00 50.72 369 ASN A O 1
ATOM 2947 N N . GLY A 1 370 ? -0.627 -16.932 30.190 1.00 47.81 370 GLY A N 1
ATOM 2948 C CA . GLY A 1 370 ? -0.682 -16.073 28.995 1.00 47.81 370 GLY A CA 1
ATOM 2949 C C . GLY A 1 370 ? -1.920 -16.254 28.099 1.00 47.81 370 GLY A C 1
ATOM 2950 O O . GLY A 1 370 ? -2.770 -17.114 28.348 1.00 47.81 370 GLY A O 1
ATOM 2951 N N . PHE A 1 371 ? -2.007 -15.432 27.044 1.00 49.50 371 PHE A N 1
ATOM 2952 C CA . PHE A 1 371 ? -3.162 -15.306 26.132 1.00 49.50 371 PHE A CA 1
ATOM 2953 C C . PHE A 1 371 ? -3.577 -16.602 25.410 1.00 49.50 371 PHE A C 1
ATOM 2955 O O . PHE A 1 371 ? -4.743 -16.748 25.048 1.00 49.50 371 PHE A O 1
ATOM 2962 N N . ASP A 1 372 ? -2.661 -17.558 25.227 1.00 47.88 372 ASP A N 1
ATOM 2963 C CA . ASP A 1 372 ? -2.931 -18.813 24.504 1.00 47.88 372 ASP A CA 1
ATOM 2964 C C . ASP A 1 372 ? -3.793 -19.812 25.296 1.00 47.88 372 ASP A C 1
ATOM 2966 O O . ASP A 1 372 ? -4.253 -20.827 24.762 1.00 47.88 372 ASP A O 1
ATOM 2970 N N . ASN A 1 373 ? -4.017 -19.554 26.586 1.00 52.81 373 ASN A N 1
ATOM 2971 C CA . ASN A 1 373 ? -4.826 -20.402 27.452 1.00 52.81 373 ASN A CA 1
ATOM 2972 C C . ASN A 1 373 ? -6.198 -19.781 27.719 1.00 52.81 373 ASN A C 1
ATOM 2974 O O . ASN A 1 373 ? -6.376 -18.569 27.701 1.00 52.81 373 ASN A O 1
ATOM 2978 N N . ARG A 1 374 ? -7.202 -20.620 27.998 1.00 57.72 374 ARG A N 1
ATOM 2979 C CA . ARG A 1 374 ? -8.522 -20.119 28.410 1.00 57.72 374 ARG A CA 1
ATOM 2980 C C . ARG A 1 374 ? -8.395 -19.326 29.722 1.00 57.72 374 ARG A C 1
ATOM 2982 O O . ARG A 1 374 ? -7.614 -19.755 30.578 1.00 57.72 374 ARG A O 1
ATOM 2989 N N . PRO A 1 375 ? -9.179 -18.248 29.917 1.00 62.12 375 PRO A N 1
ATOM 2990 C CA . PRO A 1 375 ? -9.238 -17.557 31.199 1.00 62.12 375 PRO A CA 1
ATOM 2991 C C . PRO A 1 375 ? -9.581 -18.560 32.301 1.00 62.12 375 PRO A C 1
ATOM 2993 O O . PRO A 1 375 ? -10.491 -19.379 32.139 1.00 62.12 375 PRO A O 1
ATOM 2996 N N . THR A 1 376 ? -8.825 -18.537 33.393 1.00 62.69 376 THR A N 1
ATOM 2997 C CA . THR A 1 376 ? -9.032 -19.447 34.529 1.00 62.69 376 THR A CA 1
ATOM 2998 C C . THR A 1 376 ? -9.772 -18.805 35.681 1.00 62.69 376 THR A C 1
ATOM 3000 O O . THR A 1 376 ? -10.297 -19.530 36.521 1.00 62.69 376 THR A O 1
ATOM 3003 N N . ASP A 1 377 ? -9.834 -17.477 35.697 1.00 65.69 377 ASP A N 1
ATOM 3004 C CA . ASP A 1 377 ? -10.657 -16.718 36.623 1.00 65.69 377 ASP A CA 1
ATOM 3005 C C . ASP A 1 377 ? -11.195 -15.482 35.896 1.00 65.69 377 ASP A C 1
ATOM 3007 O O . ASP A 1 377 ? -10.450 -14.789 35.200 1.00 65.69 377 ASP A O 1
ATOM 3011 N N . VAL A 1 378 ? -12.501 -15.259 35.994 1.00 64.44 378 VAL A N 1
ATOM 3012 C CA . VAL A 1 378 ? -13.179 -14.079 35.452 1.00 64.44 378 VAL A CA 1
ATOM 3013 C C . VAL A 1 378 ? -14.154 -13.655 36.517 1.00 64.44 378 VAL A C 1
ATOM 3015 O O . VAL A 1 378 ? -15.126 -14.370 36.757 1.00 64.44 378 VAL A O 1
ATOM 3018 N N . ASN A 1 379 ? -13.883 -12.522 37.150 1.00 68.75 379 ASN A N 1
ATOM 3019 C CA . ASN A 1 379 ? -14.734 -11.962 38.186 1.00 68.75 379 ASN A CA 1
ATOM 3020 C C . ASN A 1 379 ? -14.872 -10.463 37.946 1.00 68.75 379 ASN A C 1
ATOM 3022 O O . ASN A 1 379 ? -13.918 -9.787 37.561 1.00 68.75 379 ASN A O 1
ATOM 3026 N N . GLY A 1 380 ? -16.063 -9.939 38.185 1.00 71.69 380 GLY A N 1
ATOM 3027 C CA . GLY A 1 380 ? -16.329 -8.523 38.019 1.00 71.69 380 GLY A CA 1
ATOM 3028 C C . GLY A 1 380 ? -17.672 -8.113 38.589 1.00 71.69 380 GLY A C 1
ATOM 3029 O O . GLY A 1 380 ? -18.449 -8.947 39.064 1.00 71.69 380 GLY A O 1
ATOM 3030 N N . ILE A 1 381 ? -17.950 -6.821 38.504 1.00 72.94 381 ILE A N 1
ATOM 3031 C CA . ILE A 1 381 ? -19.209 -6.215 38.924 1.00 72.94 381 ILE A CA 1
ATOM 3032 C C . ILE A 1 381 ? -19.913 -5.578 37.730 1.00 72.94 381 ILE A C 1
ATOM 3034 O O . ILE A 1 381 ? -19.291 -5.114 36.774 1.00 72.94 381 ILE A O 1
ATOM 3038 N N . VAL A 1 382 ? -21.237 -5.560 37.799 1.00 69.56 382 VAL A N 1
ATOM 3039 C CA . VAL A 1 382 ? -22.105 -4.851 36.865 1.00 69.56 382 VAL A CA 1
ATOM 3040 C C . VAL A 1 382 ? -22.792 -3.746 37.642 1.00 69.56 382 VAL A C 1
ATOM 3042 O O . VAL A 1 382 ? -23.511 -4.016 38.600 1.00 69.56 382 VAL A O 1
ATOM 3045 N N . GLU A 1 383 ? -22.597 -2.501 37.235 1.00 71.06 383 GLU A N 1
ATOM 3046 C CA . GLU A 1 383 ? -23.178 -1.328 37.879 1.00 71.06 383 GLU A CA 1
ATOM 3047 C C . GLU A 1 383 ? -24.163 -0.637 36.946 1.00 71.06 383 GLU A C 1
ATOM 3049 O O . GLU A 1 383 ? -23.824 -0.367 35.805 1.00 71.06 383 GLU A O 1
ATOM 3054 N N . ILE A 1 384 ? -25.351 -0.262 37.421 1.00 67.75 384 ILE A N 1
ATOM 3055 C CA . ILE A 1 384 ? -26.268 0.618 36.690 1.00 67.75 384 ILE A CA 1
ATOM 3056 C C . ILE A 1 384 ? -26.300 1.987 37.368 1.00 67.75 384 ILE A C 1
ATOM 3058 O O . ILE A 1 384 ? -26.685 2.103 38.529 1.00 67.75 384 ILE A O 1
ATOM 3062 N N . CYS A 1 385 ? -25.902 3.043 36.651 1.00 65.12 385 CYS A N 1
ATOM 3063 C CA . CYS A 1 385 ? -25.776 4.403 37.201 1.00 65.12 385 CYS A CA 1
ATOM 3064 C C . CYS A 1 385 ? -24.902 4.485 38.479 1.00 65.12 385 CYS A C 1
ATOM 3066 O O . CYS A 1 385 ? -25.227 5.244 39.395 1.00 65.12 385 CYS A O 1
ATOM 3068 N N . GLY A 1 386 ? -23.813 3.708 38.547 1.00 66.44 386 GLY A N 1
ATOM 3069 C CA . GLY A 1 386 ? -22.903 3.657 39.704 1.00 66.44 386 GLY A CA 1
ATOM 3070 C C . GLY A 1 386 ? -23.458 2.903 40.918 1.00 66.44 386 GLY A C 1
ATOM 3071 O O . GLY A 1 386 ? -22.966 3.075 42.031 1.00 66.44 386 GLY A O 1
ATOM 3072 N N . VAL A 1 387 ? -24.520 2.115 40.729 1.00 74.81 387 VAL A N 1
ATOM 3073 C CA . VAL A 1 387 ? -25.049 1.185 41.729 1.00 74.81 387 VAL A CA 1
ATOM 3074 C C . VAL A 1 387 ? -24.777 -0.223 41.234 1.00 74.81 387 VAL A C 1
ATOM 3076 O O . VAL A 1 387 ? -25.286 -0.589 40.180 1.00 74.81 387 VAL A O 1
ATOM 3079 N N . GLU A 1 388 ? -24.017 -1.015 41.985 1.00 83.69 388 GLU A N 1
ATOM 3080 C CA . GLU A 1 388 ? -23.859 -2.447 41.718 1.00 83.69 388 GLU A CA 1
ATOM 3081 C C . GLU A 1 388 ? -25.241 -3.110 41.619 1.00 83.69 388 GLU A C 1
ATOM 3083 O O . GLU A 1 388 ? -26.068 -3.007 42.527 1.00 83.69 388 GLU A O 1
ATOM 3088 N N . VAL A 1 389 ? -25.509 -3.745 40.482 1.00 81.88 389 VAL A N 1
ATOM 3089 C CA . VAL A 1 389 ? -26.736 -4.492 40.191 1.00 81.88 389 VAL A CA 1
ATOM 3090 C C . VAL A 1 389 ? -26.477 -5.972 39.960 1.00 81.88 389 VAL A C 1
ATOM 3092 O O . VAL A 1 389 ? -27.443 -6.719 39.839 1.00 81.88 389 VAL A O 1
ATOM 3095 N N . GLY A 1 390 ? -25.220 -6.407 39.906 1.00 84.25 390 GLY A N 1
ATOM 3096 C CA . GLY A 1 390 ? -24.865 -7.802 39.705 1.00 84.25 390 GLY A CA 1
ATOM 3097 C C . GLY A 1 390 ? -23.364 -8.039 39.670 1.00 84.25 390 GLY A C 1
ATOM 3098 O O . GLY A 1 390 ? -22.567 -7.105 39.741 1.00 84.25 390 GLY A O 1
ATOM 3099 N N . THR A 1 391 ? -22.992 -9.300 39.519 1.00 84.25 391 THR A N 1
ATOM 3100 C CA . THR A 1 391 ? -21.616 -9.742 39.303 1.00 84.25 391 THR A CA 1
ATOM 3101 C C . THR A 1 391 ? -21.501 -10.418 37.947 1.00 84.25 391 THR A C 1
ATOM 3103 O O . THR A 1 391 ? -22.471 -10.972 37.427 1.00 84.25 391 THR A O 1
ATOM 3106 N N . ILE A 1 392 ? -20.314 -10.372 37.352 1.00 78.25 392 ILE A N 1
ATOM 3107 C CA . ILE A 1 392 ? -20.006 -11.107 36.128 1.00 78.25 392 ILE A CA 1
ATOM 3108 C C . ILE A 1 392 ? -18.971 -12.184 36.427 1.00 78.25 392 ILE A C 1
ATOM 3110 O O . ILE A 1 392 ? -18.010 -11.953 37.160 1.00 78.25 392 ILE A O 1
ATOM 3114 N N . SER A 1 393 ? -19.184 -13.374 35.873 1.00 77.19 393 SER A N 1
ATOM 3115 C CA . SER A 1 393 ? -18.252 -14.491 35.986 1.00 77.19 393 SER A CA 1
ATOM 3116 C C . SER A 1 393 ? -18.222 -15.345 34.725 1.00 77.19 393 SER A C 1
ATOM 3118 O O . SER A 1 393 ? -19.162 -15.343 33.929 1.00 77.19 393 SER A O 1
ATOM 3120 N N . LEU A 1 394 ? -17.139 -16.092 34.521 1.00 73.94 394 LEU A N 1
ATOM 3121 C CA . LEU A 1 394 ? -17.064 -17.088 33.454 1.00 73.94 394 LEU A CA 1
ATOM 3122 C C . LEU A 1 394 ? -17.561 -18.433 33.984 1.00 73.94 394 LEU A C 1
ATOM 3124 O O . LEU A 1 394 ? -16.923 -19.066 34.824 1.00 73.94 394 LEU A O 1
ATOM 3128 N N . THR A 1 395 ? -18.698 -18.891 33.468 1.00 73.44 395 THR A N 1
ATOM 3129 C CA . THR A 1 395 ? -19.241 -20.213 33.787 1.00 73.44 395 THR A CA 1
ATOM 3130 C C . THR A 1 395 ? -18.951 -21.198 32.657 1.00 73.44 395 THR A C 1
ATOM 3132 O O . THR A 1 395 ? -18.417 -20.851 31.604 1.00 73.44 395 THR A O 1
ATOM 3135 N N . GLN A 1 396 ? -19.355 -22.458 32.833 1.00 71.94 396 GLN A N 1
ATOM 3136 C CA . GLN A 1 396 ? -19.292 -23.455 31.758 1.00 71.94 396 GLN A CA 1
ATOM 3137 C C . GLN A 1 396 ? -20.125 -23.085 30.511 1.00 71.94 396 GLN A C 1
ATOM 3139 O O . GLN A 1 396 ? -19.973 -23.736 29.479 1.00 71.94 396 GLN A O 1
ATOM 3144 N N . TYR A 1 397 ? -21.012 -22.088 30.610 1.00 65.81 397 TYR A N 1
ATOM 3145 C CA . TYR A 1 397 ? -21.893 -21.635 29.532 1.00 65.81 397 TYR A CA 1
ATOM 3146 C C . TYR A 1 397 ? -21.418 -20.349 28.841 1.00 65.81 397 TYR A C 1
ATOM 3148 O O . TYR A 1 397 ? -22.088 -19.908 27.916 1.00 65.81 397 TYR A O 1
ATOM 3156 N N . GLY A 1 398 ? -20.287 -19.772 29.258 1.00 67.25 398 GLY A N 1
ATOM 3157 C CA . GLY A 1 398 ? -19.792 -18.486 28.758 1.00 67.25 398 GLY A CA 1
ATOM 3158 C C . GLY A 1 398 ? -19.787 -17.402 29.837 1.00 67.25 398 GLY A C 1
ATOM 3159 O O . GLY A 1 398 ? -19.868 -17.697 31.036 1.00 67.25 398 GLY A O 1
ATOM 3160 N N . LEU A 1 399 ? -19.663 -16.144 29.411 1.00 71.19 399 LEU A N 1
ATOM 3161 C CA . LEU A 1 399 ? -19.756 -14.987 30.303 1.00 71.19 399 LEU A CA 1
ATOM 3162 C C . LEU A 1 399 ? -21.178 -14.912 30.856 1.00 71.19 399 LEU A C 1
ATOM 3164 O O . LEU A 1 399 ? -22.145 -14.884 30.102 1.00 71.19 399 LEU A O 1
ATOM 3168 N N . THR A 1 400 ? -21.305 -14.937 32.178 1.00 78.56 400 THR A N 1
ATOM 3169 C CA . THR A 1 400 ? -22.584 -14.939 32.889 1.00 78.56 400 THR A CA 1
ATOM 3170 C C . THR A 1 400 ? -22.652 -13.732 33.807 1.00 78.56 400 THR A C 1
ATOM 3172 O O . THR A 1 400 ? -21.776 -13.557 34.652 1.00 78.56 400 THR A O 1
ATOM 3175 N N . VAL A 1 401 ? -23.699 -12.927 33.661 1.00 79.44 401 VAL A N 1
ATOM 3176 C CA . VAL A 1 401 ? -24.032 -11.847 34.595 1.00 79.44 401 VAL A CA 1
ATOM 3177 C C . VAL A 1 401 ? -25.124 -12.352 35.524 1.00 79.44 401 VAL A C 1
ATOM 3179 O O . VAL A 1 401 ? -26.179 -12.750 35.041 1.00 79.44 401 VAL A O 1
ATOM 3182 N N . GLU A 1 402 ? -24.889 -12.338 36.832 1.00 84.38 402 GLU A N 1
ATOM 3183 C CA . GLU A 1 402 ? -25.886 -12.647 37.860 1.00 84.38 402 GLU A CA 1
ATOM 3184 C C . GLU A 1 402 ? -26.311 -11.346 38.547 1.00 84.38 402 GLU A C 1
ATOM 3186 O O . GLU A 1 402 ? -25.509 -10.672 39.194 1.00 84.38 402 GLU A O 1
ATOM 3191 N N . TYR A 1 403 ? -27.575 -10.963 38.382 1.00 82.25 403 TYR A N 1
ATOM 3192 C CA . TYR A 1 403 ? -28.134 -9.750 38.966 1.00 82.25 403 TYR A CA 1
ATOM 3193 C C . TYR A 1 403 ? -28.516 -9.970 40.434 1.00 82.25 403 TYR A C 1
ATOM 3195 O O . TYR A 1 403 ? -28.897 -11.063 40.851 1.00 82.25 403 TYR A O 1
ATOM 3203 N N . ILE A 1 404 ? -28.494 -8.902 41.233 1.00 86.12 404 ILE A N 1
ATOM 3204 C CA . ILE A 1 404 ? -28.840 -8.920 42.667 1.00 86.12 404 ILE A CA 1
ATOM 3205 C C . ILE A 1 404 ? -30.282 -9.400 42.907 1.00 86.12 404 ILE A C 1
ATOM 3207 O O . ILE A 1 404 ? -30.597 -9.919 43.979 1.00 86.12 404 ILE A O 1
ATOM 3211 N N . ASP A 1 405 ? -31.171 -9.252 41.922 1.00 79.56 405 ASP A N 1
ATOM 3212 C CA . ASP A 1 405 ? -32.542 -9.769 41.987 1.00 79.56 405 ASP A CA 1
ATOM 3213 C C . ASP A 1 405 ? -32.652 -11.291 41.742 1.00 79.56 405 ASP A C 1
ATOM 3215 O O . ASP A 1 405 ? -33.747 -11.854 41.838 1.00 79.56 405 ASP A O 1
ATOM 3219 N N . GLY A 1 406 ? -31.524 -11.961 41.488 1.00 78.81 406 GLY A N 1
ATOM 3220 C CA . GLY A 1 406 ? -31.410 -13.397 41.246 1.00 78.81 406 GLY A CA 1
ATOM 3221 C C . GLY A 1 406 ? -31.669 -13.815 39.797 1.00 78.81 406 GLY A C 1
ATOM 3222 O O . GLY A 1 406 ? -31.738 -15.015 39.522 1.00 78.81 406 GLY A O 1
ATOM 3223 N N . THR A 1 407 ? -31.858 -12.867 38.875 1.00 80.38 407 THR A N 1
ATOM 3224 C CA . THR A 1 407 ? -31.887 -13.152 37.434 1.00 80.38 407 THR A CA 1
ATOM 3225 C C . THR A 1 407 ? -30.471 -13.244 36.866 1.00 80.38 407 THR A C 1
ATOM 3227 O O . THR A 1 407 ? -29.517 -12.790 37.493 1.00 80.38 407 THR A O 1
ATOM 3230 N N . TYR A 1 408 ? -30.304 -13.860 35.693 1.00 79.94 408 TYR A N 1
ATOM 3231 C CA . TYR A 1 408 ? -28.997 -13.939 35.043 1.00 79.94 408 TYR A CA 1
ATOM 3232 C C . TYR A 1 408 ? -29.097 -13.887 33.515 1.00 79.94 408 TYR A C 1
ATOM 3234 O O . TYR A 1 408 ? -30.095 -14.320 32.933 1.00 79.94 408 TYR A O 1
ATOM 3242 N N . GLU A 1 409 ? -28.036 -13.398 32.876 1.00 72.00 409 GLU A N 1
ATOM 3243 C CA . GLU A 1 409 ? -27.842 -13.364 31.422 1.00 72.00 409 GLU A CA 1
ATOM 3244 C C . GLU A 1 409 ? -26.550 -14.100 31.040 1.00 72.00 409 GLU A C 1
ATOM 3246 O O . GLU A 1 409 ? -25.609 -14.171 31.829 1.00 72.00 409 GLU A O 1
ATOM 3251 N N . THR A 1 410 ? -26.517 -14.689 29.841 1.00 67.06 410 THR A N 1
ATOM 3252 C CA . THR A 1 410 ? -25.344 -15.398 29.290 1.00 67.06 410 THR A CA 1
ATOM 3253 C C . THR A 1 410 ? -25.029 -14.855 27.899 1.00 67.06 410 THR A C 1
ATOM 3255 O O . THR A 1 410 ? -25.959 -14.676 27.110 1.00 67.06 410 THR A O 1
ATOM 3258 N N . PHE A 1 411 ? -23.747 -14.603 27.622 1.00 55.22 411 PHE A N 1
ATOM 3259 C CA . PHE A 1 411 ? -23.236 -14.017 26.374 1.00 55.22 411 PHE A CA 1
ATOM 3260 C C . PHE A 1 411 ? -22.410 -15.012 25.560 1.00 55.22 411 PHE A C 1
ATOM 3262 O O . PHE A 1 411 ? -21.600 -15.751 26.175 1.00 55.22 411 PHE A O 1
#

Secondary structure (DSSP, 8-state):
-HHHHTTTHHHHHHHHHHHHHHHHHHHHHTTS-SSEEEHHHHHTT-TTSSSPPPP-PPP--SEEEEEEEETTSTT-TTSSTT---EEEEEEEEEEETTEEEEEEEEEESS-TT-EEEEEEEEE---PPP--TT------EEEEEEEEEESSSB-SEEEEEEEEEEPPPTT--SSSPEEEEEEEEEEEBTTSS-EEEEEEEEEE--SSSS-EEEEEEEEESSEEEEEEEEEEEEEETTTEEEEEEEEEEEEEEE-TTS--EEEEEEEEEETTTTT--TTS--BTTB---EEEEEEEEEE-STTSEEEEEEEEEEEETTEEEEEEEEEEEETTEEEEEEEEEEEESTTEEEEEEEESSS-EEEEEEEEEBTBTTS-EEEEEEEEEETTEEEEEEEEETTEEEEEETTS-EEE-

Radius of gyration: 28.45 Å; chains: 1; bounding box: 71×43×75 Å